Protein AF-W4SBC8-F1 (afdb_monomer_lite)

Structure (mmCIF, N/CA/C/O backbone):
data_AF-W4SBC8-F1
#
_entry.id   AF-W4SBC8-F1
#
loop_
_atom_site.group_PDB
_atom_site.id
_atom_site.type_symbol
_atom_site.label_atom_id
_atom_site.label_alt_id
_atom_site.label_comp_id
_atom_site.label_asym_id
_atom_site.label_entity_id
_atom_site.label_seq_id
_atom_site.pdbx_PDB_ins_code
_atom_site.Cartn_x
_atom_site.Cartn_y
_atom_site.Cartn_z
_atom_site.occupancy
_atom_site.B_iso_or_equiv
_atom_site.auth_seq_id
_atom_site.auth_comp_id
_atom_site.auth_asym_id
_atom_site.auth_atom_id
_atom_site.pdbx_PDB_model_num
ATOM 1 N N . MET A 1 1 ? 0.495 -24.676 -13.608 1.00 62.38 1 MET A N 1
ATOM 2 C CA . MET A 1 1 ? -0.179 -23.570 -12.905 1.00 62.38 1 MET A CA 1
ATOM 3 C C . MET A 1 1 ? -0.325 -22.446 -13.911 1.00 62.38 1 MET A C 1
ATOM 5 O O . MET A 1 1 ? 0.655 -22.143 -14.580 1.00 62.38 1 MET A O 1
ATOM 9 N N . ASP A 1 2 ? -1.536 -21.940 -14.101 1.00 86.88 2 ASP A N 1
ATOM 10 C CA . ASP A 1 2 ? -1.797 -20.782 -14.960 1.00 86.88 2 ASP A CA 1
ATOM 11 C C . ASP A 1 2 ? -1.252 -19.502 -14.285 1.00 86.88 2 ASP A C 1
ATOM 13 O O . ASP A 1 2 ? -1.217 -19.422 -13.056 1.00 86.88 2 ASP A O 1
ATOM 17 N N . GLN A 1 3 ? -0.784 -18.529 -15.074 1.00 91.06 3 GLN A N 1
ATOM 18 C CA . GLN A 1 3 ? -0.301 -17.230 -14.596 1.00 91.06 3 GLN A CA 1
ATOM 19 C C . GLN A 1 3 ? -1.373 -16.489 -13.789 1.00 91.06 3 GLN A C 1
ATOM 21 O O . GLN A 1 3 ? -1.036 -15.868 -12.781 1.00 91.06 3 GLN A O 1
ATOM 26 N N . GLU A 1 4 ? -2.652 -16.601 -14.169 1.00 92.94 4 GLU A N 1
ATOM 27 C CA . GLU A 1 4 ? -3.748 -16.045 -13.367 1.00 92.94 4 GLU A CA 1
ATOM 28 C C . GLU A 1 4 ? -3.747 -16.658 -11.961 1.00 92.94 4 GLU A C 1
ATOM 30 O O . GLU A 1 4 ? -3.797 -15.936 -10.967 1.00 92.94 4 GLU A O 1
ATOM 35 N N . SER A 1 5 ? -3.618 -17.985 -11.858 1.00 92.12 5 SER A N 1
ATOM 36 C CA . SER A 1 5 ? -3.602 -18.680 -10.567 1.00 92.12 5 SER A CA 1
ATOM 37 C C . SER A 1 5 ? -2.443 -18.231 -9.672 1.00 92.12 5 SER A C 1
ATOM 39 O O . SER A 1 5 ? -2.612 -18.168 -8.458 1.00 92.12 5 SER A O 1
ATOM 41 N N . ILE A 1 6 ? -1.286 -17.883 -10.251 1.00 93.06 6 ILE A N 1
ATOM 42 C CA . ILE A 1 6 ? -0.146 -17.333 -9.497 1.00 93.06 6 ILE A CA 1
ATOM 43 C C . ILE A 1 6 ? -0.526 -15.986 -8.871 1.00 93.06 6 ILE A C 1
ATOM 45 O O . ILE A 1 6 ? -0.283 -15.770 -7.686 1.00 93.06 6 ILE A O 1
ATOM 49 N N . ILE A 1 7 ? -1.148 -15.087 -9.637 1.00 94.75 7 ILE A N 1
ATOM 50 C CA . ILE A 1 7 ? -1.575 -13.782 -9.113 1.00 94.75 7 ILE A CA 1
ATOM 51 C C . ILE A 1 7 ? -2.704 -13.942 -8.091 1.00 94.75 7 ILE A C 1
ATOM 53 O O . ILE A 1 7 ? -2.670 -13.305 -7.042 1.00 94.75 7 ILE A O 1
ATOM 57 N N . ARG A 1 8 ? -3.665 -14.843 -8.332 1.00 93.81 8 ARG A N 1
ATOM 58 C CA . ARG A 1 8 ? -4.748 -15.142 -7.380 1.00 93.81 8 ARG A CA 1
ATOM 59 C C . ARG A 1 8 ? -4.237 -15.716 -6.067 1.00 93.81 8 ARG A C 1
ATOM 61 O O . ARG A 1 8 ? -4.788 -15.390 -5.020 1.00 93.81 8 ARG A O 1
ATOM 68 N N . TYR A 1 9 ? -3.179 -16.522 -6.114 1.00 92.50 9 TYR A N 1
ATOM 69 C CA . TYR A 1 9 ? -2.494 -16.985 -4.914 1.00 92.50 9 TYR A CA 1
ATOM 70 C C . TYR A 1 9 ? -1.949 -15.800 -4.105 1.00 92.50 9 TYR A C 1
ATOM 72 O O . TYR A 1 9 ? -2.253 -15.690 -2.921 1.00 92.50 9 TYR A O 1
ATOM 80 N N . TRP A 1 10 ? -1.221 -14.873 -4.737 1.00 93.31 10 TRP A N 1
ATOM 81 C CA . TRP A 1 10 ? -0.708 -13.682 -4.048 1.00 93.31 10 TRP A CA 1
ATOM 82 C C . TRP A 1 10 ? -1.822 -12.767 -3.537 1.00 93.31 10 TRP A C 1
ATOM 84 O O . TRP A 1 10 ? -1.746 -12.303 -2.407 1.00 93.31 10 TRP A O 1
ATOM 94 N N . HIS A 1 11 ? -2.897 -12.581 -4.302 1.00 94.81 11 HIS A N 1
ATOM 95 C CA . HIS A 1 11 ? -4.075 -11.843 -3.846 1.00 94.81 11 HIS A CA 1
ATOM 96 C C . HIS A 1 11 ? -4.678 -12.462 -2.573 1.00 94.81 11 HIS A C 1
ATOM 98 O O . HIS A 1 11 ? -4.948 -11.752 -1.609 1.00 94.81 11 HIS A O 1
ATOM 104 N N . ALA A 1 12 ? -4.829 -13.790 -2.527 1.00 92.81 12 ALA A N 1
ATOM 105 C CA . ALA A 1 12 ? -5.304 -14.487 -1.332 1.00 92.81 12 ALA A CA 1
ATOM 106 C C . ALA A 1 12 ? -4.335 -14.346 -0.144 1.00 92.81 12 ALA A C 1
ATOM 108 O O . ALA A 1 12 ? -4.779 -14.183 0.991 1.00 92.81 12 ALA A O 1
ATOM 109 N N . VAL A 1 13 ? -3.021 -14.362 -0.393 1.00 91.56 13 VAL A N 1
ATOM 110 C CA . VAL A 1 13 ? -2.009 -14.097 0.642 1.00 91.56 13 VAL A CA 1
ATOM 111 C C . VAL A 1 13 ? -2.183 -12.693 1.224 1.00 91.56 13 VAL A C 1
ATOM 113 O O . VAL A 1 13 ? -2.221 -12.559 2.444 1.00 91.56 13 VAL A O 1
ATOM 116 N N . GLU A 1 14 ? -2.347 -11.668 0.388 1.00 92.38 14 GLU A N 1
ATOM 117 C CA . GLU A 1 14 ? -2.561 -10.288 0.844 1.00 92.38 14 GLU A CA 1
ATOM 118 C C . GLU A 1 14 ? -3.894 -10.128 1.604 1.00 92.38 14 GLU A C 1
ATOM 120 O O . GLU A 1 14 ? -3.957 -9.416 2.609 1.00 92.38 14 GLU A O 1
ATOM 125 N N . LEU A 1 15 ? -4.957 -10.838 1.197 1.00 93.38 15 LEU A N 1
ATOM 126 C CA . LEU A 1 15 ? -6.228 -10.867 1.937 1.00 93.38 15 LEU A CA 1
ATOM 127 C C . LEU A 1 15 ? -6.058 -11.457 3.350 1.00 93.38 15 LEU A C 1
ATOM 129 O O . LEU A 1 15 ? -6.743 -11.030 4.273 1.00 93.38 15 LEU A O 1
ATOM 133 N N . LEU A 1 16 ? -5.133 -12.402 3.540 1.00 91.19 16 LEU A N 1
ATOM 134 C CA . LEU A 1 16 ? -4.870 -13.104 4.808 1.00 91.19 16 LEU A CA 1
ATOM 135 C C . LEU A 1 16 ? -3.701 -12.516 5.619 1.00 91.19 16 LEU A C 1
ATOM 137 O O . LEU A 1 16 ? -3.238 -13.096 6.612 1.00 91.19 16 LEU A O 1
ATOM 141 N N . GLN A 1 17 ? -3.208 -11.342 5.226 1.00 85.69 17 GLN A N 1
ATOM 142 C CA . GLN A 1 17 ? -2.152 -10.626 5.938 1.00 85.69 17 GLN A CA 1
ATOM 143 C C . GLN A 1 17 ? -2.599 -9.255 6.461 1.00 85.69 17 GLN A C 1
ATOM 145 O O . GLN A 1 17 ? -1.897 -8.265 6.252 1.00 85.69 17 GLN A O 1
ATOM 150 N N . PRO A 1 18 ? -3.711 -9.164 7.216 1.00 82.75 18 PRO A N 1
ATOM 151 C CA . PRO A 1 18 ? -4.082 -7.913 7.833 1.00 82.75 18 PRO A CA 1
ATOM 152 C C . PRO A 1 18 ? -3.020 -7.486 8.845 1.00 82.75 18 PRO A C 1
ATOM 154 O O . PRO A 1 18 ? -2.343 -8.302 9.493 1.00 82.75 18 PRO A O 1
ATOM 157 N N . GLN A 1 19 ? -2.902 -6.177 9.019 1.00 88.31 19 GLN A N 1
ATOM 158 C CA . GLN A 1 19 ? -2.045 -5.589 10.028 1.00 88.31 19 GLN A CA 1
ATOM 159 C C . GLN A 1 19 ? -2.535 -5.957 11.437 1.00 88.31 19 GLN A C 1
ATOM 161 O O . GLN A 1 19 ? -3.716 -6.215 11.696 1.00 88.31 19 GLN A O 1
ATOM 166 N N . SER A 1 20 ? -1.590 -6.017 12.376 1.00 92.19 20 SER A N 1
ATOM 167 C CA . SER A 1 20 ? -1.907 -6.284 13.781 1.00 92.19 20 SER A CA 1
ATOM 168 C C . SER A 1 20 ? -2.477 -5.037 14.441 1.00 92.19 20 SER A C 1
ATOM 170 O O . SER A 1 20 ? -1.927 -3.945 14.278 1.00 92.19 20 SER A O 1
ATOM 172 N N . ALA A 1 21 ? -3.483 -5.211 15.296 1.00 94.75 21 ALA A N 1
ATOM 173 C CA . ALA A 1 21 ? -3.871 -4.160 16.221 1.00 94.75 21 ALA A CA 1
ATOM 174 C C . ALA A 1 21 ? -2.653 -3.762 17.086 1.00 94.75 21 ALA A C 1
ATOM 176 O O . ALA A 1 21 ? -1.837 -4.613 17.468 1.00 94.75 21 ALA A O 1
ATOM 177 N N . PRO A 1 22 ? -2.491 -2.471 17.420 1.00 94.94 22 PRO A N 1
ATOM 178 C CA . PRO A 1 22 ? -1.313 -1.996 18.126 1.00 94.94 22 PRO A CA 1
ATOM 179 C C . PRO A 1 22 ? -1.206 -2.674 19.494 1.00 94.94 22 PRO A C 1
ATOM 181 O O . PRO A 1 22 ? -2.191 -2.809 20.218 1.00 94.94 22 PRO A O 1
ATOM 184 N N . LYS A 1 23 ? 0.003 -3.101 19.868 1.00 94.69 23 LYS A N 1
ATOM 185 C CA . LYS A 1 23 ? 0.227 -3.789 21.146 1.00 94.69 23 LYS A CA 1
ATOM 186 C C . LYS A 1 23 ? -0.023 -2.849 22.323 1.00 94.69 23 LYS A C 1
ATOM 188 O O . LYS A 1 23 ? 0.453 -1.710 22.325 1.00 94.69 23 LYS A O 1
ATOM 193 N N . LEU A 1 24 ? -0.687 -3.359 23.360 1.00 94.50 24 LEU A N 1
ATOM 194 C CA . LEU A 1 24 ? -0.784 -2.673 24.644 1.00 94.50 24 LEU A CA 1
ATOM 195 C C . LEU A 1 24 ? 0.620 -2.434 25.203 1.00 94.50 24 LEU A C 1
ATOM 197 O O . LEU A 1 24 ? 1.406 -3.363 25.391 1.00 94.50 24 LEU A O 1
ATOM 201 N N . LYS A 1 25 ? 0.943 -1.170 25.466 1.00 91.31 25 LYS A N 1
ATOM 202 C CA . LYS A 1 25 ? 2.213 -0.777 26.073 1.00 91.31 25 LYS A CA 1
ATOM 203 C C . LYS A 1 25 ? 2.026 0.441 26.955 1.00 91.31 25 LYS A C 1
ATOM 205 O O . LYS A 1 25 ? 1.197 1.311 26.683 1.00 91.31 25 LYS A O 1
ATOM 210 N N . LYS A 1 26 ? 2.837 0.523 28.009 1.00 89.56 26 LYS A N 1
ATOM 211 C CA . LYS A 1 26 ? 2.894 1.725 28.833 1.00 89.56 26 LYS A CA 1
ATOM 212 C C . LYS A 1 26 ? 3.459 2.861 27.989 1.00 89.56 26 LYS A C 1
ATOM 214 O O . LYS A 1 26 ? 4.483 2.712 27.332 1.00 89.56 26 LYS A O 1
ATOM 219 N N . ARG A 1 27 ? 2.781 4.001 28.031 1.00 91.44 27 ARG A N 1
ATOM 220 C CA . ARG A 1 27 ? 3.202 5.210 27.334 1.00 91.44 27 ARG A CA 1
ATOM 221 C C . ARG A 1 27 ? 4.529 5.717 27.908 1.00 91.44 27 ARG A C 1
ATOM 223 O O . ARG A 1 27 ? 4.579 6.052 29.093 1.00 91.44 27 ARG A O 1
ATOM 230 N N . SER A 1 28 ? 5.579 5.790 27.088 1.00 88.38 28 SER A N 1
ATOM 231 C CA . SER A 1 28 ? 6.932 6.142 27.555 1.00 88.38 28 SER A CA 1
ATOM 232 C C . SER A 1 28 ? 7.098 7.649 27.737 1.00 88.38 28 SER A C 1
ATOM 234 O O . SER A 1 28 ? 7.782 8.107 28.649 1.00 88.38 28 SER A O 1
ATOM 236 N N . ASN A 1 29 ? 6.448 8.444 26.882 1.00 92.88 29 ASN A N 1
ATOM 237 C CA . ASN A 1 29 ? 6.464 9.901 26.960 1.00 92.88 29 ASN A CA 1
ATOM 238 C C . ASN A 1 29 ? 5.157 10.519 26.427 1.00 92.88 29 ASN A C 1
ATOM 240 O O . ASN A 1 29 ? 4.323 9.859 25.813 1.00 92.88 29 ASN A O 1
ATOM 244 N N . ARG A 1 30 ? 4.979 11.828 26.641 1.00 92.50 30 ARG A N 1
ATOM 245 C CA . ARG A 1 30 ? 3.757 12.557 26.254 1.00 92.50 30 ARG A CA 1
ATOM 246 C C . ARG A 1 30 ? 3.545 12.743 24.742 1.00 92.50 30 ARG A C 1
ATOM 248 O O . ARG A 1 30 ? 2.510 13.274 24.366 1.00 92.50 30 ARG A O 1
ATOM 255 N N . TYR A 1 31 ? 4.494 12.391 23.883 1.00 91.88 31 TYR A N 1
ATOM 256 C CA . TYR A 1 31 ? 4.331 12.450 22.424 1.00 91.88 31 TYR A CA 1
ATOM 257 C C . TYR A 1 31 ? 3.913 11.102 21.829 1.00 91.88 31 TYR A C 1
ATOM 259 O O . TYR A 1 31 ? 3.372 11.068 20.729 1.00 91.88 31 TYR A O 1
ATOM 267 N N . GLU A 1 32 ? 4.105 10.008 22.564 1.00 93.56 32 GLU A N 1
ATOM 268 C CA . GLU A 1 32 ? 3.659 8.682 22.144 1.00 93.56 32 GLU A CA 1
ATOM 269 C C . GLU A 1 32 ? 2.144 8.514 22.276 1.00 93.56 32 GLU A C 1
ATOM 271 O O . GLU A 1 32 ? 1.498 9.154 23.123 1.00 93.56 32 GLU A O 1
ATOM 276 N N . ALA A 1 33 ? 1.603 7.600 21.467 1.00 94.12 33 ALA A N 1
ATOM 277 C CA . ALA A 1 33 ? 0.231 7.142 21.584 1.00 94.12 33 ALA A CA 1
ATOM 278 C C . ALA A 1 33 ? -0.038 6.504 22.950 1.00 94.12 33 ALA A C 1
ATOM 280 O O . ALA A 1 33 ? 0.799 5.795 23.514 1.00 94.12 33 ALA A O 1
ATOM 281 N N . PHE A 1 34 ? -1.247 6.719 23.452 1.00 96.69 34 PHE A N 1
ATOM 282 C CA . PHE A 1 34 ? -1.808 5.951 24.550 1.00 96.69 34 PHE A CA 1
ATOM 283 C C . PHE A 1 34 ? -2.734 4.875 23.978 1.00 96.69 34 PHE A C 1
ATOM 285 O O . PHE A 1 34 ? -3.685 5.207 23.273 1.00 96.69 34 PHE A O 1
ATOM 292 N N . ILE A 1 35 ? -2.443 3.603 24.254 1.00 97.38 35 ILE A N 1
ATOM 293 C CA . ILE A 1 35 ? -3.185 2.459 23.710 1.00 97.38 35 ILE A CA 1
ATOM 294 C C . ILE A 1 35 ? -3.889 1.748 24.862 1.00 97.38 35 ILE A C 1
ATOM 296 O O . ILE A 1 35 ? -3.250 1.455 25.874 1.00 97.38 35 ILE A O 1
ATOM 300 N N . HIS A 1 36 ? -5.187 1.497 24.721 1.00 97.38 36 HIS A N 1
ATOM 301 C CA . HIS A 1 36 ? -5.978 0.809 25.738 1.00 97.38 36 HIS A CA 1
ATOM 302 C C . HIS A 1 36 ? -7.183 0.088 25.145 1.00 97.38 36 HIS A C 1
ATOM 304 O O . HIS A 1 36 ? -7.647 0.447 24.061 1.00 97.38 36 HIS A O 1
ATOM 310 N N . ASP A 1 37 ? -7.704 -0.860 25.921 1.00 97.88 37 ASP A N 1
ATOM 311 C CA . ASP A 1 37 ? -8.874 -1.653 25.563 1.00 97.88 37 ASP A CA 1
ATOM 312 C C . ASP A 1 37 ? -10.091 -1.243 26.391 1.00 97.88 37 ASP A C 1
ATOM 314 O O . ASP A 1 37 ? -9.972 -0.792 27.535 1.00 97.88 37 ASP A O 1
ATOM 318 N N . THR A 1 38 ? -11.274 -1.433 25.815 1.00 97.19 38 THR A N 1
ATOM 319 C CA . THR A 1 38 ? -12.555 -1.340 26.512 1.00 97.19 38 THR A CA 1
ATOM 320 C C . THR A 1 38 ? -13.487 -2.472 26.051 1.00 97.19 38 THR A C 1
ATOM 322 O O . THR A 1 38 ? -13.525 -2.765 24.853 1.00 97.19 38 THR A O 1
ATOM 325 N N . PRO A 1 39 ? -14.220 -3.145 26.961 1.00 97.44 39 PRO A N 1
ATOM 326 C CA . PRO A 1 39 ? -15.166 -4.193 26.580 1.00 97.44 39 PRO A CA 1
ATOM 327 C C . PRO A 1 39 ? -16.293 -3.660 25.698 1.00 97.44 39 PRO A C 1
ATOM 329 O O . PRO A 1 39 ? -16.857 -2.601 25.988 1.00 97.44 39 PRO A O 1
ATOM 332 N N . ILE A 1 40 ? -16.686 -4.425 24.677 1.00 97.50 40 ILE A N 1
ATOM 333 C CA . ILE A 1 40 ? -17.791 -4.038 23.789 1.00 97.50 40 ILE A CA 1
ATOM 334 C C . ILE A 1 40 ? -19.127 -4.015 24.534 1.00 97.50 40 ILE A C 1
ATOM 336 O O . ILE A 1 40 ? -19.971 -3.181 24.221 1.00 97.50 40 ILE A O 1
ATOM 340 N N . GLN A 1 41 ? -19.316 -4.848 25.564 1.00 96.44 41 GLN A N 1
ATOM 341 C CA . GLN A 1 41 ? -20.549 -4.867 26.360 1.00 96.44 41 GLN A CA 1
ATOM 342 C C . GLN A 1 41 ? -20.906 -3.489 26.951 1.00 96.44 41 GLN A C 1
ATOM 344 O O . GLN A 1 41 ? -22.078 -3.109 27.005 1.00 96.44 41 GLN A O 1
ATOM 349 N N . ARG A 1 42 ? -19.901 -2.736 27.420 1.00 94.81 42 ARG A N 1
ATOM 350 C CA . ARG A 1 42 ? -20.054 -1.406 28.037 1.00 94.81 42 ARG A CA 1
ATOM 351 C C . ARG A 1 42 ? -18.836 -0.533 27.709 1.00 94.81 42 ARG A C 1
ATOM 353 O O . ARG A 1 42 ? -17.989 -0.327 28.581 1.00 94.81 42 ARG A O 1
ATOM 360 N N . PRO A 1 43 ? -18.732 -0.025 26.470 1.00 95.00 43 PRO A N 1
ATOM 361 C CA . PRO A 1 43 ? -17.523 0.638 26.026 1.00 95.00 43 PRO A CA 1
ATOM 362 C C . PRO A 1 43 ? -17.453 2.048 26.615 1.00 95.00 43 PRO A C 1
ATOM 364 O O . PRO A 1 43 ? -18.406 2.826 26.515 1.00 95.00 43 PRO A O 1
ATOM 367 N N . LEU A 1 44 ? -16.308 2.375 27.212 1.00 95.94 44 LEU A N 1
ATOM 368 C CA . LEU A 1 44 ? -15.958 3.723 27.660 1.00 95.94 44 LEU A CA 1
ATOM 369 C C . LEU A 1 44 ? -15.099 4.382 26.582 1.00 95.94 44 LEU A C 1
ATOM 371 O O . LEU A 1 44 ? -13.941 4.009 26.386 1.00 95.94 44 LEU A O 1
ATOM 375 N N . LEU A 1 45 ? -15.679 5.339 25.861 1.00 97.50 45 LEU A N 1
ATOM 376 C CA . LEU A 1 45 ? -15.041 5.928 24.687 1.00 97.50 45 LEU A CA 1
ATOM 377 C C . LEU A 1 45 ? -13.941 6.931 25.079 1.00 97.50 45 LEU A C 1
ATOM 379 O O . LEU A 1 45 ? -14.059 7.604 26.100 1.00 97.50 45 LEU A O 1
ATOM 383 N N . PRO A 1 46 ? -12.865 7.080 24.284 1.00 97.25 46 PRO A N 1
ATOM 384 C CA . PRO A 1 46 ? -11.728 7.948 24.614 1.00 97.25 46 PRO A CA 1
ATOM 385 C C . PRO A 1 46 ? -12.060 9.422 24.865 1.00 97.25 46 PRO A C 1
ATOM 387 O O . PRO A 1 46 ? -11.323 10.099 25.582 1.00 97.25 46 PRO A O 1
ATOM 390 N N . TRP A 1 47 ? -13.129 9.913 24.241 1.00 96.12 47 TRP A N 1
ATOM 391 C CA . TRP A 1 47 ? -13.568 11.306 24.298 1.00 96.12 47 TRP A CA 1
ATOM 392 C C . TRP A 1 47 ? -14.549 11.592 25.441 1.00 96.12 47 TRP A C 1
ATOM 394 O O . TRP A 1 47 ? -14.918 12.748 25.631 1.00 96.12 47 TRP A O 1
ATOM 404 N N . THR A 1 48 ? -14.934 10.592 26.246 1.00 95.38 48 THR A N 1
ATOM 405 C CA . THR A 1 48 ? -15.791 10.831 27.417 1.00 95.38 48 THR A CA 1
ATOM 406 C C . THR A 1 48 ? -14.972 11.237 28.651 1.00 95.38 48 THR A C 1
ATOM 408 O O . THR A 1 48 ? -13.824 10.801 28.815 1.00 95.38 48 THR A O 1
ATOM 411 N N . PRO A 1 49 ? -15.535 12.049 29.568 1.00 92.31 49 PRO A N 1
ATOM 412 C CA . PRO A 1 49 ? -14.837 12.485 30.782 1.00 92.31 49 PRO A CA 1
ATOM 413 C C . PRO A 1 49 ? -14.346 11.332 31.670 1.00 92.31 49 PRO A C 1
ATOM 415 O O . PRO A 1 49 ? -13.273 11.420 32.275 1.00 92.31 49 PRO A O 1
ATOM 418 N N . GLU A 1 50 ? -15.100 10.234 31.724 1.00 93.56 50 GLU A N 1
ATOM 419 C CA . GLU A 1 50 ? -14.827 9.054 32.552 1.00 93.56 50 GLU A CA 1
ATOM 420 C C . GLU A 1 50 ? -13.678 8.197 32.003 1.00 93.56 50 GLU A C 1
ATOM 422 O O . GLU A 1 50 ? -13.138 7.344 32.717 1.00 93.56 50 GLU A O 1
ATOM 427 N N . SER A 1 51 ? -13.284 8.424 30.747 1.00 95.19 51 SER A N 1
ATOM 428 C CA . SER A 1 51 ? -12.237 7.663 30.081 1.00 95.19 51 SER A CA 1
ATOM 429 C C . SER A 1 51 ? -10.890 7.787 30.787 1.00 95.19 51 SER A C 1
ATOM 431 O O . SER A 1 51 ? -10.474 8.849 31.244 1.00 95.19 51 SER A O 1
ATOM 433 N N . ILE A 1 52 ? -10.110 6.708 30.792 1.00 94.31 52 ILE A N 1
ATOM 434 C CA . ILE A 1 52 ? -8.718 6.753 31.261 1.00 94.31 52 ILE A CA 1
ATOM 435 C C . ILE A 1 52 ? -7.823 7.637 30.378 1.00 94.31 52 ILE A C 1
ATOM 437 O O . ILE A 1 52 ? -6.743 8.042 30.820 1.00 94.31 52 ILE A O 1
ATOM 441 N N . VAL A 1 53 ? -8.273 7.959 29.159 1.00 95.12 53 VAL A N 1
ATOM 442 C CA . VAL A 1 53 ? -7.596 8.877 28.236 1.00 95.12 53 VAL A CA 1
ATOM 443 C C . VAL A 1 53 ? -7.665 10.321 28.737 1.00 95.12 53 VAL A C 1
ATOM 445 O O . VAL A 1 53 ? -6.670 11.037 28.621 1.00 95.12 53 VAL A O 1
ATOM 448 N N . SER A 1 54 ? -8.765 10.733 29.383 1.00 92.81 54 SER A N 1
ATOM 449 C CA . SER A 1 54 ? -8.922 12.090 29.939 1.00 92.81 54 SER A CA 1
ATOM 450 C C . SER A 1 54 ? -7.888 12.396 31.035 1.00 92.81 54 SER A C 1
ATOM 452 O O . SER A 1 54 ? -7.481 13.541 31.230 1.00 92.81 54 SER A O 1
ATOM 454 N N . LYS A 1 55 ? -7.380 11.348 31.699 1.00 92.94 55 LYS A N 1
ATOM 455 C CA . LYS A 1 55 ? -6.338 11.418 32.738 1.00 92.94 55 LYS A CA 1
ATOM 456 C C . LYS A 1 55 ? -4.918 11.542 32.167 1.00 92.94 55 LYS A C 1
ATOM 458 O O . LYS A 1 55 ? -3.970 11.783 32.918 1.00 92.94 55 LYS A O 1
ATOM 463 N N . GLN A 1 56 ? -4.735 11.359 30.858 1.00 94.88 56 GLN A N 1
ATOM 464 C CA . GLN A 1 56 ? -3.423 11.387 30.214 1.00 94.88 56 GLN A CA 1
ATOM 465 C C . GLN A 1 56 ? -2.994 12.820 29.880 1.00 94.88 56 GLN A C 1
ATOM 467 O O . GLN A 1 56 ? -3.718 13.584 29.249 1.00 94.88 56 GLN A O 1
ATOM 472 N N . LYS A 1 57 ? -1.756 13.186 30.235 1.00 93.50 57 LYS A N 1
ATOM 473 C CA . LYS A 1 57 ? -1.205 14.511 29.905 1.00 93.50 57 LYS A CA 1
ATOM 474 C C . LYS A 1 57 ? -0.821 14.604 28.426 1.00 93.50 57 LYS A C 1
ATOM 476 O O . LYS A 1 57 ? -0.161 13.707 27.894 1.00 93.50 57 LYS A O 1
ATOM 481 N N . LEU A 1 58 ? -1.156 15.724 27.790 1.00 94.88 58 LEU A N 1
ATOM 482 C CA . LEU A 1 58 ? -0.746 16.056 26.424 1.00 94.88 58 LEU A CA 1
ATOM 483 C C . LEU A 1 58 ? 0.435 17.046 26.399 1.00 94.88 58 LEU A C 1
ATOM 485 O O . LEU A 1 58 ? 0.640 17.808 27.350 1.00 94.88 58 LEU A O 1
ATOM 489 N N . PRO A 1 59 ? 1.240 17.068 25.321 1.00 93.88 59 PRO A N 1
ATOM 490 C CA . PRO A 1 59 ? 2.160 18.165 25.052 1.00 93.88 59 PRO A CA 1
ATOM 491 C C . PRO A 1 59 ? 1.398 19.473 24.815 1.00 93.88 59 PRO A C 1
ATOM 493 O O . PRO A 1 59 ? 0.229 19.472 24.434 1.00 93.88 59 PRO A O 1
ATOM 496 N N . LYS A 1 60 ? 2.080 20.612 24.985 1.00 92.25 60 LYS A N 1
ATOM 497 C CA . LYS A 1 60 ? 1.504 21.920 24.635 1.00 92.25 60 LYS A CA 1
ATOM 498 C C . LYS A 1 60 ? 1.124 21.944 23.145 1.00 92.25 60 LYS A C 1
ATOM 500 O O . LYS A 1 60 ? 1.898 21.466 22.316 1.00 92.25 60 LYS A O 1
ATOM 505 N N . LYS A 1 61 ? -0.016 22.564 22.812 1.00 92.19 61 LYS A N 1
ATOM 506 C CA . LYS A 1 61 ? -0.522 22.715 21.429 1.00 92.19 61 LYS A CA 1
ATOM 507 C C . LYS A 1 61 ? -0.703 21.371 20.697 1.00 92.19 61 LYS A C 1
ATOM 509 O O . LYS A 1 61 ? -0.277 21.217 19.550 1.00 92.19 61 LYS A O 1
ATOM 514 N N . ARG A 1 62 ? -1.250 20.370 21.383 1.00 93.94 62 ARG A N 1
ATOM 515 C CA . ARG A 1 62 ? -1.617 19.072 20.806 1.00 93.94 62 ARG A CA 1
ATOM 516 C C . ARG A 1 62 ? -3.019 18.696 21.255 1.00 93.94 62 ARG A C 1
ATOM 518 O O . ARG A 1 62 ? -3.410 19.048 22.366 1.00 93.94 62 ARG A O 1
ATOM 525 N N . ILE A 1 63 ? -3.720 17.969 20.399 1.00 95.25 63 ILE A N 1
ATOM 526 C CA . ILE A 1 63 ? -5.015 17.348 20.687 1.00 95.25 63 ILE A CA 1
ATOM 527 C C . ILE A 1 63 ? -4.917 15.844 20.441 1.00 95.25 63 ILE A C 1
ATOM 529 O O . ILE A 1 63 ? -3.945 15.377 19.841 1.00 95.25 63 ILE A O 1
ATOM 533 N N . TRP A 1 64 ? -5.901 15.089 20.917 1.00 95.81 64 TRP A N 1
ATOM 534 C CA . TRP A 1 64 ? -5.996 13.670 20.604 1.00 95.81 64 TRP A CA 1
ATOM 535 C C . TRP A 1 64 ? -6.548 13.438 19.193 1.00 95.81 64 TRP A C 1
ATOM 537 O O . TRP A 1 64 ? -7.448 14.139 18.742 1.00 95.81 64 TRP A O 1
ATOM 547 N N . SER A 1 65 ? -6.014 12.423 18.525 1.00 95.12 65 SER A N 1
ATOM 548 C CA . SER A 1 65 ? -6.653 11.703 17.426 1.00 95.12 65 SER A CA 1
ATOM 549 C C . SER A 1 65 ? -6.786 10.249 17.860 1.00 95.12 65 SER A C 1
ATOM 551 O O . SER A 1 65 ? -5.829 9.691 18.404 1.00 95.12 65 SER A O 1
ATOM 553 N N . HIS A 1 66 ? -7.963 9.656 17.699 1.00 96.56 66 HIS A N 1
ATOM 554 C CA . HIS A 1 66 ? -8.256 8.316 18.193 1.00 96.56 66 HIS A CA 1
ATOM 555 C C . HIS A 1 66 ? -8.450 7.359 17.023 1.00 96.56 66 HIS A C 1
ATOM 557 O O . HIS A 1 66 ? -9.371 7.539 16.240 1.00 96.56 66 HIS A O 1
ATOM 563 N N . THR A 1 67 ? -7.638 6.313 16.929 1.00 97.25 67 THR A N 1
ATOM 564 C CA . THR A 1 67 ? -7.881 5.192 16.011 1.00 97.25 67 THR A CA 1
ATOM 565 C C . THR A 1 67 ? -8.491 4.044 16.796 1.00 97.25 67 THR A C 1
ATOM 567 O O . THR A 1 67 ? -7.875 3.543 17.739 1.00 97.25 67 THR A O 1
ATOM 570 N N . LEU A 1 68 ? -9.696 3.639 16.419 1.00 98.25 68 LEU A N 1
ATOM 571 C CA . LEU A 1 68 ? -10.355 2.436 16.903 1.00 98.25 68 LEU A CA 1
ATOM 572 C C . LEU A 1 68 ? -9.922 1.232 16.071 1.00 98.25 68 LEU A C 1
ATOM 574 O O . LEU A 1 68 ? -9.888 1.318 14.851 1.00 98.25 68 LEU A O 1
ATOM 578 N N . TYR A 1 69 ? -9.690 0.118 16.750 1.00 98.44 69 TYR A N 1
ATOM 579 C CA . TYR A 1 69 ? -9.609 -1.239 16.228 1.00 98.44 69 TYR A CA 1
ATOM 580 C C . TYR A 1 69 ? -10.771 -2.004 16.867 1.00 98.44 69 TYR A C 1
ATOM 582 O O . TYR A 1 69 ? -10.756 -2.286 18.072 1.00 98.44 69 TYR A O 1
ATOM 590 N N . ALA A 1 70 ? -11.831 -2.221 16.095 1.00 98.25 70 ALA A N 1
ATOM 591 C CA . ALA A 1 70 ? -13.105 -2.711 16.589 1.00 98.25 70 ALA A CA 1
ATOM 592 C C . ALA A 1 70 ? -13.218 -4.231 16.479 1.00 98.25 70 ALA A C 1
ATOM 594 O O . ALA A 1 70 ? -12.895 -4.809 15.442 1.00 98.25 70 ALA A O 1
ATOM 595 N N . HIS A 1 71 ? -13.746 -4.854 17.535 1.00 98.12 71 HIS A N 1
ATOM 596 C CA . HIS A 1 71 ? -13.956 -6.294 17.608 1.00 98.12 71 HIS A CA 1
ATOM 597 C C . HIS A 1 71 ? -12.659 -7.076 17.382 1.00 98.12 71 HIS A C 1
ATOM 599 O O . HIS A 1 71 ? -12.459 -7.708 16.343 1.00 98.12 71 HIS A O 1
ATOM 605 N N . LEU A 1 72 ? -11.760 -6.996 18.367 1.00 97.94 72 LEU A N 1
ATOM 606 C CA . LEU A 1 72 ? -10.498 -7.724 18.309 1.00 97.94 72 LEU A CA 1
ATOM 607 C C . LEU A 1 72 ? -10.726 -9.234 18.196 1.00 97.94 72 LEU A C 1
ATOM 609 O O . LEU A 1 72 ? -11.580 -9.790 18.894 1.00 97.94 72 LEU A O 1
ATOM 613 N N . TYR A 1 73 ? -9.942 -9.886 17.343 1.00 96.50 73 TYR A N 1
ATOM 614 C CA . TYR A 1 73 ? -9.971 -11.332 17.154 1.00 96.50 73 TYR A CA 1
ATOM 615 C C . TYR A 1 73 ? -8.565 -11.909 16.971 1.00 96.50 73 TYR A C 1
ATOM 617 O O . TYR A 1 73 ? -7.620 -11.214 16.591 1.00 96.50 73 TYR A O 1
ATOM 625 N N . ASP A 1 74 ? -8.448 -13.204 17.249 1.00 95.56 74 ASP A N 1
ATOM 626 C CA . ASP A 1 74 ? -7.245 -13.996 17.022 1.00 95.56 74 ASP A CA 1
ATOM 627 C C . ASP A 1 74 ? -7.261 -14.571 15.602 1.00 95.56 74 ASP A C 1
ATOM 629 O O . ASP A 1 74 ? -8.137 -15.369 15.261 1.00 95.56 74 ASP A O 1
ATOM 633 N N . SER A 1 75 ? -6.288 -14.189 14.773 1.00 93.56 75 SER A N 1
ATOM 634 C CA . SER A 1 75 ? -6.188 -14.654 13.384 1.00 93.56 75 SER A CA 1
ATOM 635 C C . SER A 1 75 ? -6.024 -16.173 13.259 1.00 93.56 75 SER A C 1
ATOM 637 O O . SER A 1 75 ? -6.290 -16.733 12.197 1.00 93.56 75 SER A O 1
ATOM 639 N N . ARG A 1 76 ? -5.615 -16.875 14.327 1.00 93.19 76 ARG A N 1
ATOM 640 C CA . ARG A 1 76 ? -5.544 -18.346 14.326 1.00 93.19 76 ARG A CA 1
ATOM 641 C C . ARG A 1 76 ? -6.913 -18.984 14.116 1.00 93.19 76 ARG A C 1
ATOM 643 O O . ARG A 1 76 ? -6.989 -19.969 13.397 1.00 93.19 76 ARG A O 1
ATOM 650 N N . LEU A 1 77 ? -7.985 -18.378 14.635 1.00 94.69 77 LEU A N 1
ATOM 651 C CA . LEU A 1 77 ? -9.355 -18.862 14.417 1.00 94.69 77 LEU A CA 1
ATOM 652 C C . LEU A 1 77 ? -9.719 -18.848 12.928 1.00 94.69 77 LEU A C 1
ATOM 654 O O . LEU A 1 77 ? -10.373 -19.762 12.429 1.00 94.69 77 LEU A O 1
ATOM 658 N N . VAL A 1 78 ? -9.270 -17.817 12.206 1.00 94.38 78 VAL A N 1
ATOM 659 C CA . VAL A 1 78 ? -9.468 -17.703 10.758 1.00 94.38 78 VAL A CA 1
ATOM 660 C C . VAL A 1 78 ? -8.685 -18.794 10.033 1.00 94.38 78 VAL A C 1
ATOM 662 O O . VAL A 1 78 ? -9.254 -19.512 9.214 1.00 94.38 78 VAL A O 1
ATOM 665 N N . ALA A 1 79 ? -7.405 -18.962 10.373 1.00 91.50 79 ALA A N 1
ATOM 666 C CA . ALA A 1 79 ? -6.549 -19.979 9.770 1.00 91.50 79 ALA A CA 1
ATOM 667 C C . ALA A 1 79 ? -7.079 -21.406 9.998 1.00 91.50 79 ALA A C 1
ATOM 669 O O . ALA A 1 79 ? -7.197 -22.163 9.041 1.00 91.50 79 ALA A O 1
ATOM 670 N N . GLU A 1 80 ? -7.474 -21.746 11.229 1.00 92.06 80 GLU A N 1
ATOM 671 C CA . GLU A 1 80 ? -8.085 -23.036 11.582 1.00 92.06 80 GLU A CA 1
ATOM 672 C C . GLU A 1 80 ? -9.375 -23.285 10.792 1.00 92.06 80 GLU A C 1
ATOM 674 O O . GLU A 1 80 ? -9.629 -24.392 10.314 1.00 92.06 80 GLU A O 1
ATOM 679 N N . LYS A 1 81 ? -10.200 -22.246 10.613 1.00 94.06 81 LYS A N 1
ATOM 680 C CA . LYS A 1 81 ? -11.438 -22.372 9.846 1.00 94.06 81 LYS A CA 1
ATOM 681 C C . LYS A 1 81 ? -11.179 -22.590 8.356 1.00 94.06 81 LYS A C 1
ATOM 683 O O . LYS A 1 81 ? -11.899 -23.373 7.736 1.00 94.06 81 LYS A O 1
ATOM 688 N N . LEU A 1 82 ? -10.192 -21.904 7.783 1.00 92.38 82 LEU A N 1
ATOM 689 C CA . LEU A 1 82 ? -9.803 -22.069 6.382 1.00 92.38 82 LEU A CA 1
ATOM 690 C C . LEU A 1 82 ? -9.157 -23.436 6.136 1.00 92.38 82 LEU A C 1
ATOM 692 O O . LEU A 1 82 ? -9.506 -24.082 5.151 1.00 92.38 82 LEU A O 1
ATOM 696 N N . ASP A 1 83 ? -8.310 -23.910 7.053 1.00 90.56 83 ASP A N 1
ATOM 697 C CA . ASP A 1 83 ? -7.738 -25.263 7.022 1.00 90.56 83 ASP A CA 1
ATOM 698 C C . ASP A 1 83 ? -8.840 -26.332 7.022 1.00 90.56 83 ASP A C 1
ATOM 700 O O . ASP A 1 83 ? -8.870 -27.206 6.161 1.00 90.56 83 ASP A O 1
ATOM 704 N N . ALA A 1 84 ? -9.847 -26.194 7.887 1.00 91.69 84 ALA A N 1
ATOM 705 C CA . ALA A 1 84 ? -10.984 -27.112 7.907 1.00 91.69 84 ALA A CA 1
ATOM 706 C C . ALA A 1 84 ? -11.815 -27.123 6.604 1.00 91.69 84 ALA A C 1
ATOM 708 O O . ALA A 1 84 ? -12.544 -28.085 6.361 1.00 91.69 84 ALA A O 1
ATOM 709 N N . MET A 1 85 ? -11.761 -26.063 5.788 1.00 90.69 85 MET A N 1
ATOM 710 C CA . MET A 1 85 ? -12.523 -25.961 4.534 1.00 90.69 85 MET A CA 1
ATOM 711 C C . MET A 1 85 ? -11.728 -26.378 3.298 1.00 90.69 85 MET A C 1
ATOM 713 O O . MET A 1 85 ? -12.311 -26.963 2.387 1.00 90.69 85 MET A O 1
ATOM 717 N N . TYR A 1 86 ? -10.432 -26.073 3.255 1.00 89.31 86 TYR A N 1
ATOM 718 C CA . TYR A 1 86 ? -9.593 -26.289 2.074 1.00 89.31 86 TYR A CA 1
ATOM 719 C C . TYR A 1 86 ? -8.539 -27.386 2.254 1.00 89.31 86 TYR A C 1
ATOM 721 O O . TYR A 1 86 ? -8.080 -27.928 1.253 1.00 89.31 86 TYR A O 1
ATOM 729 N N . GLY A 1 87 ? -8.204 -27.747 3.494 1.00 85.25 87 GLY A N 1
ATOM 730 C CA . GLY A 1 87 ? -7.098 -28.640 3.831 1.00 85.25 87 GLY A CA 1
ATOM 731 C C . GLY A 1 87 ? -5.730 -27.948 3.826 1.00 85.25 87 GLY A C 1
ATOM 732 O O . GLY A 1 87 ? -5.555 -26.857 3.275 1.00 85.25 87 GLY A O 1
ATOM 733 N N . ALA A 1 88 ? -4.748 -28.609 4.442 1.00 72.62 88 ALA A N 1
ATOM 734 C CA . ALA A 1 88 ? -3.340 -28.231 4.419 1.00 72.62 88 ALA A CA 1
ATOM 735 C C . ALA A 1 88 ? -2.506 -29.350 3.783 1.00 72.62 88 ALA A C 1
ATOM 737 O O . ALA A 1 88 ? -2.113 -30.321 4.431 1.00 72.62 88 ALA A O 1
ATOM 738 N N . ASP A 1 89 ? -2.230 -29.206 2.490 1.00 62.22 89 ASP A N 1
ATOM 739 C CA . ASP A 1 89 ? -1.683 -30.307 1.696 1.00 62.22 89 ASP A CA 1
ATOM 740 C C . ASP A 1 89 ? -0.147 -30.330 1.738 1.00 62.22 89 ASP A C 1
ATOM 742 O O . ASP A 1 89 ? 0.460 -31.403 1.715 1.00 62.22 89 ASP A O 1
ATOM 746 N N . GLN A 1 90 ? 0.501 -29.151 1.784 1.00 58.47 90 GLN A N 1
ATOM 747 C CA . GLN A 1 90 ? 1.963 -28.981 1.766 1.00 58.47 90 GLN A CA 1
ATOM 748 C C . GLN A 1 90 ? 2.418 -27.649 2.391 1.00 58.47 90 GLN A C 1
ATOM 750 O O . GLN A 1 90 ? 1.768 -26.621 2.233 1.00 58.47 90 GLN A O 1
ATOM 755 N N . GLY A 1 91 ? 3.588 -27.643 3.046 1.00 59.53 91 GLY A N 1
ATOM 756 C CA . GLY A 1 91 ? 4.266 -26.405 3.471 1.00 59.53 91 GLY A CA 1
ATOM 757 C C . GLY A 1 91 ? 3.651 -25.680 4.676 1.00 59.53 91 GLY A C 1
ATOM 758 O O . GLY A 1 91 ? 4.003 -24.529 4.928 1.00 59.53 91 GLY A O 1
ATOM 759 N N . TYR A 1 92 ? 2.765 -26.345 5.422 1.00 55.25 92 TYR A N 1
ATOM 760 C CA . TYR A 1 92 ? 2.080 -25.781 6.584 1.00 55.25 92 TYR A CA 1
ATOM 761 C C . TYR A 1 92 ? 3.074 -25.318 7.661 1.00 55.25 92 TYR A C 1
ATOM 763 O O . TYR A 1 92 ? 3.809 -26.119 8.243 1.00 55.25 92 TYR A O 1
ATOM 771 N N . GLN A 1 93 ? 3.088 -24.013 7.931 1.00 65.81 93 GLN A N 1
ATOM 772 C CA . GLN A 1 93 ? 3.605 -23.471 9.184 1.00 65.81 93 GLN A CA 1
ATOM 773 C C . GLN A 1 93 ? 2.430 -23.270 10.132 1.00 65.81 93 GLN A C 1
ATOM 775 O O . GLN A 1 93 ? 1.382 -22.785 9.710 1.00 65.81 93 GLN A O 1
ATOM 780 N N . GLU A 1 94 ? 2.622 -23.593 11.413 1.00 69.25 94 GLU A N 1
ATOM 781 C CA . GLU A 1 94 ? 1.607 -23.318 12.428 1.00 69.25 94 GLU A CA 1
ATOM 782 C C . GLU A 1 94 ? 1.201 -21.832 12.398 1.00 69.25 94 GLU A C 1
ATOM 784 O O . GLU A 1 94 ? 2.081 -20.955 12.441 1.00 69.25 94 GLU A O 1
ATOM 789 N N . PRO A 1 95 ? -0.111 -21.532 12.342 1.00 75.19 95 PRO A N 1
ATOM 790 C CA . PRO A 1 95 ? -0.617 -20.174 12.366 1.00 75.19 95 PRO A CA 1
ATOM 791 C C . PRO A 1 95 ? -0.093 -19.437 13.595 1.00 75.19 95 PRO A C 1
ATOM 793 O O . PRO A 1 95 ? -0.314 -19.832 14.743 1.00 75.19 95 PRO A O 1
ATOM 796 N N . LYS A 1 96 ? 0.620 -18.335 13.364 1.00 83.75 96 LYS A N 1
ATOM 797 C CA . LYS A 1 96 ? 1.107 -17.496 14.458 1.00 83.75 96 LYS A CA 1
ATOM 798 C C . LYS A 1 96 ? -0.032 -16.637 14.983 1.00 83.75 96 LYS A C 1
ATOM 800 O O . LYS A 1 96 ? -0.801 -16.074 14.209 1.00 83.75 96 LYS A O 1
ATOM 805 N N . PHE A 1 97 ? -0.088 -16.499 16.305 1.00 90.12 97 PHE A N 1
ATOM 806 C CA . PHE A 1 97 ? -1.002 -15.568 16.952 1.00 90.12 97 PHE A CA 1
ATOM 807 C C . PHE A 1 97 ? -0.762 -14.145 16.441 1.00 90.12 97 PHE A C 1
ATOM 809 O O . PHE A 1 97 ? 0.340 -13.599 16.575 1.00 90.12 97 PHE A O 1
ATOM 816 N N . ARG A 1 98 ? -1.821 -13.539 15.915 1.00 92.19 98 ARG A N 1
ATOM 817 C CA . ARG A 1 98 ? -1.909 -12.118 15.609 1.00 92.19 98 ARG A CA 1
ATOM 818 C C . ARG A 1 98 ? -3.289 -11.647 16.037 1.00 92.19 98 ARG A C 1
ATOM 820 O O . ARG A 1 98 ? -4.304 -12.203 15.635 1.00 92.19 98 ARG A O 1
ATOM 827 N N . GLU A 1 99 ? -3.306 -10.602 16.851 1.00 95.06 99 GLU A N 1
ATOM 828 C CA . GLU A 1 99 ? -4.540 -9.926 17.223 1.00 95.06 99 GLU A CA 1
ATOM 829 C C . GLU A 1 99 ? -4.834 -8.854 16.173 1.00 95.06 99 GLU A C 1
ATOM 831 O O . GLU A 1 99 ? -4.058 -7.906 16.015 1.00 95.06 99 GLU A O 1
ATOM 836 N N . SER A 1 100 ? -5.920 -9.029 15.426 1.00 95.81 100 SER A N 1
ATOM 837 C CA . SER A 1 100 ? -6.413 -8.055 14.448 1.00 95.81 100 SER A CA 1
ATOM 838 C C . SER A 1 100 ? -7.818 -7.592 14.841 1.00 95.81 100 SER A C 1
ATOM 840 O O . SER A 1 100 ? -8.285 -7.885 15.941 1.00 95.81 100 SER A O 1
ATOM 842 N N . ALA A 1 101 ? -8.467 -6.808 13.988 1.00 97.81 101 ALA A N 1
ATOM 843 C CA . ALA A 1 101 ? -9.773 -6.211 14.237 1.00 97.81 101 ALA A CA 1
ATOM 844 C C . ALA A 1 101 ? -10.664 -6.352 13.007 1.00 97.81 101 ALA A C 1
ATOM 846 O O . ALA A 1 101 ? -10.167 -6.354 11.887 1.00 97.81 101 ALA A O 1
ATOM 847 N N . VAL A 1 102 ? -11.980 -6.462 13.199 1.00 98.19 102 VAL A N 1
ATOM 848 C CA . VAL A 1 102 ? -12.932 -6.598 12.080 1.00 98.19 102 VAL A CA 1
ATOM 849 C C . VAL A 1 102 ? -12.955 -5.331 11.226 1.00 98.19 102 VAL A C 1
ATOM 851 O O . VAL A 1 102 ? -13.039 -5.406 10.003 1.00 98.19 102 VAL A O 1
ATOM 854 N N . PHE A 1 103 ? -12.850 -4.166 11.861 1.00 98.19 103 PHE A N 1
ATOM 855 C CA . PHE A 1 103 ? -12.685 -2.885 11.183 1.00 98.19 103 PHE A CA 1
ATOM 856 C C . PHE A 1 103 ? -11.914 -1.900 12.066 1.00 98.19 103 PHE A C 1
ATOM 858 O O . PHE A 1 103 ? -11.752 -2.100 13.274 1.00 98.19 103 PHE A O 1
ATOM 865 N N . ALA A 1 104 ? -11.457 -0.814 11.461 1.00 98.06 104 ALA A N 1
ATOM 866 C CA . ALA A 1 104 ? -10.828 0.314 12.111 1.00 98.06 104 ALA A CA 1
ATOM 867 C C . ALA A 1 104 ? -11.449 1.624 11.618 1.00 98.06 104 ALA A C 1
ATOM 869 O O . ALA A 1 104 ? -11.964 1.713 10.507 1.00 98.06 104 ALA A O 1
ATOM 870 N N . ALA A 1 105 ? -11.431 2.644 12.469 1.00 97.00 105 ALA A N 1
ATOM 871 C CA . ALA A 1 105 ? -11.950 3.969 12.139 1.00 97.00 105 ALA A CA 1
ATOM 872 C C . ALA A 1 105 ? -11.237 5.041 12.961 1.00 97.00 105 ALA A C 1
ATOM 874 O O . ALA A 1 105 ? -10.826 4.783 14.099 1.00 97.00 105 ALA A O 1
ATOM 875 N N . LYS A 1 106 ? -11.094 6.251 12.412 1.00 95.81 106 LYS A N 1
ATOM 876 C CA . LYS A 1 106 ? -10.491 7.378 13.133 1.00 95.81 106 LYS A CA 1
ATOM 877 C C . LYS A 1 106 ? -11.555 8.336 13.633 1.00 95.81 106 LYS A C 1
ATOM 879 O O . LYS A 1 106 ? -12.529 8.632 12.953 1.00 95.81 106 LYS A O 1
ATOM 884 N N . PHE A 1 107 ? -11.313 8.874 14.817 1.00 96.00 107 PHE A N 1
ATOM 885 C CA . PHE A 1 107 ? -12.164 9.849 15.465 1.00 96.00 107 PHE A CA 1
ATOM 886 C C . PHE A 1 107 ? -11.336 11.050 15.912 1.00 96.00 107 PHE A C 1
ATOM 888 O O . PHE A 1 107 ? -10.206 10.927 16.395 1.00 96.00 107 PHE A O 1
ATOM 895 N N . THR A 1 108 ? -11.924 12.230 15.766 1.00 95.00 108 THR A N 1
ATOM 896 C CA . THR A 1 108 ? -11.381 13.486 16.291 1.00 95.00 108 THR A CA 1
ATOM 897 C C . THR A 1 108 ? -11.324 13.468 17.823 1.00 95.00 108 THR A C 1
ATOM 899 O O . THR A 1 108 ? -11.964 12.638 18.467 1.00 95.00 108 THR A O 1
ATOM 902 N N . ALA A 1 109 ? -10.628 14.435 18.432 1.00 95.06 109 ALA A N 1
ATOM 903 C CA . ALA A 1 109 ? -10.582 14.597 19.892 1.00 95.06 109 ALA A CA 1
ATOM 904 C C . ALA A 1 109 ? -11.970 14.664 20.563 1.00 95.06 109 ALA A C 1
ATOM 906 O O . ALA A 1 109 ? -12.093 14.330 21.736 1.00 95.06 109 ALA A O 1
ATOM 907 N N . GLY A 1 110 ? -12.989 15.130 19.832 1.00 95.31 110 GLY A N 1
ATOM 908 C CA . GLY A 1 110 ? -14.376 15.226 20.293 1.00 95.31 110 GLY A CA 1
ATOM 909 C C . GLY A 1 110 ? -15.264 14.071 19.831 1.00 95.31 110 GLY A C 1
ATOM 910 O O . GLY A 1 110 ? -16.473 14.239 19.777 1.00 95.31 110 GLY A O 1
ATOM 911 N N . GLY A 1 111 ? -14.688 12.945 19.401 1.00 96.31 111 GLY A N 1
ATOM 912 C CA . GLY A 1 111 ? -15.452 11.736 19.094 1.00 96.31 111 GLY A CA 1
ATOM 913 C C . GLY A 1 111 ? -16.234 11.741 17.787 1.00 96.31 111 GLY A C 1
ATOM 914 O O . GLY A 1 111 ? -17.070 10.868 17.587 1.00 96.31 111 GLY A O 1
ATOM 915 N N . ARG A 1 112 ? -15.983 12.695 16.887 1.00 96.31 112 ARG A N 1
ATOM 916 C CA . ARG A 1 112 ? -16.554 12.671 15.528 1.00 96.31 112 ARG A CA 1
ATOM 917 C C . ARG A 1 112 ? -15.743 11.760 14.621 1.00 96.31 112 ARG A C 1
ATOM 919 O O . ARG A 1 112 ? -14.514 11.859 14.665 1.00 96.31 112 ARG A O 1
ATOM 926 N N . LEU A 1 113 ? -16.410 10.934 13.814 1.00 95.62 113 LEU A N 1
ATOM 927 C CA . LEU A 1 113 ? -15.767 10.134 12.768 1.00 95.62 113 LEU A CA 1
ATOM 928 C C . LEU A 1 113 ? -15.010 11.064 11.807 1.00 95.62 113 LEU A C 1
ATOM 930 O O . LEU A 1 113 ? -15.499 12.138 11.463 1.00 95.62 113 LEU A O 1
ATOM 934 N N . VAL A 1 114 ? -13.790 10.682 11.438 1.00 93.12 114 VAL A N 1
ATOM 935 C CA . VAL A 1 114 ? -13.010 11.372 10.407 1.00 93.12 114 VAL A CA 1
ATOM 936 C C . VAL A 1 114 ? -13.415 10.811 9.049 1.00 93.12 114 VAL A C 1
ATOM 938 O O . VAL A 1 114 ? -13.434 9.587 8.881 1.00 93.12 114 VAL A O 1
ATOM 941 N N . ASP A 1 115 ? -13.702 11.696 8.099 1.00 88.38 115 ASP A N 1
ATOM 942 C CA . ASP A 1 115 ? -14.080 11.321 6.735 1.00 88.38 115 ASP A CA 1
ATOM 943 C C . ASP A 1 115 ? -13.048 10.370 6.112 1.00 88.38 115 ASP A C 1
ATOM 945 O O . ASP A 1 115 ? -11.846 10.466 6.370 1.00 88.38 115 ASP A O 1
ATOM 949 N N . ASP A 1 116 ? -13.547 9.402 5.344 1.00 87.38 116 ASP A N 1
ATOM 950 C CA . ASP A 1 116 ? -12.774 8.362 4.651 1.00 87.38 116 ASP A CA 1
ATOM 951 C C . ASP A 1 116 ? -11.874 7.472 5.530 1.00 87.38 116 ASP A C 1
ATOM 953 O O . ASP A 1 116 ? -11.140 6.629 5.020 1.00 87.38 116 ASP A O 1
ATOM 957 N N . SER A 1 117 ? -11.965 7.576 6.860 1.00 92.81 117 SER A N 1
ATOM 958 C CA . SER A 1 117 ? -11.084 6.835 7.773 1.00 92.81 117 SER A CA 1
ATOM 959 C C . SER A 1 117 ? -11.547 5.424 8.138 1.00 92.81 117 SER A C 1
ATOM 961 O O . SER A 1 117 ? -10.801 4.689 8.787 1.00 92.81 117 SER A O 1
ATOM 963 N N . PHE A 1 118 ? -12.784 5.061 7.795 1.00 95.75 118 PHE A N 1
ATOM 964 C CA . PHE A 1 118 ? -13.339 3.745 8.095 1.00 95.75 118 PHE A CA 1
ATOM 965 C C . PHE A 1 118 ? -12.784 2.703 7.120 1.00 95.75 118 PHE A C 1
ATOM 967 O O . PHE A 1 118 ? -12.886 2.883 5.903 1.00 95.75 118 PHE A O 1
ATOM 974 N N . VAL A 1 119 ? -12.249 1.607 7.659 1.00 96.06 119 VAL A N 1
ATOM 975 C CA . VAL A 1 119 ? -11.598 0.513 6.928 1.00 96.06 119 VAL A CA 1
ATOM 976 C C . VAL A 1 119 ? -11.965 -0.835 7.545 1.00 96.06 119 VAL A C 1
ATOM 978 O O . VAL A 1 119 ? -11.887 -0.998 8.757 1.00 96.06 119 VAL A O 1
ATOM 981 N N . VAL A 1 120 ? -12.329 -1.818 6.731 1.00 97.19 120 VAL A N 1
ATOM 982 C CA . VAL A 1 120 ? -12.656 -3.198 7.125 1.00 97.19 120 VAL A CA 1
ATOM 983 C C . VAL A 1 120 ? -11.456 -4.098 6.893 1.00 97.19 120 VAL A C 1
ATOM 985 O O . VAL A 1 120 ? -10.716 -3.903 5.939 1.00 97.19 120 VAL A O 1
ATOM 988 N N . SER A 1 121 ? -11.262 -5.096 7.751 1.00 97.38 121 SER A N 1
ATOM 989 C CA . SER A 1 121 ? -10.210 -6.094 7.571 1.00 97.38 121 SER A CA 1
ATOM 990 C C . SER A 1 121 ? -10.492 -6.983 6.360 1.00 97.38 121 SER A C 1
ATOM 992 O O . SER A 1 121 ? -11.538 -7.631 6.284 1.00 97.38 121 SER A O 1
ATOM 994 N N . SER A 1 122 ? -9.524 -7.057 5.448 1.00 96.50 122 SER A N 1
ATOM 995 C CA . SER A 1 122 ? -9.529 -7.955 4.295 1.00 96.50 122 SER A CA 1
ATOM 996 C C . SER A 1 122 ? -9.655 -9.425 4.697 1.00 96.50 122 SER A C 1
ATOM 998 O O . SER A 1 122 ? -10.405 -10.157 4.059 1.00 96.50 122 SER A O 1
ATOM 1000 N N . GLU A 1 123 ? -9.016 -9.843 5.795 1.00 96.50 123 GLU A N 1
ATOM 1001 C CA . GLU A 1 123 ? -9.097 -11.210 6.337 1.00 96.50 123 GLU A CA 1
ATOM 1002 C C . GLU A 1 123 ? -10.497 -11.524 6.859 1.00 96.50 123 GLU A C 1
ATOM 1004 O O . GLU A 1 123 ? -11.058 -12.571 6.532 1.00 96.50 123 GLU A O 1
ATOM 1009 N N . ALA A 1 124 ? -11.093 -10.600 7.622 1.00 97.38 124 ALA A N 1
ATOM 1010 C CA . ALA A 1 124 ? -12.461 -10.753 8.107 1.00 97.38 124 ALA A CA 1
ATOM 1011 C C . ALA A 1 124 ? -13.454 -10.800 6.933 1.00 97.38 124 ALA A C 1
ATOM 1013 O O . ALA A 1 124 ? -14.313 -11.681 6.881 1.00 97.38 124 ALA A O 1
ATOM 1014 N N . TRP A 1 125 ? -13.309 -9.896 5.959 1.00 97.88 125 TRP A N 1
ATOM 1015 C CA . TRP A 1 125 ? -14.127 -9.894 4.749 1.00 97.88 125 TRP A CA 1
ATOM 1016 C C . TRP A 1 125 ? -13.987 -11.200 3.964 1.00 97.88 125 TRP A C 1
ATOM 1018 O O . TRP A 1 125 ? -14.994 -11.843 3.670 1.00 97.88 125 TRP A O 1
ATOM 1028 N N . PHE A 1 126 ? -12.755 -11.629 3.688 1.00 97.19 126 PHE A N 1
ATOM 1029 C CA . PHE A 1 126 ? -12.458 -12.858 2.959 1.00 97.19 126 PHE A CA 1
ATOM 1030 C C . PHE A 1 126 ? -13.080 -14.070 3.648 1.00 97.19 126 PHE A C 1
ATOM 1032 O O . PHE A 1 126 ? -13.806 -14.832 3.010 1.00 97.19 126 PHE A O 1
ATOM 1039 N N . LEU A 1 127 ? -12.881 -14.213 4.961 1.00 97.31 127 LEU A N 1
ATOM 1040 C CA . LEU A 1 127 ? -13.505 -15.277 5.740 1.00 97.31 127 LEU A CA 1
ATOM 1041 C C . LEU A 1 127 ? -15.030 -15.251 5.608 1.00 97.31 127 LEU A C 1
ATOM 1043 O O . LEU A 1 127 ? -15.643 -16.287 5.368 1.00 97.31 127 LEU A O 1
ATOM 1047 N N . GLY A 1 128 ? -15.634 -14.070 5.718 1.00 97.69 128 GLY A N 1
ATOM 1048 C CA . GLY A 1 128 ? -17.067 -13.871 5.543 1.00 97.69 128 GLY A CA 1
ATOM 1049 C C . GLY A 1 128 ? -17.582 -14.345 4.181 1.00 97.69 128 GLY A C 1
ATOM 1050 O O . GLY A 1 128 ? -18.584 -15.065 4.096 1.00 97.69 128 GLY A O 1
ATOM 1051 N N . ARG A 1 129 ? -16.861 -14.022 3.099 1.00 97.31 129 ARG A N 1
ATOM 1052 C CA . ARG A 1 129 ? -17.167 -14.520 1.746 1.00 97.31 129 ARG A CA 1
ATOM 1053 C C . ARG A 1 129 ? -17.085 -16.041 1.686 1.00 97.31 129 ARG A C 1
ATOM 1055 O O . ARG A 1 129 ? -18.024 -16.667 1.199 1.00 97.31 129 ARG A O 1
ATOM 1062 N N . VAL A 1 130 ? -16.033 -16.638 2.245 1.00 96.06 130 VAL A N 1
ATOM 1063 C CA . VAL A 1 130 ? -15.867 -18.097 2.250 1.00 96.06 130 VAL A CA 1
ATOM 1064 C C . VAL A 1 130 ? -16.984 -18.790 3.042 1.00 96.06 130 VAL A C 1
ATOM 1066 O O . VAL A 1 130 ? -17.605 -19.717 2.527 1.00 96.06 130 VAL A O 1
ATOM 1069 N N . LEU A 1 131 ? -17.306 -18.320 4.252 1.00 96.56 131 LEU A N 1
ATOM 1070 C CA . LEU A 1 131 ? -18.371 -18.898 5.086 1.00 96.56 131 LEU A CA 1
ATOM 1071 C C . LEU A 1 131 ? -19.755 -18.806 4.435 1.00 96.56 131 LEU A C 1
ATOM 1073 O O . LEU A 1 131 ? -20.596 -19.678 4.642 1.00 96.56 131 LEU A O 1
ATOM 1077 N N . THR A 1 132 ? -19.988 -17.759 3.645 1.00 96.00 132 THR A N 1
ATOM 1078 C CA . THR A 1 132 ? -21.257 -17.541 2.940 1.00 96.00 132 THR A CA 1
ATOM 1079 C C . THR A 1 132 ? -21.274 -18.115 1.521 1.00 96.00 132 THR A C 1
ATOM 1081 O O . THR A 1 132 ? -22.273 -17.957 0.819 1.00 96.00 132 THR A O 1
ATOM 1084 N N . GLY A 1 133 ? -20.198 -18.783 1.084 1.00 95.25 133 GLY A N 1
ATOM 1085 C CA . GLY A 1 133 ? -20.078 -19.353 -0.261 1.00 95.25 133 GLY A CA 1
ATOM 1086 C C . GLY A 1 133 ? -20.077 -18.309 -1.383 1.00 95.25 133 GLY A C 1
ATOM 1087 O O . GLY A 1 133 ? -20.442 -18.624 -2.515 1.00 95.25 133 GLY A O 1
ATOM 1088 N N . LYS A 1 134 ? -19.717 -17.058 -1.079 1.00 95.88 134 LYS A N 1
ATOM 1089 C CA . LYS A 1 134 ? -19.632 -15.968 -2.055 1.00 95.88 134 LYS A CA 1
ATOM 1090 C C . LYS A 1 134 ? -18.230 -15.895 -2.655 1.00 95.88 134 LYS A C 1
ATOM 1092 O O . LYS A 1 134 ? -17.240 -16.181 -1.986 1.00 95.88 134 LYS A O 1
ATOM 1097 N N . ASP A 1 135 ? -18.149 -15.436 -3.902 1.00 94.19 135 ASP A N 1
ATOM 1098 C CA . ASP A 1 135 ? -16.868 -15.187 -4.566 1.00 94.19 135 ASP A CA 1
ATOM 1099 C C . ASP A 1 135 ? -16.048 -14.132 -3.812 1.00 94.19 135 ASP A C 1
ATOM 1101 O O . ASP A 1 135 ? -16.585 -13.108 -3.405 1.00 94.19 135 ASP A O 1
ATOM 1105 N N . TRP A 1 136 ? -14.759 -14.367 -3.627 1.00 94.06 136 TRP A N 1
ATOM 1106 C CA . TRP A 1 136 ? -13.844 -13.451 -2.941 1.00 94.06 136 TRP A CA 1
ATOM 1107 C C . TRP A 1 136 ? -12.785 -12.875 -3.882 1.00 94.06 136 TRP A C 1
ATOM 1109 O O . TRP A 1 136 ? -11.950 -12.078 -3.459 1.00 94.06 136 TRP A O 1
ATOM 1119 N N . THR A 1 137 ? -12.801 -13.263 -5.161 1.00 93.06 137 THR A N 1
ATOM 1120 C CA . THR A 1 137 ? -11.827 -12.773 -6.142 1.00 93.06 137 THR A CA 1
ATOM 1121 C C . THR A 1 137 ? -11.996 -11.284 -6.438 1.00 93.06 137 THR A C 1
ATOM 1123 O O . THR A 1 137 ? -11.037 -10.634 -6.857 1.00 93.06 137 THR A O 1
ATOM 1126 N N . ARG A 1 138 ? -13.197 -10.743 -6.182 1.00 91.50 138 ARG A N 1
ATOM 1127 C CA . ARG A 1 138 ? -13.557 -9.326 -6.281 1.00 91.50 138 ARG A CA 1
ATOM 1128 C C . ARG A 1 138 ? -14.559 -8.912 -5.207 1.00 91.50 138 ARG A C 1
ATOM 1130 O O . ARG A 1 138 ? -15.196 -9.737 -4.554 1.00 91.50 138 ARG A O 1
ATOM 1137 N N . GLY A 1 139 ? -14.743 -7.598 -5.089 1.00 92.19 139 GLY A N 1
ATOM 1138 C CA . GLY A 1 139 ? -15.823 -6.992 -4.311 1.00 92.19 139 GLY A CA 1
ATOM 1139 C C . GLY A 1 139 ? -15.397 -6.398 -2.974 1.00 92.19 139 GLY A C 1
ATOM 1140 O O . GLY A 1 139 ? -16.224 -5.731 -2.360 1.00 92.19 139 GLY A O 1
ATOM 1141 N N . PHE A 1 140 ? -14.134 -6.564 -2.560 1.00 94.50 140 PHE A N 1
ATOM 1142 C CA . PHE A 1 140 ? -13.623 -5.978 -1.319 1.00 94.50 140 PHE A CA 1
ATOM 1143 C C . PHE A 1 140 ? -13.846 -4.462 -1.281 1.00 94.50 140 PHE A C 1
ATOM 1145 O O . PHE A 1 140 ? -14.562 -3.999 -0.402 1.00 94.50 140 PHE A O 1
ATOM 1152 N N . GLU A 1 141 ? -13.368 -3.704 -2.276 1.00 92.44 141 GLU A N 1
ATOM 1153 C CA . GLU A 1 141 ? -13.534 -2.240 -2.290 1.00 92.44 141 GLU A CA 1
ATOM 1154 C C . GLU A 1 141 ? -15.007 -1.799 -2.374 1.00 92.44 141 GLU A C 1
ATOM 1156 O O . GLU A 1 141 ? -15.410 -0.781 -1.813 1.00 92.44 141 GLU A O 1
ATOM 1161 N N . THR A 1 142 ? -15.864 -2.596 -3.022 1.00 95.25 142 THR A N 1
ATOM 1162 C CA . THR A 1 142 ? -17.310 -2.314 -3.082 1.00 95.25 142 THR A CA 1
ATOM 1163 C C . THR A 1 142 ? -17.975 -2.485 -1.715 1.00 95.25 142 THR A C 1
ATOM 1165 O O . THR A 1 142 ? -18.750 -1.625 -1.282 1.00 95.25 142 THR A O 1
ATOM 1168 N N . ASP A 1 143 ? -17.659 -3.572 -1.014 1.00 97.00 143 ASP A N 1
ATOM 1169 C CA . ASP A 1 143 ? -18.169 -3.854 0.327 1.00 97.00 143 ASP A CA 1
ATOM 1170 C C . ASP A 1 143 ? -17.578 -2.862 1.350 1.00 97.00 143 ASP A C 1
ATOM 1172 O O . ASP A 1 143 ? -18.311 -2.305 2.168 1.00 97.00 143 ASP A O 1
ATOM 1176 N N . GLN A 1 144 ? -16.285 -2.548 1.237 1.00 96.12 144 GLN A N 1
ATOM 1177 C CA . GLN A 1 144 ? -15.572 -1.516 1.993 1.00 96.12 144 GLN A CA 1
ATOM 1178 C C . GLN A 1 144 ? -16.234 -0.140 1.833 1.00 96.12 144 GLN A C 1
ATOM 1180 O O . GLN A 1 144 ? -16.520 0.528 2.830 1.00 96.12 144 GLN A O 1
ATOM 1185 N N . LYS A 1 145 ? -16.545 0.271 0.599 1.00 95.81 145 LYS A N 1
ATOM 1186 C CA . LYS A 1 145 ? -17.277 1.512 0.320 1.00 95.81 145 LYS A CA 1
ATOM 1187 C C . LYS A 1 145 ? -18.672 1.501 0.944 1.00 95.81 145 LYS A C 1
ATOM 1189 O O . LYS A 1 145 ? -19.051 2.476 1.586 1.00 95.81 145 LYS A O 1
ATOM 1194 N N . THR A 1 146 ? -19.404 0.395 0.823 1.00 97.62 146 THR A N 1
ATOM 1195 C CA . THR A 1 146 ? -20.747 0.247 1.410 1.00 97.62 146 THR A CA 1
ATOM 1196 C C . THR A 1 146 ? -20.714 0.392 2.936 1.00 97.62 146 THR A C 1
ATOM 1198 O O . THR A 1 146 ? -21.516 1.122 3.522 1.00 97.62 146 THR A O 1
ATOM 1201 N N . LEU A 1 147 ? -19.756 -0.265 3.597 1.00 97.50 147 LEU A N 1
ATOM 1202 C CA . LEU A 1 147 ? -19.557 -0.179 5.045 1.00 97.50 147 LEU A CA 1
ATOM 1203 C C . LEU A 1 147 ? -19.128 1.233 5.482 1.00 97.50 147 LEU A C 1
ATOM 1205 O O . LEU A 1 147 ? -19.625 1.742 6.488 1.00 97.50 147 LEU A O 1
ATOM 1209 N N . ARG A 1 148 ? -18.265 1.897 4.703 1.00 96.06 148 ARG A N 1
ATOM 1210 C CA . ARG A 1 148 ? -17.841 3.287 4.934 1.00 96.06 148 ARG A CA 1
ATOM 1211 C C . ARG A 1 148 ? -19.010 4.267 4.814 1.00 96.06 148 ARG A C 1
ATOM 1213 O O . ARG A 1 148 ? -19.209 5.086 5.707 1.00 96.06 148 ARG A O 1
ATOM 1220 N N . GLU A 1 149 ? -19.814 4.164 3.757 1.00 95.50 149 GLU A N 1
ATOM 1221 C CA . GLU A 1 149 ? -21.017 4.985 3.567 1.00 95.50 149 GLU A CA 1
ATOM 1222 C C . GLU A 1 149 ? -22.017 4.778 4.710 1.00 95.50 149 GLU A C 1
ATOM 1224 O O . GLU A 1 149 ? -22.558 5.748 5.247 1.00 95.50 149 GLU A O 1
ATOM 1229 N N . ARG A 1 150 ? -22.199 3.527 5.157 1.00 95.94 150 ARG A N 1
ATOM 1230 C CA . ARG A 1 150 ? -23.015 3.221 6.334 1.00 95.94 150 ARG A CA 1
ATOM 1231 C C . ARG A 1 150 ? -22.481 3.918 7.586 1.00 95.94 150 ARG A C 1
ATOM 1233 O O . ARG A 1 150 ? -23.268 4.574 8.267 1.00 95.94 150 ARG A O 1
ATOM 1240 N N . ALA A 1 151 ? -21.184 3.813 7.873 1.00 95.31 151 ALA A N 1
ATOM 1241 C CA . ALA A 1 151 ? -20.565 4.457 9.031 1.00 95.31 151 ALA A CA 1
ATOM 1242 C C . ALA A 1 151 ? -20.733 5.987 9.001 1.00 95.31 151 ALA A C 1
ATOM 1244 O O . ALA A 1 151 ? -21.151 6.574 9.998 1.00 95.31 151 ALA A O 1
ATOM 1245 N N . ASN A 1 152 ? -20.499 6.616 7.844 1.00 92.81 152 ASN A N 1
ATOM 1246 C CA . ASN A 1 152 ? -20.675 8.059 7.656 1.00 92.81 152 ASN A CA 1
ATOM 1247 C C . ASN A 1 152 ? -22.139 8.485 7.851 1.00 92.81 152 ASN A C 1
ATOM 1249 O O . ASN A 1 152 ? -22.408 9.459 8.545 1.00 92.81 152 ASN A O 1
ATOM 1253 N N . SER A 1 153 ? -23.094 7.727 7.298 1.00 91.81 153 SER A N 1
ATOM 1254 C CA . SER A 1 153 ? -24.529 8.019 7.449 1.00 91.81 153 SER A CA 1
ATOM 1255 C C . SER A 1 153 ? -25.034 7.865 8.887 1.00 91.81 153 SER A C 1
ATOM 1257 O O . SER A 1 153 ? -25.988 8.524 9.287 1.00 91.81 153 SER A O 1
ATOM 1259 N N . GLN A 1 154 ? -24.411 6.983 9.672 1.00 93.75 154 GLN A N 1
ATOM 1260 C CA . GLN A 1 154 ? -24.811 6.724 11.052 1.00 93.75 154 GLN A CA 1
ATOM 1261 C C . GLN A 1 154 ? -24.258 7.778 12.022 1.00 93.75 154 GLN A C 1
ATOM 1263 O O . GLN A 1 154 ? -24.843 8.003 13.083 1.00 93.75 154 GLN A O 1
ATOM 1268 N N . PHE A 1 155 ? -23.135 8.419 11.685 1.00 93.56 155 PHE A N 1
ATOM 1269 C CA . PHE A 1 155 ? -22.403 9.313 12.578 1.00 93.56 155 PHE A CA 1
ATOM 1270 C C . PHE A 1 155 ? -22.335 10.750 12.038 1.00 93.56 155 PHE A C 1
ATOM 1272 O O . PHE A 1 155 ? -21.307 11.192 11.539 1.00 93.56 155 PHE A O 1
ATOM 1279 N N . GLU A 1 156 ? -23.401 11.531 12.234 1.00 83.31 156 GLU A N 1
ATOM 1280 C CA . GLU A 1 156 ? -23.433 12.970 11.892 1.00 83.31 156 GLU A CA 1
ATOM 1281 C C . GLU A 1 156 ? -22.795 13.883 12.970 1.00 83.31 156 GLU A C 1
ATOM 1283 O O . GLU A 1 156 ? -22.747 15.110 12.841 1.00 83.31 156 GLU A O 1
ATOM 1288 N N . GLY A 1 157 ? -22.294 13.306 14.067 1.00 89.62 157 GLY A N 1
ATOM 1289 C CA . GLY A 1 157 ? -21.814 14.049 15.231 1.00 89.62 157 GLY A CA 1
ATOM 1290 C C . GLY A 1 157 ? -20.868 13.251 16.125 1.00 89.62 157 GLY A C 1
ATOM 1291 O O . GLY A 1 157 ? -20.100 12.414 15.656 1.00 89.62 157 GLY A O 1
ATOM 1292 N N . GLU A 1 158 ? -20.880 13.562 17.422 1.00 94.44 158 GLU A N 1
ATOM 129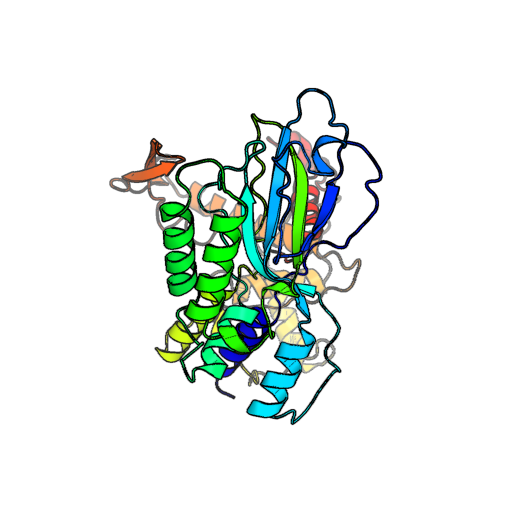3 C CA . GLU A 1 158 ? -20.122 12.791 18.411 1.00 94.44 158 GLU A CA 1
ATOM 1294 C C . GLU A 1 158 ? -20.683 11.368 18.505 1.00 94.44 158 GLU A C 1
ATOM 1296 O O . GLU A 1 158 ? -21.882 11.164 18.700 1.00 94.44 158 GLU A O 1
ATOM 1301 N N . VAL A 1 159 ? -19.807 10.379 18.355 1.00 96.81 159 VAL A N 1
ATOM 1302 C CA . VAL A 1 159 ? -20.190 8.970 18.344 1.00 96.81 159 VAL A CA 1
ATOM 1303 C C . VAL A 1 159 ? -20.410 8.465 19.766 1.00 96.81 159 VAL A C 1
ATOM 1305 O O . VAL A 1 159 ? -19.562 8.630 20.644 1.00 96.81 159 VAL A O 1
ATOM 1308 N N . SER A 1 160 ? -21.559 7.822 19.983 1.00 96.75 160 SER A N 1
ATOM 1309 C CA . SER A 1 160 ? -21.946 7.238 21.267 1.00 96.75 160 SER A CA 1
ATOM 1310 C C . SER A 1 160 ? -21.514 5.774 21.392 1.00 96.75 160 SER A C 1
ATOM 1312 O O . SER A 1 160 ? -21.334 5.064 20.399 1.00 96.75 160 SER A O 1
ATOM 1314 N N . SER A 1 161 ? -21.405 5.288 22.634 1.00 96.62 161 SER A N 1
ATOM 1315 C CA . SER A 1 161 ? -21.090 3.883 22.928 1.00 96.62 161 SER A CA 1
ATOM 1316 C C . SER A 1 161 ? -22.091 2.925 22.279 1.00 96.62 161 SER A C 1
ATOM 1318 O O . SER A 1 161 ? -21.704 1.877 21.768 1.00 96.62 161 SER A O 1
ATOM 1320 N N . GLN A 1 162 ? -23.374 3.295 22.278 1.00 96.69 162 GLN A N 1
ATOM 1321 C CA . GLN A 1 162 ? -24.433 2.511 21.651 1.00 96.69 162 GLN A CA 1
ATOM 1322 C C . GLN A 1 162 ? -24.294 2.502 20.126 1.00 96.69 162 GLN A C 1
ATOM 1324 O O . GLN A 1 162 ? -24.289 1.425 19.537 1.00 96.69 162 GLN A O 1
ATOM 1329 N N . GLY A 1 163 ? -24.095 3.667 19.500 1.00 97.25 163 GLY A N 1
ATOM 1330 C CA . GLY A 1 163 ? -23.933 3.752 18.048 1.00 97.25 163 GLY A CA 1
ATOM 1331 C C . GLY A 1 163 ? -22.738 2.933 17.552 1.00 97.25 163 GLY A C 1
ATOM 1332 O O . GLY A 1 163 ? -22.833 2.240 16.542 1.00 97.25 163 GLY A O 1
ATOM 1333 N N . LEU A 1 164 ? -21.633 2.925 18.303 1.00 97.62 164 LEU A N 1
ATOM 1334 C CA . LEU A 1 164 ? -20.465 2.126 17.939 1.00 97.62 164 LEU A CA 1
ATOM 1335 C C . LEU A 1 164 ? -20.710 0.610 18.055 1.00 97.62 164 LEU A C 1
ATOM 1337 O O . LEU A 1 164 ? -20.256 -0.155 17.200 1.00 97.62 164 LEU A O 1
ATOM 1341 N N . ARG A 1 165 ? -21.451 0.166 19.080 1.00 97.94 165 ARG A N 1
ATOM 1342 C CA . ARG A 1 165 ? -21.882 -1.238 19.208 1.00 97.94 165 ARG A CA 1
ATOM 1343 C C . ARG A 1 165 ? -22.819 -1.644 18.074 1.00 97.94 165 ARG A C 1
ATOM 1345 O O . ARG A 1 165 ? -22.633 -2.711 17.503 1.00 97.94 165 ARG A O 1
ATOM 1352 N N . GLU A 1 166 ? -23.784 -0.795 17.729 1.00 97.94 166 GLU A N 1
ATOM 1353 C CA . GLU A 1 166 ? -24.735 -1.037 16.636 1.00 97.94 166 GLU A CA 1
ATOM 1354 C C . GLU A 1 166 ? -24.024 -1.166 15.287 1.00 97.94 166 GLU A C 1
ATOM 1356 O O . GLU A 1 166 ? -24.293 -2.111 14.546 1.00 97.94 166 GLU A O 1
ATOM 1361 N N . LEU A 1 167 ? -23.069 -0.275 14.994 1.00 98.06 167 LEU A N 1
ATOM 1362 C CA . LEU A 1 167 ? -22.253 -0.375 13.783 1.00 98.06 167 LEU A CA 1
ATOM 1363 C C . LEU A 1 167 ? -21.416 -1.661 13.780 1.00 98.06 167 LEU A C 1
ATOM 1365 O O . LEU A 1 167 ? -21.328 -2.330 12.757 1.00 98.06 167 LEU A O 1
ATOM 1369 N N . THR A 1 168 ? -20.834 -2.035 14.923 1.00 98.31 168 THR A N 1
ATOM 1370 C CA . THR A 1 168 ? -20.036 -3.267 15.039 1.00 98.31 168 THR A CA 1
ATOM 1371 C C . THR A 1 168 ? -20.877 -4.509 14.776 1.00 98.31 168 THR A C 1
ATOM 1373 O O . THR A 1 168 ? -20.488 -5.355 13.972 1.00 98.31 168 THR A O 1
ATOM 1376 N N . HIS A 1 169 ? -22.051 -4.592 15.400 1.00 98.19 169 HIS A N 1
ATOM 1377 C CA . HIS A 1 169 ? -22.985 -5.687 15.182 1.00 98.19 169 HIS A CA 1
ATOM 1378 C C . HIS A 1 169 ? -23.422 -5.759 13.715 1.00 98.19 169 HIS A C 1
ATOM 1380 O O . HIS A 1 169 ? -23.379 -6.827 13.109 1.00 98.19 169 HIS A O 1
ATOM 1386 N N . TRP A 1 170 ? -23.784 -4.619 13.121 1.00 98.38 170 TRP A N 1
ATOM 1387 C CA . TRP A 1 170 ? -24.190 -4.561 11.720 1.00 98.38 170 TRP A CA 1
ATOM 1388 C C . TRP A 1 170 ? -23.068 -4.995 10.770 1.00 98.38 170 TRP A C 1
ATOM 1390 O O . TRP A 1 170 ? -23.321 -5.794 9.874 1.00 98.38 170 TRP A O 1
ATOM 1400 N N . THR A 1 171 ? -21.832 -4.540 10.992 1.00 98.50 171 THR A N 1
ATOM 1401 C CA . THR A 1 171 ? -20.660 -4.939 10.197 1.00 98.50 171 THR A CA 1
ATOM 1402 C C . THR A 1 171 ? -20.430 -6.449 10.252 1.00 98.50 171 THR A C 1
ATOM 1404 O O . THR A 1 171 ? -20.247 -7.073 9.210 1.00 98.50 171 THR A O 1
ATOM 1407 N N . LEU A 1 172 ? -20.506 -7.069 11.436 1.00 98.50 172 LEU A N 1
ATOM 1408 C CA . LEU A 1 172 ? -20.394 -8.527 11.570 1.00 98.50 172 LEU A CA 1
ATOM 1409 C C . LEU A 1 172 ? -21.475 -9.261 10.765 1.00 98.50 172 LEU A C 1
ATOM 1411 O O . LEU A 1 172 ? -21.172 -10.234 10.077 1.00 98.50 172 LEU A O 1
ATOM 1415 N N . GLN A 1 173 ? -22.723 -8.788 10.816 1.00 98.12 173 GLN A N 1
ATOM 1416 C CA . GLN A 1 173 ? -23.830 -9.379 10.058 1.00 98.12 173 GLN A CA 1
ATOM 1417 C C . GLN A 1 173 ? -23.655 -9.193 8.548 1.00 98.12 173 GLN A C 1
ATOM 1419 O O . GLN A 1 173 ? -23.828 -10.141 7.785 1.00 98.12 173 GLN A O 1
ATOM 1424 N N . PHE A 1 174 ? -23.257 -7.996 8.114 1.00 98.31 174 PHE A N 1
ATOM 1425 C CA . PHE A 1 174 ? -23.005 -7.683 6.709 1.00 98.31 174 PHE A CA 1
ATOM 1426 C C . PHE A 1 174 ? -21.919 -8.588 6.111 1.00 98.31 174 PHE A C 1
ATOM 1428 O O . PHE A 1 174 ? -22.091 -9.121 5.014 1.00 98.31 174 PHE A O 1
ATOM 1435 N N . LEU A 1 175 ? -20.835 -8.818 6.859 1.00 98.12 175 LEU A N 1
ATOM 1436 C CA . LEU A 1 175 ? -19.746 -9.705 6.449 1.00 98.12 175 LEU A CA 1
ATOM 1437 C C . LEU A 1 175 ? -20.108 -11.197 6.546 1.00 98.12 175 LEU A C 1
ATOM 1439 O O . LEU A 1 175 ? -19.381 -12.023 6.011 1.00 98.12 175 LEU A O 1
ATOM 1443 N N . GLY A 1 176 ? -21.213 -11.574 7.198 1.00 97.75 176 GLY A N 1
ATOM 1444 C CA . GLY A 1 176 ? -21.556 -12.982 7.435 1.00 97.75 176 GLY A CA 1
ATOM 1445 C C . GLY A 1 176 ? -20.733 -13.638 8.551 1.00 97.75 176 GLY A C 1
ATOM 1446 O O . GLY A 1 176 ? -20.520 -14.846 8.534 1.00 97.75 176 GLY A O 1
ATOM 1447 N N . LEU A 1 177 ? -20.262 -12.843 9.518 1.00 97.56 177 LEU A N 1
ATOM 1448 C CA . LEU A 1 177 ? -19.418 -13.259 10.647 1.00 97.56 177 LEU A CA 1
ATOM 1449 C C . LEU A 1 177 ? -20.151 -13.249 11.997 1.00 97.56 177 LEU A C 1
ATOM 1451 O O . LEU A 1 177 ? -19.514 -13.451 13.028 1.00 97.56 177 LEU A O 1
ATOM 1455 N N . GLY A 1 178 ? -21.465 -12.997 12.003 1.00 92.25 178 GLY A N 1
ATOM 1456 C CA . GLY A 1 178 ? -22.263 -12.754 13.212 1.00 92.25 178 GLY A CA 1
ATOM 1457 C C . GLY A 1 178 ? -22.087 -13.785 14.329 1.00 92.25 178 GLY A C 1
ATOM 1458 O O . GLY A 1 178 ? -21.993 -13.397 15.488 1.00 92.25 178 GLY A O 1
ATOM 1459 N N . ASP A 1 179 ? -21.973 -15.065 13.969 1.00 91.25 179 ASP A N 1
ATOM 1460 C CA . ASP A 1 179 ? -21.841 -16.172 14.924 1.00 91.25 179 ASP A CA 1
ATOM 1461 C C . ASP A 1 179 ? -20.417 -16.748 14.989 1.00 91.25 179 ASP A C 1
ATOM 1463 O O . ASP A 1 179 ? -20.131 -17.611 15.817 1.00 91.25 179 ASP A O 1
ATOM 1467 N N . PHE A 1 180 ? -19.509 -16.306 14.110 1.00 96.62 180 PHE A N 1
ATOM 1468 C CA . PHE A 1 180 ? -18.213 -16.965 13.927 1.00 96.62 180 PHE A CA 1
ATOM 1469 C C . PHE A 1 180 ? -17.270 -16.749 15.114 1.00 96.62 180 PHE A C 1
ATOM 1471 O O . PHE A 1 180 ? -16.663 -17.697 15.607 1.00 96.62 180 PHE A O 1
ATOM 1478 N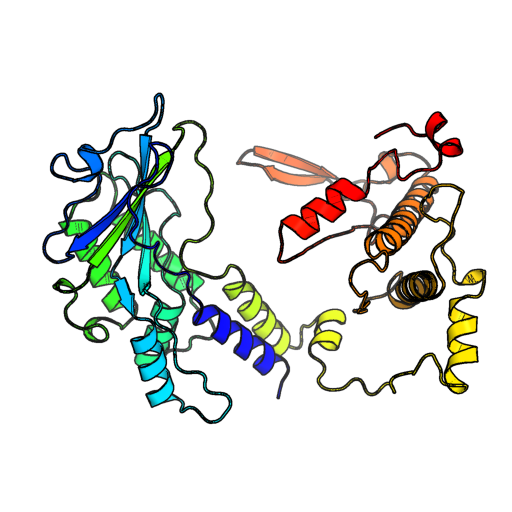 N . PHE A 1 181 ? -17.152 -15.505 15.580 1.00 95.44 181 PHE A N 1
ATOM 1479 C CA . PHE A 1 181 ? -16.259 -15.161 16.688 1.00 95.44 181 PHE A CA 1
ATOM 1480 C C . PHE A 1 181 ? -16.893 -15.377 18.073 1.00 95.44 181 PHE A C 1
ATOM 1482 O O . PHE A 1 181 ? -16.210 -15.235 19.082 1.00 95.44 181 PHE A O 1
ATOM 1489 N N . GLY A 1 182 ? -18.169 -15.771 18.132 1.00 93.81 182 GLY A N 1
ATOM 1490 C CA . GLY A 1 182 ? -18.939 -15.892 19.369 1.00 93.81 182 GLY A CA 1
ATOM 1491 C C . GLY A 1 182 ? -19.678 -14.604 19.745 1.00 93.81 182 GLY A C 1
ATOM 1492 O O . GLY A 1 182 ? -19.926 -13.735 18.911 1.00 93.81 182 GLY A O 1
ATOM 1493 N N . GLU A 1 183 ? -20.080 -14.490 21.014 1.00 95.06 183 GLU A N 1
ATOM 1494 C CA . GLU A 1 183 ? -20.853 -13.338 21.489 1.00 95.06 183 GLU A CA 1
ATOM 1495 C C . GLU A 1 183 ? -20.029 -12.042 21.454 1.00 95.06 183 GLU A C 1
ATOM 1497 O O . GLU A 1 183 ? -19.066 -11.880 22.204 1.00 95.06 183 GLU A O 1
ATOM 1502 N N . MET A 1 184 ? -20.480 -11.077 20.645 1.00 95.25 184 MET A N 1
ATOM 1503 C CA . MET A 1 184 ? -19.844 -9.764 20.450 1.00 95.25 184 MET A CA 1
ATOM 1504 C C . MET A 1 184 ? -19.481 -9.051 21.767 1.00 95.25 184 MET A C 1
ATOM 1506 O O . MET A 1 184 ? -18.462 -8.368 21.853 1.00 95.25 184 MET A O 1
ATOM 1510 N N . ASP A 1 185 ? -20.300 -9.210 22.809 1.00 95.25 185 ASP A N 1
ATOM 1511 C CA . ASP A 1 185 ? -20.120 -8.541 24.101 1.00 95.25 185 ASP A CA 1
ATOM 1512 C C . ASP A 1 185 ? -18.883 -9.021 24.879 1.00 95.25 185 ASP A C 1
ATOM 1514 O O . ASP A 1 185 ? -18.395 -8.294 25.748 1.00 95.25 185 ASP A O 1
ATOM 1518 N N . HIS A 1 186 ? -18.337 -10.193 24.539 1.00 95.25 186 HIS A N 1
ATOM 1519 C CA . HIS A 1 186 ? -17.092 -10.717 25.107 1.00 95.25 186 HIS A CA 1
ATOM 1520 C C . HIS A 1 186 ? -15.831 -10.191 24.409 1.00 95.25 186 HIS A C 1
ATOM 1522 O O . HIS A 1 186 ? -14.725 -10.393 24.913 1.00 95.25 186 HIS A O 1
ATOM 1528 N N . HIS A 1 187 ? -15.979 -9.493 23.283 1.00 97.50 187 HIS A N 1
ATOM 1529 C CA . HIS A 1 187 ? -14.859 -8.914 22.551 1.00 97.50 187 HIS A CA 1
ATOM 1530 C C . HIS A 1 187 ? -14.504 -7.510 23.049 1.00 97.50 187 HIS A C 1
ATOM 1532 O O . HIS A 1 187 ? -15.200 -6.877 23.853 1.00 97.50 187 HIS A O 1
ATOM 1538 N N . LEU A 1 188 ? -13.366 -7.021 22.560 1.00 98.38 188 LEU A N 1
ATOM 1539 C CA . LEU A 1 188 ? -12.780 -5.748 22.952 1.00 98.38 188 LEU A CA 1
ATOM 1540 C C . LEU A 1 188 ? -12.776 -4.761 21.784 1.00 98.38 188 LEU A C 1
ATOM 1542 O O . LEU A 1 188 ? -12.587 -5.126 20.621 1.00 98.38 188 LEU A O 1
ATOM 1546 N N . PHE A 1 189 ? -12.919 -3.487 22.127 1.00 98.56 189 PHE A N 1
ATOM 1547 C CA . PHE A 1 189 ? -12.432 -2.377 21.323 1.00 98.56 189 PHE A CA 1
ATOM 1548 C C . PHE A 1 189 ? -11.050 -1.980 21.815 1.00 98.56 189 PHE A C 1
ATOM 1550 O O . PHE A 1 189 ? -10.855 -1.831 23.021 1.00 98.56 189 PHE A O 1
ATOM 1557 N N . ARG A 1 190 ? -10.120 -1.731 20.890 1.00 98.44 190 ARG A N 1
ATOM 1558 C CA . ARG A 1 190 ? -8.825 -1.121 21.202 1.00 98.44 190 ARG A CA 1
ATOM 1559 C C . ARG A 1 190 ? -8.716 0.255 20.587 1.00 98.44 190 ARG A C 1
ATOM 1561 O O . ARG A 1 190 ? -8.913 0.431 19.391 1.00 98.44 190 ARG A O 1
ATOM 1568 N N . PHE A 1 191 ? -8.331 1.228 21.399 1.00 98.06 191 PHE A N 1
ATOM 1569 C CA . PHE A 1 191 ? -8.114 2.596 20.957 1.00 98.06 191 PHE A CA 1
ATOM 1570 C C . PHE A 1 191 ? -6.642 2.970 21.051 1.00 98.06 191 PHE A C 1
ATOM 1572 O O . PHE A 1 191 ? -6.032 2.875 22.118 1.00 98.06 191 PHE A O 1
ATOM 1579 N N . ARG A 1 192 ? -6.096 3.483 19.948 1.00 97.06 192 ARG A N 1
ATOM 1580 C CA . ARG A 1 192 ? -4.821 4.202 19.885 1.00 97.06 192 ARG A CA 1
ATOM 1581 C C . ARG A 1 192 ? -5.110 5.703 19.869 1.00 97.06 192 ARG A C 1
ATOM 1583 O O . ARG A 1 192 ? -5.533 6.242 18.855 1.00 97.06 192 ARG A O 1
ATOM 1590 N N . SER A 1 193 ? -4.855 6.383 20.981 1.00 96.75 193 SER A N 1
ATOM 1591 C CA . SER A 1 193 ? -4.981 7.839 21.102 1.00 96.75 193 SER A CA 1
ATOM 1592 C C . SER A 1 193 ? -3.622 8.496 20.857 1.00 96.75 193 SER A C 1
ATOM 1594 O O . SER A 1 193 ? -2.745 8.428 21.719 1.00 96.75 193 SER A O 1
ATOM 1596 N N . GLN A 1 194 ? -3.425 9.119 19.697 1.00 94.94 194 GLN A N 1
ATOM 1597 C CA . GLN A 1 194 ? -2.177 9.770 19.282 1.00 94.94 194 GLN A CA 1
ATOM 1598 C C . GLN A 1 194 ? -2.251 11.296 19.498 1.00 94.94 194 GLN A C 1
ATOM 1600 O O . GLN A 1 194 ? -3.219 11.927 19.073 1.00 94.94 194 GLN A O 1
ATOM 1605 N N . PRO A 1 195 ? -1.245 11.930 20.133 1.00 94.81 195 PRO A N 1
ATOM 1606 C CA . PRO A 1 195 ? -1.133 13.387 20.163 1.00 94.81 195 PRO A CA 1
ATOM 1607 C C . PRO A 1 195 ? -0.777 13.941 18.778 1.00 94.81 195 PRO A C 1
ATOM 1609 O O . PRO A 1 195 ? 0.310 13.659 18.270 1.00 94.81 195 PRO A O 1
ATOM 1612 N N . ILE A 1 196 ? -1.634 14.787 18.208 1.00 92.88 196 ILE A N 1
ATOM 1613 C CA . ILE A 1 196 ? -1.422 15.406 16.889 1.00 92.88 196 ILE A CA 1
ATOM 1614 C C . ILE A 1 196 ? -1.462 16.935 16.946 1.00 92.88 196 ILE A C 1
ATOM 1616 O O . ILE A 1 196 ? -1.975 17.539 17.897 1.00 92.88 196 ILE A O 1
ATOM 1620 N N . LYS A 1 197 ? -0.871 17.572 15.931 1.00 91.12 197 LYS A N 1
ATOM 1621 C CA . LYS A 1 197 ? -1.025 19.007 15.668 1.00 91.12 197 LYS A CA 1
ATOM 1622 C C . LYS A 1 197 ? -2.373 19.240 14.966 1.00 91.12 197 LYS A C 1
ATOM 1624 O O . LYS A 1 197 ? -2.594 18.599 13.945 1.00 91.12 197 LYS A O 1
ATOM 1629 N N . PRO A 1 198 ? -3.248 20.135 15.458 1.00 84.31 198 PRO A N 1
ATOM 1630 C CA . PRO A 1 198 ? -4.555 20.374 14.833 1.00 84.31 198 PRO A CA 1
ATOM 1631 C C . PRO A 1 198 ? -4.470 20.859 13.376 1.00 84.31 198 PRO A C 1
ATOM 1633 O O . PRO A 1 198 ? -5.350 20.575 12.578 1.00 84.31 198 PRO A O 1
ATOM 1636 N N . ASP A 1 199 ? -3.407 21.592 13.047 1.00 79.81 199 ASP A N 1
ATOM 1637 C CA . ASP A 1 199 ? -3.144 22.263 11.769 1.00 79.81 199 ASP A CA 1
ATOM 1638 C C . ASP A 1 199 ? -2.349 21.412 10.768 1.00 79.81 199 ASP A C 1
ATOM 1640 O O . ASP A 1 199 ? -2.132 21.829 9.633 1.00 79.81 199 ASP A O 1
ATOM 1644 N N . LYS A 1 200 ? -1.898 20.223 11.179 1.00 71.00 200 LYS A N 1
ATOM 1645 C CA . LYS A 1 200 ? -1.161 19.296 10.319 1.00 71.00 200 LYS A CA 1
ATOM 1646 C C . LYS A 1 200 ? -1.627 17.862 10.587 1.00 71.00 200 LYS A C 1
ATOM 1648 O O . LYS A 1 200 ? -0.902 17.118 11.253 1.00 71.00 200 LYS A O 1
ATOM 1653 N N . PRO A 1 201 ? -2.843 17.492 10.146 1.00 60.62 201 PRO A N 1
ATOM 1654 C CA . PRO A 1 201 ? -3.267 16.102 10.175 1.00 60.62 201 PRO A CA 1
ATOM 1655 C C . PRO A 1 201 ? -2.325 15.305 9.267 1.00 60.62 201 PRO A C 1
ATOM 1657 O O . PRO A 1 201 ? -2.208 15.585 8.077 1.00 60.62 201 PRO A O 1
ATOM 1660 N N . GLU A 1 202 ? -1.582 14.367 9.845 1.00 58.69 202 GLU A N 1
ATOM 1661 C CA . GLU A 1 202 ? -0.800 13.416 9.060 1.00 58.69 202 GLU A CA 1
ATOM 1662 C C . GLU A 1 202 ? -1.777 12.403 8.457 1.00 58.69 202 GLU A C 1
ATOM 1664 O O . GLU A 1 202 ? -2.597 11.825 9.177 1.00 58.69 202 GLU A O 1
ATOM 1669 N N . SER A 1 203 ? -1.713 12.218 7.136 1.00 57.19 203 SER A N 1
ATOM 1670 C CA . SER A 1 203 ? -2.283 11.023 6.519 1.00 57.19 203 SER A CA 1
ATOM 1671 C C . SER A 1 203 ? -1.531 9.835 7.111 1.00 57.19 203 SER A C 1
ATOM 1673 O O . SER A 1 203 ? -0.301 9.826 7.074 1.00 57.19 203 SER A O 1
ATOM 1675 N N . GLU A 1 204 ? -2.241 8.890 7.722 1.00 60.81 204 GLU A N 1
ATOM 1676 C CA . GLU A 1 204 ? -1.619 7.611 8.074 1.00 60.81 204 GLU A CA 1
ATOM 1677 C C . GLU A 1 204 ? -2.115 6.563 7.093 1.00 60.81 204 GLU A C 1
ATOM 1679 O O . GLU A 1 204 ? -3.264 6.639 6.650 1.00 60.81 204 GLU A O 1
ATOM 1684 N N . ASP A 1 205 ? -1.245 5.595 6.838 1.00 69.69 205 ASP A N 1
ATOM 1685 C CA . ASP A 1 205 ? -1.514 4.413 6.033 1.00 69.69 205 ASP A CA 1
ATOM 1686 C C . ASP A 1 205 ? -2.758 3.656 6.524 1.00 69.69 205 ASP A C 1
ATOM 1688 O O . ASP A 1 205 ? -3.198 3.804 7.675 1.00 69.69 205 ASP A O 1
ATOM 1692 N N . ASP A 1 206 ? -3.319 2.833 5.636 1.00 82.06 206 ASP A N 1
ATOM 1693 C CA . ASP A 1 206 ? -4.402 1.912 5.973 1.00 82.06 206 ASP A CA 1
ATOM 1694 C C . ASP A 1 206 ? -4.008 1.090 7.224 1.00 82.06 206 ASP A C 1
ATOM 1696 O O . ASP A 1 206 ? -2.941 0.469 7.240 1.00 82.06 206 ASP A O 1
ATOM 1700 N N . PRO A 1 207 ? -4.820 1.106 8.300 1.00 86.81 207 PRO A N 1
ATOM 1701 C CA . PRO A 1 207 ? -4.463 0.482 9.572 1.00 86.81 207 PRO A CA 1
ATOM 1702 C C . PRO A 1 207 ? -4.641 -1.042 9.593 1.00 86.81 207 PRO A C 1
ATOM 1704 O O . PRO A 1 207 ? -4.310 -1.658 10.608 1.00 86.81 207 PRO A O 1
ATOM 1707 N N . LEU A 1 208 ? -5.227 -1.644 8.553 1.00 91.31 208 LEU A N 1
ATOM 1708 C CA . LEU A 1 208 ? -5.605 -3.056 8.539 1.00 91.31 208 LEU A CA 1
ATOM 1709 C C . LEU A 1 208 ? -5.157 -3.805 7.292 1.00 91.31 208 LEU A C 1
ATOM 1711 O O . LEU A 1 208 ? -4.867 -4.987 7.423 1.00 91.31 208 LEU A O 1
ATOM 1715 N N . ASN A 1 209 ? -5.077 -3.177 6.125 1.00 92.00 209 ASN A N 1
ATOM 1716 C CA . ASN A 1 209 ? -4.967 -3.900 4.861 1.00 92.00 209 ASN A CA 1
ATOM 1717 C C . ASN A 1 209 ? -3.689 -3.586 4.089 1.00 92.00 209 ASN A C 1
ATOM 1719 O O . ASN A 1 209 ? -2.986 -2.606 4.344 1.00 92.00 209 ASN A O 1
ATOM 1723 N N . SER A 1 210 ? -3.407 -4.459 3.126 1.00 86.44 210 SER A N 1
ATOM 1724 C CA . SER A 1 210 ? -2.384 -4.247 2.110 1.00 86.44 210 SER A CA 1
ATOM 1725 C C . SER A 1 210 ? -2.900 -3.314 1.020 1.00 86.44 210 SER A C 1
ATOM 1727 O O . SER A 1 210 ? -4.041 -3.434 0.577 1.00 86.44 210 SER A O 1
ATOM 1729 N N . PHE A 1 211 ? -2.036 -2.421 0.543 1.00 85.38 211 PHE A N 1
ATOM 1730 C CA . PHE A 1 211 ? -2.348 -1.517 -0.566 1.00 85.38 211 PHE A CA 1
ATOM 1731 C C . PHE A 1 211 ? -2.372 -2.230 -1.931 1.00 85.38 211 PHE A C 1
ATOM 1733 O O . PHE A 1 211 ? -2.797 -1.633 -2.911 1.00 85.38 211 PHE A O 1
ATOM 1740 N N . LEU A 1 212 ? -1.920 -3.490 -2.002 1.00 88.88 212 LEU A N 1
ATOM 1741 C CA . LEU A 1 212 ? -1.793 -4.266 -3.244 1.00 88.88 212 LEU A CA 1
ATOM 1742 C C . LEU A 1 212 ? -3.056 -5.056 -3.621 1.00 88.88 212 LEU A C 1
ATOM 1744 O O . LEU A 1 212 ? -3.075 -5.700 -4.668 1.00 88.88 212 LEU A O 1
ATOM 1748 N N . LEU A 1 213 ? -4.081 -5.080 -2.764 1.00 89.88 213 LEU A N 1
ATOM 1749 C CA . LEU A 1 213 ? -5.233 -5.976 -2.918 1.00 89.88 213 LEU A CA 1
ATOM 1750 C C . LEU A 1 213 ? -5.953 -5.789 -4.257 1.00 89.88 213 LEU A C 1
ATOM 1752 O O . LEU A 1 213 ? -6.036 -6.727 -5.052 1.00 89.88 213 LEU A O 1
ATOM 1756 N N . ASP A 1 214 ? -6.430 -4.577 -4.523 1.00 88.62 214 ASP A N 1
ATOM 1757 C CA . ASP A 1 214 ? -7.187 -4.298 -5.743 1.00 88.62 214 ASP A CA 1
ATOM 1758 C C . ASP A 1 214 ? -6.309 -4.405 -6.993 1.00 88.62 214 ASP A C 1
ATOM 1760 O O . ASP A 1 214 ? -6.746 -4.978 -7.992 1.00 88.62 214 ASP A O 1
ATOM 1764 N N . ASP A 1 215 ? -5.049 -3.965 -6.906 1.00 92.25 215 ASP A N 1
ATOM 1765 C CA . ASP A 1 215 ? -4.077 -4.065 -7.997 1.00 92.25 215 ASP A CA 1
ATOM 1766 C C . ASP A 1 215 ? -3.856 -5.526 -8.416 1.00 92.25 215 ASP A C 1
ATOM 1768 O O . ASP A 1 215 ? -3.859 -5.854 -9.604 1.00 92.25 215 ASP A O 1
ATOM 1772 N N . LEU A 1 216 ? -3.703 -6.445 -7.456 1.00 94.56 216 LEU A N 1
ATOM 1773 C CA . LEU A 1 216 ? -3.539 -7.870 -7.755 1.00 94.56 216 LEU A CA 1
ATOM 1774 C C . LEU A 1 216 ? -4.804 -8.469 -8.375 1.00 94.56 216 LEU A C 1
ATOM 1776 O O . LEU A 1 216 ? -4.711 -9.294 -9.289 1.00 94.56 216 LEU A O 1
ATOM 1780 N N . ALA A 1 217 ? -5.984 -8.054 -7.919 1.00 93.62 217 ALA A N 1
ATOM 1781 C CA . ALA A 1 217 ? -7.237 -8.492 -8.515 1.00 93.62 217 ALA A CA 1
ATOM 1782 C C . ALA A 1 217 ? -7.411 -7.955 -9.953 1.00 93.62 217 ALA A C 1
ATOM 1784 O O . ALA A 1 217 ? -7.840 -8.704 -10.836 1.00 93.62 217 ALA A O 1
ATOM 1785 N N . ASP A 1 218 ? -7.017 -6.705 -10.212 1.00 94.38 218 ASP A N 1
ATOM 1786 C CA . ASP A 1 218 ? -6.994 -6.082 -11.542 1.00 94.38 218 ASP A CA 1
ATOM 1787 C C . ASP A 1 218 ? -6.039 -6.790 -12.495 1.00 94.38 218 ASP A C 1
ATOM 1789 O O . ASP A 1 218 ? -6.410 -7.100 -13.632 1.00 94.38 218 ASP A O 1
ATOM 1793 N N . VAL A 1 219 ? -4.835 -7.108 -12.022 1.00 94.81 219 VAL A N 1
ATOM 1794 C CA . VAL A 1 219 ? -3.841 -7.847 -12.800 1.00 94.81 219 VAL A CA 1
ATOM 1795 C C . VAL A 1 219 ? -4.335 -9.258 -13.121 1.00 94.81 219 VAL A C 1
ATOM 1797 O O . VAL A 1 219 ? -4.194 -9.699 -14.263 1.00 94.81 219 VAL A O 1
ATOM 1800 N N . ALA A 1 220 ? -4.954 -9.961 -12.168 1.00 94.38 220 ALA A N 1
ATOM 1801 C CA . ALA A 1 220 ? -5.512 -11.289 -12.418 1.00 94.38 220 ALA A CA 1
ATOM 1802 C C . ALA A 1 220 ? -6.614 -11.260 -13.495 1.00 94.38 220 ALA A C 1
ATOM 1804 O O . ALA A 1 220 ? -6.580 -12.058 -14.432 1.00 94.38 220 ALA A O 1
ATOM 1805 N N . ASP A 1 221 ? -7.543 -10.302 -13.419 1.00 93.19 221 ASP A N 1
ATOM 1806 C CA . ASP A 1 221 ? -8.605 -10.132 -14.421 1.00 93.19 221 ASP A CA 1
ATOM 1807 C C . ASP A 1 221 ? -8.066 -9.702 -15.792 1.00 93.19 221 ASP A C 1
ATOM 1809 O O . ASP A 1 221 ? -8.624 -10.044 -16.835 1.00 93.19 221 ASP A O 1
ATOM 1813 N N . ALA A 1 222 ? -7.000 -8.902 -15.823 1.00 94.75 222 ALA A N 1
ATOM 1814 C CA . ALA A 1 222 ? -6.343 -8.543 -17.071 1.00 94.75 222 ALA A CA 1
ATOM 1815 C C . ALA A 1 222 ? -5.743 -9.790 -17.737 1.00 94.75 222 ALA A C 1
ATOM 1817 O O . ALA A 1 222 ? -6.023 -10.042 -18.912 1.00 94.75 222 ALA A O 1
ATOM 1818 N N . ILE A 1 223 ? -5.016 -10.613 -16.972 1.00 94.19 223 ILE A N 1
ATOM 1819 C CA . ILE A 1 223 ? -4.419 -11.863 -17.459 1.00 94.19 223 ILE A CA 1
ATOM 1820 C C . ILE A 1 223 ? -5.495 -12.824 -17.976 1.00 94.19 223 ILE A C 1
ATOM 1822 O O . ILE A 1 223 ? -5.323 -13.370 -19.066 1.00 94.19 223 ILE A O 1
ATOM 1826 N N . SER A 1 224 ? -6.615 -12.984 -17.262 1.00 92.00 224 SER A N 1
ATOM 1827 C CA . SER A 1 224 ? -7.708 -13.880 -17.676 1.00 92.00 224 SER A CA 1
ATOM 1828 C C . SER A 1 224 ? -8.356 -13.457 -19.002 1.00 92.00 224 SER A C 1
ATOM 1830 O O . SER A 1 224 ? -8.786 -14.294 -19.797 1.00 92.00 224 SER A O 1
ATOM 1832 N N . ARG A 1 225 ? -8.348 -12.150 -19.304 1.00 94.38 225 ARG A N 1
ATOM 1833 C CA . ARG A 1 225 ? -8.773 -11.575 -20.595 1.00 94.38 225 ARG A CA 1
ATOM 1834 C C . ARG A 1 225 ? -7.685 -11.597 -21.676 1.00 94.38 225 ARG A C 1
ATOM 1836 O O . ARG A 1 225 ? -7.901 -11.066 -22.763 1.00 94.38 225 ARG A O 1
ATOM 1843 N N . GLY A 1 226 ? -6.515 -12.171 -21.396 1.00 92.25 226 GLY A N 1
ATOM 1844 C CA . GLY A 1 226 ? -5.368 -12.193 -22.306 1.00 92.25 226 GLY A CA 1
ATOM 1845 C C . GLY A 1 226 ? -4.606 -10.866 -22.392 1.00 92.25 226 GLY A C 1
ATOM 1846 O O . GLY A 1 226 ? -3.769 -10.700 -23.278 1.00 92.25 226 GLY A O 1
ATOM 1847 N N . VAL A 1 227 ? -4.872 -9.921 -21.487 1.00 93.50 227 VAL A N 1
ATOM 1848 C CA . VAL A 1 227 ? -4.206 -8.617 -21.419 1.00 93.50 227 VAL A CA 1
ATOM 1849 C C . VAL A 1 227 ? -3.083 -8.685 -20.389 1.00 93.50 227 VAL A C 1
ATOM 1851 O O . VAL A 1 227 ? -3.317 -8.666 -19.185 1.00 93.50 227 VAL A O 1
ATOM 1854 N N . LYS A 1 228 ? -1.839 -8.742 -20.860 1.00 90.19 228 LYS A N 1
ATOM 1855 C CA . LYS A 1 228 ? -0.644 -8.689 -20.010 1.00 90.19 228 LYS A CA 1
ATOM 1856 C C . LYS A 1 228 ? 0.485 -7.963 -20.722 1.00 90.19 228 LYS A C 1
ATOM 1858 O O . LYS A 1 228 ? 0.591 -8.020 -21.945 1.00 90.19 228 LYS A O 1
ATOM 1863 N N . SER A 1 229 ? 1.323 -7.281 -19.949 1.00 90.69 229 SER A N 1
ATOM 1864 C CA . SER A 1 229 ? 2.535 -6.657 -20.471 1.00 90.69 229 SER A CA 1
ATOM 1865 C C . SER A 1 229 ? 3.630 -7.707 -20.678 1.00 90.69 229 SER A C 1
ATOM 1867 O O . SER A 1 229 ? 3.666 -8.732 -19.993 1.00 90.69 229 SER A O 1
ATOM 1869 N N . GLU A 1 230 ? 4.546 -7.453 -21.610 1.00 90.56 230 GLU A N 1
ATOM 1870 C CA . GLU A 1 230 ? 5.695 -8.332 -21.844 1.00 90.56 230 GLU A CA 1
ATOM 1871 C C . GLU A 1 230 ? 6.576 -8.537 -20.589 1.00 90.56 230 GLU A C 1
ATOM 1873 O O . GLU A 1 230 ? 6.898 -9.690 -20.296 1.00 90.56 230 GLU A O 1
ATOM 1878 N N . PRO A 1 231 ? 6.904 -7.504 -19.780 1.00 91.94 231 PRO A N 1
ATOM 1879 C CA . PRO A 1 231 ? 7.624 -7.702 -18.520 1.00 91.94 231 PRO A CA 1
ATOM 1880 C C . PRO A 1 231 ? 6.898 -8.633 -17.542 1.00 91.94 231 PRO A C 1
ATOM 1882 O O . PRO A 1 231 ? 7.534 -9.473 -16.906 1.00 91.94 231 PRO A O 1
ATOM 1885 N N . LEU A 1 232 ? 5.570 -8.513 -17.429 1.00 92.12 232 LEU A N 1
ATOM 1886 C CA . LEU A 1 232 ? 4.777 -9.357 -16.535 1.00 92.12 232 LEU A CA 1
ATOM 1887 C C . LEU A 1 232 ? 4.725 -10.805 -17.032 1.00 92.12 232 LEU A C 1
ATOM 1889 O O . LEU A 1 232 ? 4.871 -11.728 -16.232 1.00 92.12 232 LEU A O 1
ATOM 1893 N N . ASP A 1 233 ? 4.573 -11.016 -18.344 1.00 90.94 233 ASP A N 1
ATOM 1894 C CA . ASP A 1 233 ? 4.646 -12.358 -18.930 1.00 90.94 233 ASP A CA 1
ATOM 1895 C C . ASP A 1 233 ? 6.007 -13.012 -18.676 1.00 90.94 233 ASP A C 1
ATOM 1897 O O . ASP A 1 233 ? 6.063 -14.181 -18.295 1.00 90.94 233 ASP A O 1
ATOM 1901 N N . GLN A 1 234 ? 7.096 -12.255 -18.855 1.00 90.38 234 GLN A N 1
ATOM 1902 C CA . GLN A 1 234 ? 8.453 -12.719 -18.571 1.00 90.38 234 GLN A CA 1
ATOM 1903 C C . GLN A 1 234 ? 8.622 -13.068 -17.085 1.00 90.38 234 GLN A C 1
ATOM 1905 O O . GLN A 1 234 ? 9.185 -14.116 -16.775 1.00 90.38 234 GLN A O 1
ATOM 1910 N N . TYR A 1 235 ? 8.100 -12.241 -16.174 1.00 91.50 235 TYR A N 1
ATOM 1911 C CA . TYR A 1 235 ? 8.193 -12.462 -14.728 1.00 91.50 235 TYR A CA 1
ATOM 1912 C C . TYR A 1 235 ? 7.413 -13.696 -14.251 1.00 91.50 235 TYR A C 1
ATOM 1914 O O . TYR A 1 235 ? 7.925 -14.485 -13.461 1.00 91.50 235 TYR A O 1
ATOM 1922 N N . LEU A 1 236 ? 6.184 -13.888 -14.743 1.00 91.31 236 LEU A N 1
ATOM 1923 C CA . LEU A 1 236 ? 5.318 -15.009 -14.352 1.00 91.31 236 LEU A CA 1
ATOM 1924 C C . LEU A 1 236 ? 5.627 -16.308 -15.110 1.00 91.31 236 LEU A C 1
ATOM 1926 O O . LEU A 1 236 ? 4.955 -17.325 -14.917 1.00 91.31 236 LEU A O 1
ATOM 1930 N N . ARG A 1 237 ? 6.609 -16.296 -16.015 1.00 87.00 237 ARG A N 1
ATOM 1931 C CA . ARG A 1 237 ? 6.985 -17.468 -16.801 1.00 87.00 237 ARG A CA 1
ATOM 1932 C C . ARG A 1 237 ? 7.631 -18.522 -15.904 1.00 87.00 237 ARG A C 1
ATOM 1934 O O . ARG A 1 237 ? 8.628 -18.268 -15.241 1.00 87.00 237 ARG A O 1
ATOM 1941 N N . HIS A 1 238 ? 7.104 -19.744 -15.946 1.00 82.38 238 HIS A N 1
ATOM 1942 C CA . HIS A 1 238 ? 7.626 -20.838 -15.124 1.00 82.38 238 HIS A CA 1
ATOM 1943 C C . HIS A 1 238 ? 9.046 -21.271 -15.530 1.00 82.38 238 HIS A C 1
ATOM 1945 O O . HIS A 1 238 ? 9.897 -21.521 -14.678 1.00 82.38 238 HIS A O 1
ATOM 1951 N N . HIS A 1 239 ? 9.311 -21.339 -16.837 1.00 80.69 239 HIS A N 1
ATOM 1952 C CA . HIS A 1 239 ? 10.614 -21.702 -17.387 1.00 80.69 239 HIS A CA 1
ATOM 1953 C C . HIS A 1 239 ? 10.972 -20.785 -18.550 1.00 80.69 239 HIS A C 1
ATOM 1955 O O . HIS A 1 239 ? 10.211 -20.674 -19.514 1.00 80.69 239 HIS A O 1
ATOM 1961 N N . ASP A 1 240 ? 12.146 -20.158 -18.481 1.00 78.38 240 ASP A N 1
ATOM 1962 C CA . ASP A 1 240 ? 12.742 -19.548 -19.662 1.00 78.38 240 ASP A CA 1
ATOM 1963 C C . ASP A 1 240 ? 13.329 -20.670 -20.537 1.00 78.38 240 ASP A C 1
ATOM 1965 O O . ASP A 1 240 ? 14.191 -21.417 -20.065 1.00 78.38 240 ASP A O 1
ATOM 1969 N N . PRO A 1 241 ? 12.869 -20.844 -21.791 1.00 77.50 241 PRO A N 1
ATOM 1970 C CA . PRO A 1 241 ? 13.449 -21.831 -22.695 1.00 77.50 241 PRO A CA 1
ATOM 1971 C C . PRO A 1 241 ? 14.899 -21.501 -23.077 1.00 77.50 241 PRO A C 1
ATOM 1973 O O . PRO A 1 241 ? 15.602 -22.368 -23.601 1.00 77.50 241 PRO A O 1
ATOM 1976 N N . LYS A 1 242 ? 15.364 -20.262 -22.855 1.00 80.56 242 LYS A N 1
ATOM 1977 C CA . LYS A 1 242 ? 16.745 -19.878 -23.146 1.00 80.56 242 LYS A CA 1
ATOM 1978 C C . LYS A 1 242 ? 17.701 -20.558 -22.158 1.00 80.56 242 LYS A C 1
ATOM 1980 O O . LYS A 1 242 ? 17.519 -20.450 -20.945 1.00 80.56 242 LYS A O 1
ATOM 1985 N N . PRO A 1 243 ? 18.759 -21.229 -22.648 1.00 77.62 243 PRO A N 1
ATOM 1986 C CA . PRO A 1 243 ? 19.737 -21.842 -21.768 1.00 77.62 243 PRO A CA 1
ATOM 1987 C C . PRO A 1 243 ? 20.472 -20.760 -20.975 1.00 77.62 243 PRO A C 1
ATOM 1989 O O . PRO A 1 243 ? 20.907 -19.746 -21.525 1.00 77.62 243 PRO A O 1
ATOM 1992 N N . ARG A 1 244 ? 20.658 -21.004 -19.676 1.00 85.62 244 ARG A N 1
ATOM 1993 C CA . ARG A 1 244 ? 21.503 -20.157 -18.835 1.00 85.62 244 ARG A CA 1
ATOM 1994 C C . ARG A 1 244 ? 22.928 -20.165 -19.384 1.00 85.62 244 ARG A C 1
ATOM 1996 O O . ARG A 1 244 ? 23.562 -21.217 -19.448 1.00 85.62 244 ARG A O 1
ATOM 2003 N N . LEU A 1 245 ? 23.444 -18.987 -19.720 1.00 85.12 245 LEU A N 1
ATOM 2004 C CA . LEU A 1 245 ? 24.842 -18.820 -20.093 1.00 85.12 245 LEU A CA 1
ATOM 2005 C C . LEU A 1 245 ? 25.692 -18.673 -18.827 1.00 85.12 245 LEU A C 1
ATOM 2007 O O . LEU A 1 245 ? 25.524 -17.722 -18.064 1.00 85.12 245 LEU A O 1
ATOM 2011 N N . HIS A 1 246 ? 26.592 -19.625 -18.587 1.00 88.25 246 HIS A N 1
ATOM 2012 C CA . HIS A 1 246 ? 27.584 -19.504 -17.524 1.00 88.25 246 HIS A CA 1
ATOM 2013 C C . HIS A 1 246 ? 28.746 -18.644 -18.029 1.00 88.25 246 HIS A C 1
ATOM 2015 O O . HIS A 1 246 ? 29.347 -18.984 -19.042 1.00 88.25 246 HIS A O 1
ATOM 2021 N N . VAL A 1 247 ? 29.056 -17.541 -17.342 1.00 85.81 247 VAL A N 1
ATOM 2022 C CA . VAL A 1 247 ? 30.048 -16.542 -17.796 1.00 85.81 247 VAL A CA 1
ATOM 2023 C C . VAL A 1 247 ? 31.440 -17.156 -17.998 1.00 85.81 247 VAL A C 1
ATOM 2025 O O . VAL A 1 247 ? 32.135 -16.775 -18.932 1.00 85.81 247 VAL A O 1
ATOM 2028 N N . ASP A 1 248 ? 31.803 -18.152 -17.185 1.00 85.88 248 ASP A N 1
ATOM 2029 C CA . ASP A 1 248 ? 33.102 -18.842 -17.277 1.00 85.88 248 ASP A CA 1
ATOM 2030 C C . ASP A 1 248 ? 33.172 -19.939 -18.360 1.00 85.88 248 ASP A C 1
ATOM 2032 O O . ASP A 1 248 ? 34.214 -20.565 -18.547 1.00 85.88 248 ASP A O 1
ATOM 2036 N N . ASP A 1 249 ? 32.073 -20.223 -19.065 1.00 89.75 249 ASP A N 1
ATOM 2037 C CA . ASP A 1 249 ? 32.069 -21.203 -20.154 1.00 89.75 249 ASP A CA 1
ATOM 2038 C C . ASP A 1 249 ? 32.729 -20.607 -21.410 1.00 89.75 249 ASP A C 1
ATOM 2040 O O . ASP A 1 249 ? 32.470 -19.460 -21.775 1.00 89.75 249 ASP A O 1
ATOM 2044 N N . GLN A 1 250 ? 33.521 -21.397 -22.142 1.00 87.38 250 GLN A N 1
ATOM 2045 C CA . GLN A 1 250 ? 34.112 -20.985 -23.425 1.00 87.38 250 GLN A CA 1
ATOM 2046 C C . GLN A 1 250 ? 33.052 -20.495 -24.421 1.00 87.38 250 GLN A C 1
ATOM 2048 O O . GLN A 1 250 ? 33.298 -19.594 -25.222 1.00 87.38 250 GLN A O 1
ATOM 2053 N N . ARG A 1 251 ? 31.838 -21.053 -24.350 1.00 87.75 251 ARG A N 1
ATOM 2054 C CA . ARG A 1 251 ? 30.706 -20.639 -25.193 1.00 87.75 251 ARG A CA 1
ATOM 2055 C C . ARG A 1 251 ? 30.212 -19.221 -24.886 1.00 87.75 251 ARG A C 1
ATOM 2057 O O . ARG A 1 251 ? 29.536 -18.631 -25.725 1.00 87.75 251 ARG A O 1
ATOM 2064 N N . ALA A 1 252 ? 30.543 -18.667 -23.719 1.00 88.94 252 ALA A N 1
ATOM 2065 C CA . ALA A 1 252 ? 30.174 -17.312 -23.330 1.00 88.94 252 ALA A CA 1
ATOM 2066 C C . ALA A 1 252 ? 31.124 -16.246 -23.883 1.00 88.94 252 ALA A C 1
ATOM 2068 O O . ALA A 1 252 ? 30.714 -15.096 -24.009 1.00 88.94 252 ALA A O 1
ATOM 2069 N N . SER A 1 253 ? 32.353 -16.602 -24.272 1.00 89.75 253 SER A N 1
ATOM 2070 C CA . SER A 1 253 ? 33.370 -15.618 -24.657 1.00 89.75 253 SER A CA 1
ATOM 2071 C C . SER A 1 253 ? 32.923 -14.704 -25.802 1.00 89.75 253 SER A C 1
ATOM 2073 O O . SER A 1 253 ? 33.057 -13.490 -25.690 1.00 89.75 253 SER A O 1
ATOM 2075 N N . LEU A 1 254 ? 32.348 -15.255 -26.878 1.00 89.88 254 LEU A N 1
ATOM 2076 C CA . LEU A 1 254 ? 31.885 -14.455 -28.021 1.00 89.88 254 LEU A CA 1
ATOM 2077 C C . LEU A 1 254 ? 30.681 -13.552 -27.673 1.00 89.88 254 LEU A C 1
ATOM 2079 O O . LEU A 1 254 ? 30.767 -12.353 -27.940 1.00 89.88 254 LEU A O 1
ATOM 2083 N N . PRO A 1 255 ? 29.591 -14.052 -27.046 1.00 89.38 255 PRO A N 1
ATOM 2084 C CA . PRO A 1 255 ? 28.503 -13.193 -26.574 1.00 89.38 255 PRO A CA 1
ATOM 2085 C C . PRO A 1 255 ? 28.961 -12.073 -25.634 1.00 89.38 255 PRO A C 1
ATOM 2087 O O . PRO A 1 255 ? 28.511 -10.939 -25.774 1.00 89.38 255 PRO A O 1
ATOM 2090 N N . LEU A 1 256 ? 29.861 -12.376 -24.693 1.00 91.31 256 LEU A N 1
ATOM 2091 C CA . LEU A 1 256 ? 30.378 -11.397 -23.735 1.00 91.31 256 LEU A CA 1
ATOM 2092 C C . LEU A 1 256 ? 31.223 -10.327 -24.423 1.00 91.31 256 LEU A C 1
ATOM 2094 O O . LEU A 1 256 ? 31.009 -9.145 -24.169 1.00 91.31 256 LEU A O 1
ATOM 2098 N N . MET A 1 257 ? 32.123 -10.727 -25.329 1.00 90.50 257 MET A N 1
ATOM 2099 C CA . MET A 1 257 ? 32.890 -9.781 -26.141 1.00 90.50 257 MET A CA 1
ATOM 2100 C C . MET A 1 257 ? 31.959 -8.865 -26.929 1.00 90.50 257 MET A C 1
ATOM 2102 O O . MET A 1 257 ? 32.129 -7.658 -26.863 1.00 90.50 257 MET A O 1
ATOM 2106 N N . GLY A 1 258 ? 30.928 -9.411 -27.584 1.00 92.19 258 GLY A N 1
ATOM 2107 C CA . GLY A 1 258 ? 29.940 -8.615 -28.317 1.00 92.19 258 GLY A CA 1
ATOM 2108 C C . GLY A 1 258 ? 29.237 -7.563 -27.452 1.00 92.19 258 GLY A C 1
ATOM 2109 O O . GLY A 1 258 ? 29.008 -6.450 -27.908 1.00 92.19 258 GLY A O 1
ATOM 2110 N N . ARG A 1 259 ? 28.942 -7.872 -26.182 1.00 92.31 259 ARG A N 1
ATOM 2111 C CA . ARG A 1 259 ? 28.353 -6.909 -25.233 1.00 92.31 259 ARG A CA 1
ATOM 2112 C C . ARG A 1 259 ? 29.339 -5.863 -24.713 1.00 92.31 259 ARG A C 1
ATOM 2114 O O . ARG A 1 259 ? 28.905 -4.894 -24.102 1.00 92.31 259 ARG A O 1
ATOM 2121 N N . LEU A 1 260 ? 30.635 -6.054 -24.925 1.00 93.00 260 LEU A N 1
ATOM 2122 C CA . LEU A 1 260 ? 31.710 -5.173 -24.466 1.00 93.00 260 LEU A CA 1
ATOM 2123 C C . LEU A 1 260 ? 32.495 -4.565 -25.636 1.00 93.00 260 LEU A C 1
ATOM 2125 O O . LEU A 1 260 ? 33.562 -3.990 -25.432 1.00 93.00 260 LEU A O 1
ATOM 2129 N N . MET A 1 261 ? 31.983 -4.682 -26.863 1.00 93.19 261 MET A N 1
ATOM 2130 C CA . MET A 1 261 ? 32.523 -3.952 -28.004 1.00 93.19 261 MET A CA 1
ATOM 2131 C C . MET A 1 261 ? 32.225 -2.452 -27.850 1.00 93.19 261 MET A C 1
ATOM 2133 O O . MET A 1 261 ? 31.197 -2.108 -27.267 1.00 93.19 261 MET A O 1
ATOM 2137 N N . PRO A 1 262 ? 33.082 -1.546 -28.361 1.00 91.19 262 PRO A N 1
ATOM 2138 C CA . PRO A 1 262 ? 32.909 -0.099 -28.185 1.00 91.19 262 PRO A CA 1
ATOM 2139 C C . PRO A 1 262 ? 31.555 0.463 -28.642 1.00 91.19 262 PRO A C 1
ATOM 2141 O O . PRO A 1 262 ? 31.081 1.439 -28.078 1.00 91.19 262 PRO A O 1
ATOM 2144 N N . ASP A 1 263 ? 30.922 -0.151 -29.639 1.00 91.38 263 ASP A N 1
ATOM 2145 C CA . ASP A 1 263 ? 29.602 0.219 -30.161 1.00 91.38 263 ASP A CA 1
ATOM 2146 C C . ASP A 1 263 ? 28.432 -0.217 -29.261 1.00 91.38 263 ASP A C 1
ATOM 2148 O O . ASP A 1 263 ? 27.315 0.262 -29.439 1.00 91.38 263 ASP A O 1
ATOM 2152 N N . ALA A 1 264 ? 28.676 -1.091 -28.280 1.00 90.50 264 ALA A N 1
ATOM 2153 C CA . ALA A 1 264 ? 27.687 -1.502 -27.285 1.00 90.50 264 ALA A CA 1
ATOM 2154 C C . ALA A 1 264 ? 27.616 -0.565 -26.064 1.00 90.50 264 ALA A C 1
ATOM 2156 O O . ALA A 1 264 ? 26.743 -0.752 -25.215 1.00 90.50 264 ALA A O 1
ATOM 2157 N N . TYR A 1 265 ? 28.539 0.394 -25.941 1.00 91.69 265 TYR A N 1
ATOM 2158 C CA . TYR A 1 265 ? 28.562 1.366 -24.847 1.00 91.69 265 TYR A CA 1
ATOM 2159 C C . TYR A 1 265 ? 27.637 2.543 -25.160 1.00 91.69 265 TYR A C 1
ATOM 2161 O O . TYR A 1 265 ? 27.559 2.999 -26.302 1.00 91.69 265 TYR A O 1
ATOM 2169 N N . ALA A 1 266 ? 26.991 3.093 -24.130 1.00 89.00 266 ALA A N 1
ATOM 2170 C CA . ALA A 1 266 ? 26.338 4.390 -24.258 1.00 89.00 266 ALA A CA 1
ATOM 2171 C C . ALA A 1 266 ? 27.345 5.485 -24.627 1.00 89.00 266 ALA A C 1
ATOM 2173 O O . ALA A 1 266 ? 28.506 5.460 -24.219 1.00 89.00 266 ALA A O 1
ATOM 2174 N N . SER A 1 267 ? 26.854 6.508 -25.326 1.00 89.06 267 SER A N 1
ATOM 2175 C CA . SER A 1 267 ? 27.607 7.726 -25.649 1.00 89.06 267 SER A CA 1
ATOM 2176 C C . SER A 1 267 ? 27.948 8.584 -24.423 1.00 89.06 267 SER A C 1
ATOM 2178 O O . SER A 1 267 ? 28.667 9.572 -24.551 1.00 89.06 267 SER A O 1
ATOM 2180 N N . SER A 1 268 ? 27.447 8.217 -23.242 1.00 90.19 268 SER A N 1
ATOM 2181 C CA . SER A 1 268 ? 27.674 8.919 -21.983 1.00 90.19 268 SER A CA 1
ATOM 2182 C C . SER A 1 268 ? 27.824 7.952 -20.815 1.00 90.19 268 SER A C 1
ATOM 2184 O O . SER A 1 268 ? 27.173 6.908 -20.782 1.00 90.19 268 SER A O 1
ATOM 2186 N N . CYS A 1 269 ? 28.595 8.367 -19.817 1.00 90.38 269 CYS A N 1
ATOM 2187 C CA . CYS A 1 269 ? 28.708 7.728 -18.511 1.00 90.38 269 CYS A CA 1
ATOM 2188 C C . CYS A 1 269 ? 28.604 8.785 -17.407 1.00 90.38 269 CYS A C 1
ATOM 2190 O O . CYS A 1 269 ? 28.645 9.990 -17.675 1.00 90.38 269 CYS A O 1
ATOM 2192 N N . TRP A 1 270 ? 28.459 8.345 -16.159 1.00 90.00 270 TRP A N 1
ATOM 2193 C CA . TRP A 1 270 ? 28.542 9.257 -15.029 1.00 90.00 270 TRP A CA 1
ATOM 2194 C C . TRP A 1 270 ? 29.968 9.824 -14.917 1.00 90.00 270 TRP A C 1
ATOM 2196 O O . TRP A 1 270 ? 30.927 9.054 -15.039 1.00 90.00 270 TRP A O 1
ATOM 2206 N N . PRO A 1 271 ? 30.151 11.132 -14.645 1.00 89.38 271 PRO A N 1
ATOM 2207 C CA . PRO A 1 271 ? 31.470 11.764 -14.538 1.00 89.38 271 PRO A CA 1
ATOM 2208 C C . PRO A 1 271 ? 32.174 11.408 -13.214 1.00 89.38 271 PRO A C 1
ATOM 2210 O O . PRO A 1 271 ? 32.490 12.276 -12.407 1.00 89.38 271 PRO A O 1
ATOM 2213 N N . THR A 1 272 ? 32.385 10.116 -12.966 1.00 88.81 272 THR A N 1
ATOM 2214 C CA . THR A 1 272 ? 32.961 9.556 -11.734 1.00 88.81 272 THR A CA 1
ATOM 2215 C C . THR A 1 272 ? 34.393 10.043 -11.507 1.00 88.81 272 THR A C 1
ATOM 2217 O O . THR A 1 272 ? 35.123 10.296 -12.466 1.00 88.81 272 THR A O 1
ATOM 2220 N N . GLU A 1 273 ? 34.800 10.122 -10.236 1.00 86.06 273 GLU A N 1
ATOM 2221 C CA . GLU A 1 273 ? 36.164 10.439 -9.796 1.00 86.06 273 GLU A CA 1
ATOM 2222 C C . GLU A 1 273 ? 37.233 9.676 -10.599 1.00 86.06 273 GLU A C 1
ATOM 2224 O O . GLU A 1 273 ? 37.115 8.475 -10.867 1.00 86.06 273 GLU A O 1
ATOM 2229 N N . HIS A 1 274 ? 38.270 10.404 -11.011 1.00 86.38 274 HIS A N 1
ATOM 2230 C CA . HIS A 1 274 ? 39.370 9.951 -11.861 1.00 86.38 274 HIS A CA 1
ATOM 2231 C C . HIS A 1 274 ? 38.937 9.364 -13.212 1.00 86.38 274 HIS A C 1
ATOM 2233 O O . HIS A 1 274 ? 39.696 8.617 -13.833 1.00 86.38 274 HIS A O 1
ATOM 2239 N N . HIS A 1 275 ? 37.723 9.685 -13.668 1.00 85.94 275 HIS A N 1
ATOM 2240 C CA . HIS A 1 275 ? 37.121 9.149 -14.891 1.00 85.94 275 HIS A CA 1
ATOM 2241 C C . HIS A 1 275 ? 37.084 7.614 -14.916 1.00 85.94 275 HIS A C 1
ATOM 2243 O O . HIS A 1 275 ? 37.184 6.989 -15.975 1.00 85.94 275 HIS A O 1
ATOM 2249 N N . LEU A 1 276 ? 36.973 6.992 -13.738 1.00 86.19 276 LEU A N 1
ATOM 2250 C CA . LEU A 1 276 ? 36.928 5.542 -13.625 1.00 86.19 276 LEU A CA 1
ATOM 2251 C C . LEU A 1 276 ? 35.607 5.016 -14.187 1.00 86.19 276 LEU A C 1
ATOM 2253 O O . LEU A 1 276 ? 34.526 5.358 -13.709 1.00 86.19 276 LEU A O 1
ATOM 2257 N N . GLY A 1 277 ? 35.715 4.155 -15.197 1.00 84.88 277 GLY A N 1
ATOM 2258 C CA . GLY A 1 277 ? 34.582 3.417 -15.738 1.00 84.88 277 GLY A CA 1
ATOM 2259 C C . GLY A 1 277 ? 34.122 2.284 -14.820 1.00 84.88 277 GLY A C 1
ATOM 2260 O O . GLY A 1 277 ? 34.773 1.925 -13.833 1.00 84.88 277 GLY A O 1
ATOM 2261 N N . LEU A 1 278 ? 32.994 1.681 -15.184 1.00 90.75 278 LEU A N 1
ATOM 2262 C CA . LEU A 1 278 ? 32.454 0.514 -14.497 1.00 90.75 278 LEU A CA 1
ATOM 2263 C C . LEU A 1 278 ? 33.411 -0.680 -14.561 1.00 90.75 278 LEU A C 1
ATOM 2265 O O . LEU A 1 278 ? 34.094 -0.917 -15.561 1.00 90.75 278 LEU A O 1
ATOM 2269 N N . VAL A 1 279 ? 33.402 -1.507 -13.512 1.00 90.69 279 VAL A N 1
ATOM 2270 C CA . VAL A 1 279 ? 34.100 -2.799 -13.576 1.00 90.69 279 VAL A CA 1
ATOM 2271 C C . VAL A 1 279 ? 33.407 -3.725 -14.579 1.00 90.69 279 VAL A C 1
ATOM 2273 O O . VAL A 1 279 ? 32.212 -3.592 -14.846 1.00 90.69 279 VAL A O 1
ATOM 2276 N N . HIS A 1 280 ? 34.135 -4.723 -15.081 1.00 89.12 280 HIS A N 1
ATOM 2277 C CA . HIS A 1 280 ? 33.691 -5.626 -16.150 1.00 89.12 280 HIS A CA 1
ATOM 2278 C C . HIS A 1 280 ? 32.246 -6.145 -16.001 1.00 89.12 280 HIS A C 1
ATOM 2280 O O . HIS A 1 280 ? 31.449 -6.047 -16.930 1.00 89.12 280 HIS A O 1
ATOM 2286 N N . SER A 1 281 ? 31.872 -6.660 -14.826 1.00 89.56 281 SER A N 1
ATOM 2287 C CA . SER A 1 281 ? 30.526 -7.202 -14.589 1.00 89.56 281 SER A CA 1
ATOM 2288 C C . SER A 1 281 ? 29.429 -6.134 -14.561 1.00 89.56 281 SER A C 1
ATOM 2290 O O . SER A 1 281 ? 28.303 -6.408 -14.965 1.00 89.56 281 SER A O 1
ATOM 2292 N N . GLN A 1 282 ? 29.743 -4.928 -14.080 1.00 91.88 282 GLN A N 1
ATOM 2293 C CA . GLN A 1 282 ? 28.808 -3.803 -14.073 1.00 91.88 282 GLN A CA 1
ATOM 2294 C C . GLN A 1 282 ? 28.606 -3.276 -15.494 1.00 91.88 282 GLN A C 1
ATOM 2296 O O . GLN A 1 282 ? 27.466 -3.102 -15.912 1.00 91.88 282 GLN A O 1
ATOM 2301 N N . GLN A 1 283 ? 29.691 -3.108 -16.257 1.00 92.75 283 GLN A N 1
ATOM 2302 C CA . GLN A 1 283 ? 29.617 -2.668 -17.649 1.00 92.75 283 GLN A CA 1
ATOM 2303 C C . GLN A 1 283 ? 28.830 -3.655 -18.509 1.00 92.75 283 GLN A C 1
ATOM 2305 O O . GLN A 1 283 ? 27.947 -3.259 -19.267 1.00 92.75 283 GLN A O 1
ATOM 2310 N N . LEU A 1 284 ? 29.099 -4.953 -18.343 1.00 92.31 284 LEU A N 1
ATOM 2311 C CA . LEU A 1 284 ? 28.349 -6.006 -19.015 1.00 92.31 284 LEU A CA 1
ATOM 2312 C C . LEU A 1 284 ? 26.849 -5.896 -18.716 1.00 92.31 284 LEU A C 1
ATOM 2314 O O . LEU A 1 284 ? 26.033 -6.037 -19.626 1.00 92.31 284 LEU A O 1
ATOM 2318 N N . ALA A 1 285 ? 26.478 -5.632 -17.460 1.00 92.38 285 ALA A N 1
ATOM 2319 C CA . ALA A 1 285 ? 25.085 -5.455 -17.072 1.00 92.38 285 ALA A CA 1
ATOM 2320 C C . ALA A 1 285 ? 24.459 -4.207 -17.721 1.00 92.38 285 ALA A C 1
ATOM 2322 O O . ALA A 1 285 ? 23.389 -4.335 -18.312 1.00 92.38 285 ALA A O 1
ATOM 2323 N N . VAL A 1 286 ? 25.124 -3.044 -17.688 1.00 93.31 286 VAL A N 1
ATOM 2324 C CA . VAL A 1 286 ? 24.628 -1.807 -18.329 1.00 93.31 286 VAL A CA 1
ATOM 2325 C C . VAL A 1 286 ? 24.434 -1.997 -19.831 1.00 93.31 286 VAL A C 1
ATOM 2327 O O . VAL A 1 286 ? 23.341 -1.747 -20.337 1.00 93.31 286 VAL A O 1
ATOM 2330 N N . ASN A 1 287 ? 25.437 -2.523 -20.536 1.00 94.31 287 ASN A N 1
ATOM 2331 C CA . ASN A 1 287 ? 25.352 -2.735 -21.984 1.00 94.31 287 ASN A CA 1
ATOM 2332 C C . ASN A 1 287 ? 24.274 -3.772 -22.335 1.00 94.31 287 ASN A C 1
ATOM 2334 O O . ASN A 1 287 ? 23.565 -3.641 -23.334 1.00 94.31 287 ASN A O 1
ATOM 2338 N N . THR A 1 288 ? 24.096 -4.803 -21.501 1.00 92.44 288 THR A N 1
ATOM 2339 C CA . THR A 1 288 ? 23.020 -5.786 -21.702 1.00 92.44 288 THR A CA 1
ATOM 2340 C C . THR A 1 288 ? 21.643 -5.158 -21.482 1.00 92.44 288 THR A C 1
ATOM 2342 O O . THR A 1 288 ? 20.745 -5.416 -22.281 1.00 92.44 288 THR A O 1
ATOM 2345 N N . ILE A 1 289 ? 21.474 -4.315 -20.457 1.00 93.00 289 ILE A N 1
ATOM 2346 C CA . ILE A 1 289 ? 20.229 -3.571 -20.212 1.00 93.00 289 ILE A CA 1
ATOM 2347 C C . ILE A 1 289 ? 19.906 -2.685 -21.411 1.00 93.00 289 ILE A C 1
ATOM 2349 O O . ILE A 1 289 ? 18.822 -2.812 -21.970 1.00 93.00 289 ILE A O 1
ATOM 2353 N N . GLN A 1 290 ? 20.848 -1.850 -21.852 1.00 90.75 290 GLN A N 1
ATOM 2354 C CA . GLN A 1 290 ? 20.627 -0.926 -22.967 1.00 90.75 290 GLN A CA 1
ATOM 2355 C C . GLN A 1 290 ? 20.264 -1.675 -24.250 1.00 90.75 290 GLN A C 1
ATOM 2357 O O . GLN A 1 290 ? 19.214 -1.442 -24.834 1.00 90.75 290 GLN A O 1
ATOM 2362 N N . SER A 1 291 ? 21.067 -2.665 -24.632 1.00 90.12 291 SER A N 1
ATOM 2363 C CA . SER A 1 291 ? 20.834 -3.432 -25.861 1.00 90.12 291 S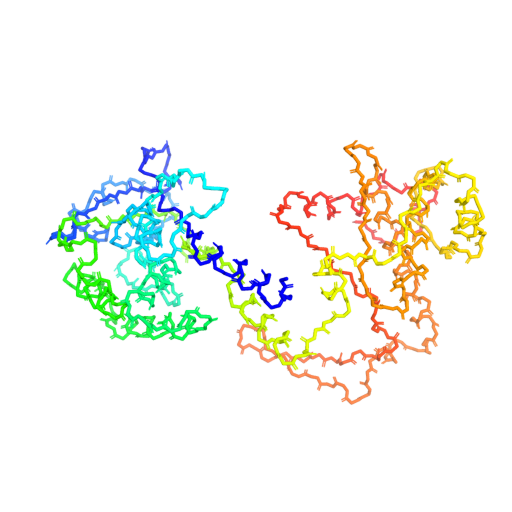ER A CA 1
ATOM 2364 C C . SER A 1 291 ? 19.577 -4.310 -25.856 1.00 90.12 291 SER A C 1
ATOM 2366 O O . SER A 1 291 ? 19.202 -4.821 -26.909 1.00 90.12 291 SER A O 1
ATOM 2368 N N . THR A 1 292 ? 18.957 -4.543 -24.695 1.00 88.75 292 THR A N 1
ATOM 2369 C CA . THR A 1 292 ? 17.755 -5.385 -24.578 1.00 88.75 292 THR A CA 1
ATOM 2370 C C . THR A 1 292 ? 16.496 -4.562 -24.319 1.00 88.75 292 THR A C 1
ATOM 2372 O O . THR A 1 292 ? 15.426 -4.952 -24.774 1.00 88.75 292 THR A O 1
ATOM 2375 N N . LEU A 1 293 ? 16.606 -3.450 -23.585 1.00 90.56 293 LEU A N 1
ATOM 2376 C CA . LEU A 1 293 ? 15.462 -2.705 -23.055 1.00 90.56 293 LEU A CA 1
ATOM 2377 C C . LEU A 1 293 ? 15.353 -1.262 -23.568 1.00 90.56 293 LEU A C 1
ATOM 2379 O O . LEU A 1 293 ? 14.288 -0.686 -23.394 1.00 90.56 293 LEU A O 1
ATOM 2383 N N . ALA A 1 294 ? 16.387 -0.669 -24.185 1.00 84.94 294 ALA A N 1
ATOM 2384 C CA . ALA A 1 294 ? 16.340 0.747 -24.586 1.00 84.94 294 ALA A CA 1
ATOM 2385 C C . ALA A 1 294 ? 15.211 1.053 -25.587 1.00 84.94 294 ALA A C 1
ATOM 2387 O O . ALA A 1 294 ? 14.496 2.033 -25.413 1.00 84.94 294 ALA A O 1
ATOM 2388 N N . ASP A 1 295 ? 15.016 0.178 -26.578 1.00 82.94 295 ASP A N 1
ATOM 2389 C CA . ASP A 1 295 ? 13.981 0.319 -27.616 1.00 82.94 295 ASP A CA 1
ATOM 2390 C C . ASP A 1 295 ? 12.847 -0.714 -27.468 1.00 82.94 295 ASP A C 1
ATOM 2392 O O . ASP A 1 295 ? 12.086 -0.962 -28.406 1.00 82.94 295 ASP A O 1
ATOM 2396 N N . GLY A 1 296 ? 12.766 -1.385 -26.317 1.00 84.75 296 GLY A N 1
ATOM 2397 C CA . GLY A 1 296 ? 11.916 -2.557 -26.128 1.00 84.75 296 GLY A CA 1
ATOM 2398 C C . GLY A 1 296 ? 11.152 -2.564 -24.812 1.00 84.75 296 GLY A C 1
ATOM 2399 O O . GLY A 1 296 ? 11.172 -1.623 -24.021 1.00 84.75 296 GLY A O 1
ATOM 2400 N N . HIS A 1 297 ? 10.473 -3.678 -24.568 1.00 86.25 297 HIS A N 1
ATOM 2401 C CA . HIS A 1 297 ? 9.802 -3.958 -23.308 1.00 86.25 297 HIS A CA 1
ATOM 2402 C C . HIS A 1 297 ? 10.359 -5.256 -22.734 1.00 86.25 297 HIS A C 1
ATOM 2404 O O . HIS A 1 297 ? 10.692 -6.191 -23.458 1.00 86.25 297 HIS A O 1
ATOM 2410 N N . GLY A 1 298 ? 10.469 -5.336 -21.416 1.00 89.88 298 GLY A N 1
ATOM 2411 C CA . GLY A 1 298 ? 10.902 -6.564 -20.770 1.00 89.88 298 GLY A CA 1
ATOM 2412 C C . GLY A 1 298 ? 11.394 -6.339 -19.358 1.00 89.88 298 GLY A C 1
ATOM 2413 O O . GLY A 1 298 ? 11.218 -5.272 -18.771 1.00 89.88 298 GLY A O 1
ATOM 2414 N N . LEU A 1 299 ? 12.014 -7.380 -18.824 1.00 91.00 299 LEU A N 1
ATOM 2415 C CA . LEU A 1 299 ? 12.573 -7.403 -17.489 1.00 91.00 299 LEU A CA 1
ATOM 2416 C C . LEU A 1 299 ? 13.990 -7.972 -17.535 1.00 91.00 299 LEU A C 1
ATOM 2418 O O . LEU A 1 299 ? 14.243 -9.000 -18.162 1.00 91.00 299 LEU A O 1
ATOM 2422 N N . LEU A 1 300 ? 14.911 -7.334 -16.814 1.00 90.62 300 LEU A N 1
ATOM 2423 C CA . LEU A 1 300 ? 16.260 -7.852 -16.617 1.00 90.62 300 LEU A CA 1
ATOM 2424 C C . LEU A 1 300 ? 16.631 -7.769 -15.137 1.00 90.62 300 LEU A C 1
ATOM 2426 O O . LEU A 1 300 ? 16.638 -6.696 -14.539 1.00 90.62 300 LEU A O 1
ATOM 2430 N N . GLY A 1 301 ? 16.940 -8.921 -14.543 1.00 90.12 301 GLY A N 1
ATOM 2431 C CA . GLY A 1 301 ? 17.420 -9.006 -13.167 1.00 90.12 301 GLY A CA 1
ATOM 2432 C C . GLY A 1 301 ? 18.939 -8.871 -13.094 1.00 90.12 301 GLY A C 1
ATOM 2433 O O . GLY A 1 301 ? 19.660 -9.657 -13.707 1.00 90.12 301 GLY A O 1
ATOM 2434 N N . VAL A 1 302 ? 19.432 -7.921 -12.298 1.00 89.94 302 VAL A N 1
ATOM 2435 C CA . VAL A 1 302 ? 20.861 -7.789 -11.979 1.00 89.94 302 VAL A CA 1
ATOM 2436 C C . VAL A 1 302 ? 21.076 -8.143 -10.515 1.00 89.94 302 VAL A C 1
ATOM 2438 O O . VAL A 1 302 ? 20.605 -7.448 -9.617 1.00 89.94 302 VAL A O 1
ATOM 2441 N N . ASN A 1 303 ? 21.805 -9.228 -10.262 1.00 86.94 303 ASN A N 1
ATOM 2442 C CA . ASN A 1 303 ? 22.176 -9.604 -8.905 1.00 86.94 303 ASN A CA 1
ATOM 2443 C C . ASN A 1 303 ? 23.517 -8.960 -8.534 1.00 86.94 303 ASN A C 1
ATOM 2445 O O . ASN A 1 303 ? 24.524 -9.183 -9.203 1.00 86.94 303 ASN A O 1
ATOM 2449 N N . GLY A 1 304 ? 23.528 -8.174 -7.460 1.00 82.94 304 GLY A N 1
ATOM 2450 C CA . GLY A 1 304 ? 24.738 -7.594 -6.892 1.00 82.94 304 GLY A CA 1
ATOM 2451 C C . GLY A 1 304 ? 24.825 -7.918 -5.403 1.00 82.94 304 GLY A C 1
ATOM 2452 O O . GLY A 1 304 ? 23.974 -7.432 -4.651 1.00 82.94 304 GLY A O 1
ATOM 2453 N N . PRO A 1 305 ? 25.826 -8.685 -4.940 1.00 82.19 305 PRO A N 1
ATOM 2454 C CA . PRO A 1 305 ? 26.114 -8.845 -3.515 1.00 82.19 305 PRO A CA 1
ATOM 2455 C C . PRO A 1 305 ? 26.320 -7.498 -2.776 1.00 82.19 305 PRO A C 1
ATOM 2457 O O . PRO A 1 305 ? 26.432 -6.431 -3.396 1.00 82.19 305 PRO A O 1
ATOM 2460 N N . PRO A 1 306 ? 26.326 -7.480 -1.431 1.00 78.25 306 PRO A N 1
ATOM 2461 C CA . PRO A 1 306 ? 26.663 -6.275 -0.672 1.00 78.25 306 PRO A CA 1
ATOM 2462 C C . PRO A 1 306 ? 28.038 -5.718 -1.077 1.00 78.25 306 PRO A C 1
ATOM 2464 O O . PRO A 1 306 ? 28.989 -6.475 -1.240 1.00 78.25 306 PRO A O 1
ATOM 2467 N N . GLY A 1 307 ? 28.134 -4.399 -1.267 1.00 77.00 307 GLY A N 1
ATOM 2468 C CA . GLY A 1 307 ? 29.389 -3.724 -1.628 1.00 77.00 307 GLY A CA 1
ATOM 2469 C C . GLY A 1 307 ? 29.797 -3.786 -3.107 1.00 77.00 307 GLY A C 1
ATOM 2470 O O . GLY A 1 307 ? 30.801 -3.187 -3.468 1.00 77.00 307 GLY A O 1
ATOM 2471 N N . THR A 1 308 ? 29.031 -4.426 -4.000 1.00 77.19 308 THR A N 1
ATOM 2472 C CA . THR A 1 308 ? 29.416 -4.569 -5.425 1.00 77.19 308 THR A CA 1
ATOM 2473 C C . THR A 1 308 ? 29.027 -3.382 -6.319 1.00 77.19 308 THR A C 1
ATOM 2475 O O . THR A 1 308 ? 28.808 -3.556 -7.518 1.00 77.19 308 THR A O 1
ATOM 2478 N N . GLY A 1 309 ? 28.883 -2.181 -5.749 1.00 78.00 309 GLY A N 1
ATOM 2479 C CA . GLY A 1 309 ? 28.654 -0.939 -6.504 1.00 78.00 309 GLY A CA 1
ATOM 2480 C C . GLY A 1 309 ? 27.350 -0.883 -7.311 1.00 78.00 309 GLY A C 1
ATOM 2481 O O . GLY A 1 309 ? 27.352 -0.420 -8.447 1.00 78.00 309 GLY A O 1
ATOM 2482 N N . LYS A 1 310 ? 26.224 -1.347 -6.744 1.00 83.62 310 LYS A N 1
ATOM 2483 C CA . LYS A 1 310 ? 24.900 -1.262 -7.398 1.00 83.62 310 LYS A CA 1
ATOM 2484 C C . LYS A 1 310 ? 24.516 0.182 -7.753 1.00 83.62 310 LYS A C 1
ATOM 2486 O O . LYS A 1 310 ? 24.030 0.417 -8.853 1.00 83.62 310 LYS A O 1
ATOM 2491 N N . THR A 1 311 ? 24.792 1.142 -6.868 1.00 82.25 311 THR A N 1
ATOM 2492 C CA . THR A 1 311 ? 24.554 2.567 -7.147 1.00 82.25 311 THR A CA 1
ATOM 2493 C C . THR A 1 311 ? 25.402 3.063 -8.318 1.00 82.25 311 THR A C 1
ATOM 2495 O O . THR A 1 311 ? 24.908 3.816 -9.148 1.00 82.25 311 THR A O 1
ATOM 2498 N N . THR A 1 312 ? 26.653 2.608 -8.440 1.00 85.81 312 THR A N 1
ATOM 2499 C CA . THR A 1 312 ? 27.535 2.987 -9.555 1.00 85.81 312 THR A CA 1
ATOM 2500 C C . THR A 1 312 ? 26.962 2.536 -10.898 1.00 85.81 312 THR A C 1
ATOM 2502 O O . THR A 1 312 ? 26.906 3.325 -11.831 1.00 85.81 312 THR A O 1
ATOM 2505 N N . LEU A 1 313 ? 26.444 1.304 -10.973 1.00 89.12 313 LEU A N 1
ATOM 2506 C CA . LEU A 1 313 ? 25.742 0.807 -12.162 1.00 89.12 313 LEU A CA 1
ATOM 2507 C C . LEU A 1 313 ? 24.519 1.674 -12.503 1.00 89.12 313 LEU A C 1
ATOM 2509 O O . LEU A 1 313 ? 24.312 2.020 -13.664 1.00 89.12 313 LEU A O 1
ATOM 2513 N N . LEU A 1 314 ? 23.715 2.036 -11.496 1.00 89.38 314 LEU A N 1
ATOM 2514 C CA . LEU A 1 314 ? 22.526 2.871 -11.694 1.00 89.38 314 LEU A CA 1
ATOM 2515 C C . LEU A 1 314 ? 22.875 4.278 -12.194 1.00 89.38 314 LEU A C 1
ATOM 2517 O O . LEU A 1 314 ? 22.158 4.795 -13.045 1.00 89.38 314 LEU A O 1
ATOM 2521 N N . ARG A 1 315 ? 23.968 4.883 -11.711 1.00 89.38 315 ARG A N 1
ATOM 2522 C CA . ARG A 1 315 ? 24.434 6.204 -12.166 1.00 89.38 315 ARG A CA 1
ATOM 2523 C C . ARG A 1 315 ? 24.693 6.232 -13.668 1.00 89.38 315 ARG A C 1
ATOM 2525 O O . ARG A 1 315 ? 24.186 7.121 -14.344 1.00 89.38 315 ARG A O 1
ATOM 2532 N N . ASP A 1 316 ? 25.411 5.243 -14.188 1.00 91.12 316 ASP A N 1
ATOM 2533 C CA . ASP A 1 316 ? 25.714 5.163 -15.621 1.00 91.12 316 ASP A CA 1
ATOM 2534 C C . ASP A 1 316 ? 24.463 4.912 -16.467 1.00 91.12 316 ASP A C 1
ATOM 2536 O O . ASP A 1 316 ? 24.304 5.509 -17.532 1.00 91.12 316 ASP A O 1
ATOM 2540 N N . LEU A 1 317 ? 23.529 4.088 -15.979 1.00 91.75 317 LEU A N 1
ATOM 2541 C CA . LEU A 1 317 ? 22.249 3.885 -16.657 1.00 91.75 317 LEU A CA 1
ATOM 2542 C C . LEU A 1 317 ? 21.419 5.180 -16.705 1.00 91.75 317 LEU A C 1
ATOM 2544 O O . LEU A 1 317 ? 20.871 5.521 -17.751 1.00 91.75 317 LEU A O 1
ATOM 2548 N N . ILE A 1 318 ? 21.353 5.916 -15.593 1.00 91.25 318 ILE A N 1
ATOM 2549 C CA . ILE A 1 318 ? 20.655 7.204 -15.510 1.00 91.25 318 ILE A CA 1
ATOM 2550 C C . ILE A 1 318 ? 21.315 8.232 -16.434 1.00 91.25 318 ILE A C 1
ATOM 2552 O O . ILE A 1 318 ? 20.607 8.906 -17.180 1.00 91.25 318 ILE A O 1
ATOM 2556 N N . ALA A 1 319 ? 22.649 8.322 -16.434 1.00 91.25 319 ALA A N 1
ATOM 2557 C CA . ALA A 1 319 ? 23.392 9.209 -17.326 1.00 91.25 319 ALA A CA 1
ATOM 2558 C C . ALA A 1 319 ? 23.064 8.916 -18.797 1.00 91.25 319 ALA A C 1
ATOM 2560 O O . ALA A 1 319 ? 22.746 9.837 -19.544 1.00 91.25 319 ALA A O 1
ATOM 2561 N N . ALA A 1 320 ? 23.040 7.639 -19.194 1.00 92.19 320 ALA A N 1
ATOM 2562 C CA . ALA A 1 320 ? 22.667 7.234 -20.548 1.00 92.19 320 ALA A CA 1
ATOM 2563 C C . ALA A 1 320 ? 21.239 7.660 -20.937 1.00 92.19 320 ALA A C 1
ATOM 2565 O O . ALA A 1 320 ? 21.034 8.188 -22.032 1.00 92.19 320 ALA A O 1
ATOM 2566 N N . ILE A 1 321 ? 20.255 7.482 -20.048 1.00 93.25 321 ILE A N 1
ATOM 2567 C CA . ILE A 1 321 ? 18.856 7.870 -20.306 1.00 93.25 321 ILE A CA 1
ATOM 2568 C C . ILE A 1 321 ? 18.719 9.397 -20.404 1.00 93.25 321 ILE A C 1
ATOM 2570 O O . ILE A 1 321 ? 18.087 9.906 -21.333 1.00 93.25 321 ILE A O 1
ATOM 2574 N N . ILE A 1 322 ? 19.335 10.140 -19.477 1.00 92.50 322 ILE A N 1
ATOM 2575 C CA . ILE A 1 322 ? 19.281 11.609 -19.453 1.00 92.50 322 ILE A CA 1
ATOM 2576 C C . ILE A 1 322 ? 19.951 12.197 -20.697 1.00 92.50 322 ILE A C 1
ATOM 2578 O O . ILE A 1 322 ? 19.361 13.067 -21.341 1.00 92.50 322 ILE A O 1
ATOM 2582 N N . THR A 1 323 ? 21.134 11.708 -21.076 1.00 93.31 323 THR A N 1
ATOM 2583 C CA . THR A 1 323 ? 21.831 12.172 -22.284 1.00 93.31 323 THR A CA 1
ATOM 2584 C C . THR A 1 323 ? 21.029 11.851 -23.543 1.00 93.31 323 THR A C 1
ATOM 2586 O O . THR A 1 323 ? 20.850 12.726 -24.383 1.00 93.31 323 THR A O 1
ATOM 2589 N N . SER A 1 324 ? 20.433 10.658 -23.643 1.00 93.00 324 SER A N 1
ATOM 2590 C CA . SER A 1 324 ? 19.582 10.296 -24.791 1.00 93.00 324 SER A CA 1
ATOM 2591 C C . SER A 1 324 ? 18.364 11.223 -24.930 1.00 93.00 324 SER A C 1
ATOM 2593 O O . SER A 1 324 ? 17.968 11.611 -26.038 1.00 93.00 324 SER A O 1
ATOM 2595 N N . ARG A 1 325 ? 17.784 11.647 -23.799 1.00 94.56 325 ARG A N 1
ATOM 2596 C CA . ARG A 1 325 ? 16.724 12.661 -23.779 1.00 94.56 325 ARG A CA 1
ATOM 2597 C C . ARG A 1 325 ? 17.247 14.027 -24.220 1.00 94.56 325 ARG A C 1
ATOM 2599 O O . ARG A 1 325 ? 16.583 14.705 -25.007 1.00 94.56 325 ARG A O 1
ATOM 2606 N N . ALA A 1 326 ? 18.416 14.433 -23.725 1.00 94.25 326 ALA A N 1
ATOM 2607 C CA . ALA A 1 326 ? 19.057 15.695 -24.082 1.00 94.25 326 ALA A CA 1
ATOM 2608 C C . ALA A 1 326 ? 19.374 15.764 -25.584 1.00 94.25 326 ALA A C 1
ATOM 2610 O O . ALA A 1 326 ? 19.043 16.761 -26.223 1.00 94.25 326 ALA A O 1
ATOM 2611 N N . ASP A 1 327 ? 19.882 14.682 -26.176 1.00 95.19 327 ASP A N 1
ATOM 2612 C CA . ASP A 1 327 ? 20.120 14.562 -27.619 1.00 95.19 327 ASP A CA 1
ATOM 2613 C C . ASP A 1 327 ? 18.831 14.722 -28.430 1.00 95.19 327 ASP A C 1
ATOM 2615 O O . ASP A 1 327 ? 18.829 15.276 -29.531 1.00 95.19 327 ASP A O 1
ATOM 2619 N N . THR A 1 328 ? 17.704 14.253 -27.894 1.00 95.31 328 THR A N 1
ATOM 2620 C CA . THR A 1 328 ? 16.399 14.427 -28.538 1.00 95.31 328 THR A CA 1
ATOM 2621 C C . THR A 1 328 ? 15.898 15.865 -28.425 1.00 95.31 328 THR A C 1
ATOM 2623 O O . THR A 1 328 ? 15.415 16.424 -29.411 1.00 95.31 328 THR A O 1
ATOM 2626 N N . LEU A 1 329 ? 16.074 16.503 -27.266 1.00 96.06 329 LEU A N 1
ATOM 2627 C CA . LEU A 1 329 ? 15.764 17.922 -27.069 1.00 96.06 329 LEU A CA 1
ATOM 2628 C C . LEU A 1 329 ? 16.631 18.828 -27.953 1.00 96.06 329 LEU A C 1
ATOM 2630 O O . LEU A 1 329 ? 16.117 19.784 -28.528 1.00 96.06 329 LEU A O 1
ATOM 2634 N N . ALA A 1 330 ? 17.914 18.506 -28.124 1.00 96.31 330 ALA A N 1
ATOM 2635 C CA . ALA A 1 330 ? 18.855 19.270 -28.942 1.00 96.31 330 ALA A CA 1
ATOM 2636 C C . ALA A 1 330 ? 18.497 19.275 -30.441 1.00 96.31 330 ALA A C 1
ATOM 2638 O O . ALA A 1 330 ? 18.909 20.173 -31.174 1.00 96.31 330 ALA A O 1
ATOM 2639 N N . LYS A 1 331 ? 17.697 18.304 -30.907 1.00 96.62 331 LYS A N 1
ATOM 2640 C CA . LYS A 1 331 ? 17.167 18.264 -32.283 1.00 96.62 331 LYS A CA 1
ATOM 2641 C C . LYS A 1 331 ? 16.006 19.241 -32.506 1.00 96.62 331 LYS A C 1
ATOM 2643 O O . LYS A 1 331 ? 15.623 19.476 -33.655 1.00 96.62 331 LYS A O 1
ATOM 2648 N N . LEU A 1 332 ? 15.417 19.795 -31.443 1.00 96.38 332 LEU A N 1
ATOM 2649 C CA . LEU A 1 332 ? 14.323 20.758 -31.542 1.00 96.38 332 LEU A CA 1
ATOM 2650 C C . LEU A 1 332 ? 14.855 22.135 -31.948 1.00 96.38 332 LEU A C 1
ATOM 2652 O O . LEU A 1 332 ? 15.899 22.583 -31.484 1.00 96.38 332 LEU A O 1
ATOM 2656 N N . ARG A 1 333 ? 14.104 22.857 -32.787 1.00 96.12 333 ARG A N 1
ATOM 2657 C CA . ARG A 1 333 ? 14.507 24.208 -33.222 1.00 96.12 333 ARG A CA 1
ATOM 2658 C C . ARG A 1 333 ? 14.358 25.246 -32.112 1.00 96.12 333 ARG A C 1
ATOM 2660 O O . ARG A 1 333 ? 15.050 26.259 -32.122 1.00 96.12 333 ARG A O 1
ATOM 2667 N N . ARG A 1 334 ? 13.413 25.025 -31.198 1.00 95.19 334 ARG A N 1
ATOM 2668 C CA . ARG A 1 334 ? 13.095 25.896 -30.060 1.00 95.19 334 ARG A CA 1
ATOM 2669 C C . ARG A 1 334 ? 12.400 25.097 -28.962 1.00 95.19 334 ARG A C 1
ATOM 2671 O O . ARG A 1 334 ? 11.709 24.123 -29.244 1.00 95.19 334 ARG A O 1
ATOM 2678 N N . ALA A 1 335 ? 12.503 25.574 -27.723 1.00 93.12 335 ALA A N 1
ATOM 2679 C CA . ALA A 1 335 ? 11.932 24.909 -26.548 1.00 93.12 335 ALA A CA 1
ATOM 2680 C C . ALA A 1 335 ? 10.417 24.631 -26.645 1.00 93.12 335 ALA A C 1
ATOM 2682 O O . ALA A 1 335 ? 9.955 23.606 -26.157 1.00 93.12 335 ALA A O 1
ATOM 2683 N N . SER A 1 336 ? 9.634 25.493 -27.306 1.00 93.38 336 SER A N 1
ATOM 2684 C CA . SER A 1 336 ? 8.187 25.275 -27.465 1.00 93.38 336 SER A CA 1
ATOM 2685 C C . SER A 1 336 ? 7.841 24.034 -28.292 1.00 93.38 336 SER A C 1
ATOM 2687 O O . SER A 1 336 ? 6.749 23.501 -28.139 1.00 93.38 336 SER A O 1
ATOM 2689 N N . ASP A 1 337 ? 8.755 23.555 -29.143 1.00 94.75 337 ASP A N 1
ATOM 2690 C CA . ASP A 1 337 ? 8.531 22.365 -29.975 1.00 94.75 337 ASP A CA 1
ATOM 2691 C C . ASP A 1 337 ? 8.589 21.057 -29.146 1.00 94.75 337 ASP A C 1
ATOM 2693 O O . ASP A 1 337 ? 8.282 19.974 -29.653 1.00 94.75 337 ASP A O 1
ATOM 2697 N N . ALA A 1 338 ? 8.951 21.151 -27.858 1.00 94.75 338 ALA A N 1
ATOM 2698 C CA . ALA A 1 338 ? 8.867 20.055 -26.894 1.00 94.75 338 ALA A CA 1
ATOM 2699 C C . ALA A 1 338 ? 7.421 19.722 -26.492 1.00 94.75 338 ALA A C 1
ATOM 2701 O O . ALA A 1 338 ? 7.184 18.686 -25.874 1.00 94.75 338 ALA A O 1
ATOM 2702 N N . PHE A 1 339 ? 6.453 20.572 -26.843 1.00 94.81 339 PHE A N 1
ATOM 2703 C CA . PHE A 1 339 ? 5.041 20.402 -26.517 1.00 94.81 339 PHE A CA 1
ATOM 2704 C C . PHE A 1 339 ? 4.204 20.265 -27.789 1.00 94.81 339 PHE A C 1
ATOM 2706 O O . PHE A 1 339 ? 4.503 20.864 -28.822 1.00 94.81 339 PHE A O 1
ATOM 2713 N N . ALA A 1 340 ? 3.128 19.484 -27.719 1.00 90.69 340 ALA A N 1
ATOM 2714 C CA . ALA A 1 340 ? 2.157 19.401 -28.801 1.00 90.69 340 ALA A CA 1
ATOM 2715 C C . ALA A 1 340 ? 1.387 20.731 -28.936 1.00 90.69 340 ALA A C 1
ATOM 2717 O O . ALA A 1 340 ? 0.911 21.276 -27.939 1.00 90.69 340 ALA A O 1
ATOM 2718 N N . SER A 1 341 ? 1.219 21.224 -30.170 1.00 83.31 341 SER A N 1
ATOM 2719 C CA . SER A 1 341 ? 0.572 22.515 -30.474 1.00 83.31 341 SER A CA 1
ATOM 2720 C C . SER A 1 341 ? -0.850 22.643 -29.918 1.00 83.31 341 SER A C 1
ATOM 2722 O O . SER A 1 341 ? -1.212 23.703 -29.420 1.00 83.31 341 SER A O 1
ATOM 2724 N N . ASP A 1 342 ? -1.612 21.546 -29.928 1.00 83.94 342 ASP A N 1
ATOM 2725 C CA . ASP A 1 342 ? -2.983 21.457 -29.403 1.00 83.94 342 ASP A CA 1
ATOM 2726 C C . ASP A 1 342 ? -3.059 20.512 -28.191 1.00 83.94 342 ASP A C 1
ATOM 2728 O O . ASP A 1 342 ? -4.015 19.764 -28.005 1.00 83.94 342 ASP A O 1
ATOM 2732 N N . GLY A 1 343 ? -1.997 20.487 -27.383 1.00 84.62 343 GLY A N 1
ATOM 2733 C CA . GLY A 1 343 ? -1.832 19.546 -26.275 1.00 84.62 343 GLY A CA 1
ATOM 2734 C C . GLY A 1 343 ? -2.333 20.034 -24.920 1.00 84.62 343 GLY A C 1
ATOM 2735 O O . GLY A 1 343 ? -1.889 19.491 -23.916 1.00 84.62 343 GLY A O 1
ATOM 2736 N N . ARG A 1 344 ? -3.156 21.085 -24.840 1.00 91.50 344 ARG A N 1
ATOM 2737 C CA . ARG A 1 344 ? -3.566 21.631 -23.537 1.00 91.50 344 ARG A CA 1
ATOM 2738 C C . ARG A 1 344 ? -4.488 20.651 -22.813 1.00 91.50 344 ARG A C 1
ATOM 2740 O O . ARG A 1 344 ? -5.581 20.357 -23.287 1.00 91.50 344 ARG A O 1
ATOM 2747 N N . GLU A 1 345 ? -4.071 20.224 -21.633 1.00 91.31 345 GLU A N 1
ATOM 2748 C CA . GLU A 1 345 ? -4.796 19.293 -20.776 1.00 91.31 345 GLU A CA 1
ATOM 2749 C C . GLU A 1 345 ? -5.183 19.991 -19.471 1.00 91.31 345 GLU A C 1
ATOM 2751 O O . GLU A 1 345 ? -4.441 20.824 -18.943 1.00 91.31 345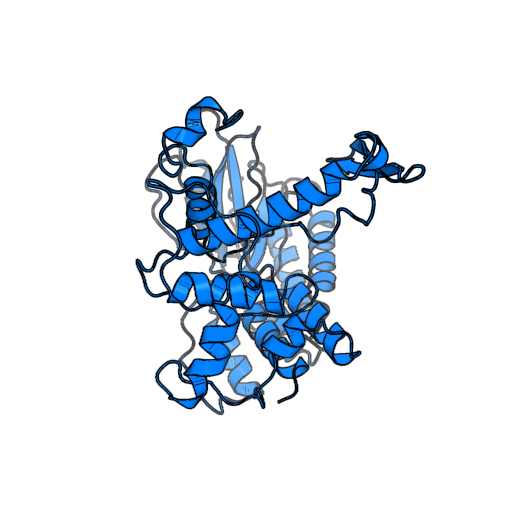 GLU A O 1
ATOM 2756 N N . ALA A 1 346 ? -6.385 19.698 -18.975 1.00 90.00 346 ALA A N 1
ATOM 2757 C CA . ALA A 1 346 ? -6.843 20.174 -17.678 1.00 90.00 346 ALA A CA 1
ATOM 2758 C C . ALA A 1 346 ? -6.538 19.111 -16.620 1.00 90.00 346 ALA A C 1
ATOM 2760 O O . ALA A 1 346 ? -6.917 17.952 -16.771 1.00 90.00 346 ALA A O 1
ATOM 2761 N N . ALA A 1 347 ? -5.888 19.527 -15.540 1.00 86.19 347 ALA A N 1
ATOM 2762 C CA . ALA A 1 347 ? -5.621 18.712 -14.365 1.00 86.19 347 ALA A CA 1
ATOM 2763 C C . ALA A 1 347 ? -6.326 19.312 -13.142 1.00 86.19 347 ALA A C 1
ATOM 2765 O O . ALA A 1 347 ? -6.754 20.469 -13.152 1.00 86.19 347 ALA A O 1
ATOM 2766 N N . ASN A 1 348 ? -6.456 18.527 -12.076 1.00 85.06 348 ASN A N 1
ATOM 2767 C CA . ASN A 1 348 ? -6.975 18.993 -10.798 1.00 85.06 348 ASN A CA 1
ATOM 2768 C C . ASN A 1 348 ? -5.923 18.744 -9.718 1.00 85.06 348 ASN A C 1
ATOM 2770 O O . ASN A 1 348 ? -5.472 17.615 -9.555 1.00 85.06 348 ASN A O 1
ATOM 2774 N N . ASP A 1 349 ? -5.549 19.798 -9.001 1.00 80.19 349 ASP A N 1
ATOM 2775 C CA . ASP A 1 349 ? -4.676 19.722 -7.833 1.00 80.19 349 ASP A CA 1
ATOM 2776 C C . ASP A 1 349 ? -5.425 20.289 -6.622 1.00 80.19 349 ASP A C 1
ATOM 2778 O O . ASP A 1 349 ? -5.679 21.495 -6.530 1.00 80.19 349 ASP A O 1
ATOM 2782 N N . GLY A 1 350 ? -5.869 19.404 -5.725 1.00 75.38 350 GLY A N 1
ATOM 2783 C CA . GLY A 1 350 ? -6.566 19.786 -4.493 1.00 75.38 350 GLY A CA 1
ATOM 2784 C C . GLY A 1 350 ? -7.847 20.604 -4.714 1.00 75.38 350 GLY A C 1
ATOM 2785 O O . GLY A 1 350 ? -8.111 21.552 -3.975 1.00 75.38 350 GLY A O 1
ATOM 2786 N N . GLY A 1 351 ? -8.621 20.294 -5.757 1.00 80.44 351 GLY A N 1
ATOM 2787 C CA . GLY A 1 351 ? -9.848 21.007 -6.128 1.00 80.44 351 GLY A CA 1
ATOM 2788 C C . GLY A 1 351 ? -9.625 22.227 -7.027 1.00 80.44 351 GLY A C 1
ATOM 2789 O O . GLY A 1 351 ? -10.596 22.848 -7.462 1.00 80.44 351 GLY A O 1
ATOM 2790 N N . LYS A 1 352 ? -8.372 22.578 -7.339 1.00 82.69 352 LYS A N 1
ATOM 2791 C CA . LYS A 1 352 ? -8.037 23.685 -8.241 1.00 82.69 352 LYS A CA 1
ATOM 2792 C C . LYS A 1 352 ? -7.751 23.154 -9.635 1.00 82.69 352 LYS A C 1
ATOM 2794 O O . LYS A 1 352 ? -6.910 22.275 -9.808 1.00 82.69 352 LYS A O 1
ATOM 2799 N N . GLN A 1 353 ? -8.419 23.721 -10.637 1.00 90.06 353 GLN A N 1
ATOM 2800 C CA . GLN A 1 353 ? -8.078 23.436 -12.026 1.00 90.06 353 GLN A CA 1
ATOM 2801 C C . GLN A 1 353 ? -6.691 23.990 -12.357 1.00 90.06 353 GLN A C 1
ATOM 2803 O O . GLN A 1 353 ? -6.419 25.174 -12.164 1.00 90.06 353 GLN A O 1
ATOM 2808 N N . GLN A 1 354 ? -5.849 23.116 -12.889 1.00 92.12 354 GLN A N 1
ATOM 2809 C CA . GLN A 1 354 ? -4.533 23.406 -13.436 1.00 92.12 354 GLN A CA 1
ATOM 2810 C C . GLN A 1 354 ? -4.532 23.083 -14.929 1.00 92.12 354 GLN A C 1
ATOM 2812 O O . GLN A 1 354 ? -5.362 22.309 -15.407 1.00 92.12 354 GLN A O 1
ATOM 2817 N N . TYR A 1 355 ? -3.596 23.670 -15.670 1.00 90.06 355 TYR A N 1
ATOM 2818 C CA . TYR A 1 355 ? -3.410 23.363 -17.085 1.00 90.06 355 TYR A CA 1
ATOM 2819 C C . TYR A 1 355 ? -1.971 22.939 -17.347 1.00 90.06 355 TYR A C 1
ATOM 2821 O O . TYR A 1 355 ? -1.038 23.627 -16.936 1.00 90.06 355 TYR A O 1
ATOM 2829 N N . SER A 1 356 ? -1.810 21.841 -18.071 1.00 90.12 356 SER A N 1
ATOM 2830 C CA . SER A 1 356 ? -0.534 21.349 -18.585 1.00 90.12 356 SER A CA 1
ATOM 2831 C C . SER A 1 356 ? -0.586 21.270 -20.111 1.00 90.12 356 SER A C 1
ATOM 2833 O O . SER A 1 356 ? -1.649 21.393 -20.722 1.00 90.12 356 SER A O 1
ATOM 2835 N N . TYR A 1 357 ? 0.575 21.104 -20.740 1.00 92.12 357 TYR A N 1
ATOM 2836 C CA . TYR A 1 357 ? 0.673 20.821 -22.168 1.00 92.12 357 TYR A CA 1
ATOM 2837 C C . TYR A 1 357 ? 1.294 19.447 -22.360 1.00 92.12 357 TYR A C 1
ATOM 2839 O O . TYR A 1 357 ? 2.357 19.159 -21.807 1.00 92.12 357 TYR A O 1
ATOM 2847 N N . ARG A 1 358 ? 0.647 18.618 -23.174 1.00 93.56 358 ARG A N 1
ATOM 2848 C CA . ARG A 1 358 ? 1.149 17.312 -23.576 1.00 93.56 358 ARG A CA 1
ATOM 2849 C C . ARG A 1 358 ? 2.505 17.465 -24.257 1.00 93.56 358 ARG A C 1
ATOM 2851 O O . ARG A 1 358 ? 2.657 18.265 -25.183 1.00 93.56 358 ARG A O 1
ATOM 2858 N N . LEU A 1 359 ? 3.477 16.673 -23.816 1.00 93.44 359 LEU A N 1
ATOM 2859 C CA . LEU A 1 359 ? 4.800 16.630 -24.431 1.00 93.44 359 LEU A CA 1
ATOM 2860 C C . LEU A 1 359 ? 4.726 16.059 -25.852 1.00 93.44 359 LEU A C 1
ATOM 2862 O O . LEU A 1 359 ? 3.855 15.249 -26.178 1.00 93.44 359 LEU A O 1
ATOM 2866 N N . ASN A 1 360 ? 5.662 16.483 -26.692 1.00 93.12 360 ASN A N 1
ATOM 2867 C CA . ASN A 1 360 ? 5.935 15.867 -27.980 1.00 93.12 360 ASN A CA 1
ATOM 2868 C C . ASN A 1 360 ? 6.270 14.375 -27.761 1.00 93.12 360 ASN A C 1
ATOM 2870 O O . ASN A 1 360 ? 7.169 14.099 -26.965 1.00 93.12 360 ASN A O 1
ATOM 2874 N N . PRO A 1 361 ? 5.610 13.423 -28.452 1.00 92.56 361 PRO A N 1
ATOM 2875 C CA . PRO A 1 361 ? 5.855 11.991 -28.263 1.00 92.56 361 PRO A CA 1
ATOM 2876 C C . PRO A 1 361 ? 7.303 11.541 -28.470 1.00 92.56 361 PRO A C 1
ATOM 2878 O O . PRO A 1 361 ? 7.699 10.519 -27.923 1.00 92.56 361 PRO A O 1
ATOM 2881 N N . ALA A 1 362 ? 8.111 12.311 -29.208 1.00 92.75 362 ALA A N 1
ATOM 2882 C CA . ALA A 1 362 ? 9.548 12.062 -29.319 1.00 92.75 362 ALA A CA 1
ATOM 2883 C C . ALA A 1 362 ? 10.284 12.138 -27.965 1.00 92.75 362 ALA A C 1
ATOM 2885 O O . ALA A 1 362 ? 11.407 11.668 -27.869 1.00 92.75 362 ALA A O 1
ATOM 2886 N N . LEU A 1 363 ? 9.679 12.737 -26.935 1.00 93.19 363 LEU A N 1
ATOM 2887 C CA . LEU A 1 363 ? 10.238 12.877 -25.588 1.00 93.19 363 LEU A CA 1
ATOM 2888 C C . LEU A 1 363 ? 9.715 11.830 -24.591 1.00 93.19 363 LEU A C 1
ATOM 2890 O O . LEU A 1 363 ? 10.007 11.962 -23.404 1.00 93.19 363 LEU A O 1
ATOM 2894 N N . TYR A 1 364 ? 8.946 10.834 -25.038 1.00 91.19 364 TYR A N 1
ATOM 2895 C CA . TYR A 1 364 ? 8.534 9.695 -24.208 1.00 91.19 364 TYR A CA 1
ATOM 2896 C C . TYR A 1 364 ? 9.624 8.619 -24.168 1.00 91.19 364 TYR A C 1
ATOM 2898 O O . TYR A 1 364 ? 10.444 8.533 -25.079 1.00 91.19 364 TYR A O 1
ATOM 2906 N N . GLY A 1 365 ? 9.606 7.768 -23.141 1.00 88.75 365 GLY A N 1
ATOM 2907 C CA . GLY A 1 365 ? 10.521 6.629 -23.000 1.00 88.75 365 GLY A CA 1
ATOM 2908 C C . GLY A 1 365 ? 11.807 6.948 -22.234 1.00 88.75 365 GLY A C 1
ATOM 2909 O O . GLY A 1 365 ? 12.656 6.077 -22.073 1.00 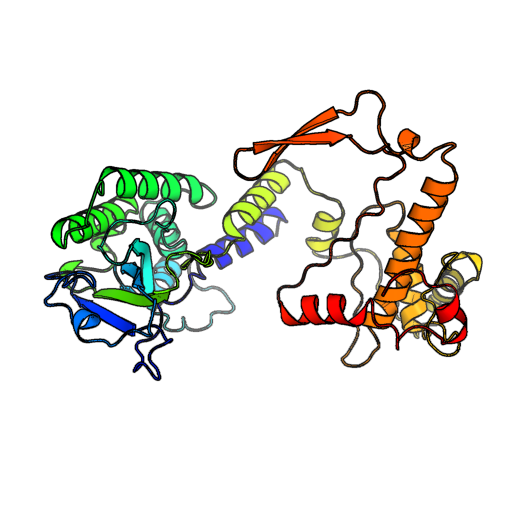88.75 365 GLY A O 1
ATOM 2910 N N . PHE A 1 366 ? 11.947 8.178 -21.733 1.00 91.94 366 PHE A N 1
ATOM 2911 C CA . PHE A 1 366 ? 13.084 8.610 -20.910 1.00 91.94 366 PHE A CA 1
ATOM 2912 C C . PHE A 1 366 ? 12.721 8.750 -19.426 1.00 91.94 366 PHE A C 1
ATOM 2914 O O . PHE A 1 366 ? 13.521 9.239 -18.626 1.00 91.94 366 PHE A O 1
ATOM 2921 N N . GLU A 1 367 ? 11.492 8.399 -19.055 1.00 92.50 367 GLU A N 1
ATOM 2922 C CA . GLU A 1 367 ? 11.021 8.423 -17.681 1.00 92.50 367 GLU A CA 1
ATOM 2923 C C . GLU A 1 367 ? 11.725 7.340 -16.857 1.00 92.50 367 GLU A C 1
ATOM 2925 O O . GLU A 1 367 ? 11.835 6.185 -17.265 1.00 92.50 367 GLU A O 1
ATOM 2930 N N . ILE A 1 368 ? 12.179 7.711 -15.661 1.00 91.19 368 ILE A N 1
ATOM 2931 C CA . ILE A 1 368 ? 12.827 6.791 -14.727 1.00 91.19 368 ILE A CA 1
ATOM 2932 C C . ILE A 1 368 ? 11.963 6.721 -13.478 1.00 91.19 368 ILE A C 1
ATOM 2934 O O . ILE A 1 368 ? 11.761 7.725 -12.795 1.00 91.19 368 ILE A O 1
ATOM 2938 N N . VAL A 1 369 ? 11.474 5.524 -13.167 1.00 90.81 369 VAL A N 1
ATOM 2939 C CA . VAL A 1 369 ? 10.743 5.245 -11.931 1.00 90.81 369 VAL A CA 1
ATOM 2940 C C . VAL A 1 369 ? 11.590 4.310 -11.081 1.00 90.81 369 VAL A C 1
ATOM 2942 O O . VAL A 1 369 ? 11.908 3.196 -11.492 1.00 90.81 369 VAL A O 1
ATOM 2945 N N . VAL A 1 370 ? 11.960 4.771 -9.887 1.00 86.94 370 VAL A N 1
ATOM 2946 C CA . VAL A 1 370 ? 12.668 3.963 -8.890 1.00 86.94 370 VAL A CA 1
ATOM 2947 C C . VAL A 1 370 ? 11.681 3.599 -7.789 1.00 86.94 370 VAL A C 1
ATOM 2949 O O . VAL A 1 370 ? 11.111 4.480 -7.151 1.00 86.94 370 VAL A O 1
ATOM 2952 N N . ALA A 1 371 ? 11.497 2.302 -7.558 1.00 86.38 371 ALA A N 1
ATOM 2953 C CA . ALA A 1 371 ? 10.618 1.775 -6.522 1.00 86.38 371 ALA A CA 1
ATOM 2954 C C . ALA A 1 371 ? 11.374 0.776 -5.637 1.00 86.38 371 ALA A C 1
ATOM 2956 O O . ALA A 1 371 ? 12.243 0.039 -6.104 1.00 86.38 371 ALA A O 1
ATOM 2957 N N . SER A 1 372 ? 11.043 0.745 -4.347 1.00 82.44 372 SER A N 1
ATOM 2958 C CA . SER A 1 372 ? 11.555 -0.247 -3.401 1.00 82.44 372 SER A CA 1
ATOM 2959 C C . SER A 1 372 ? 10.558 -0.435 -2.261 1.00 82.44 372 SER A C 1
ATOM 2961 O O . SER A 1 372 ? 9.919 0.516 -1.826 1.00 82.44 372 SER A O 1
ATOM 2963 N N . SER A 1 373 ? 10.465 -1.663 -1.750 1.00 71.25 373 SER A N 1
ATOM 2964 C CA . SER A 1 373 ? 9.673 -2.010 -0.561 1.00 71.25 373 SER A CA 1
ATOM 2965 C C . SER A 1 373 ? 10.314 -1.551 0.756 1.00 71.25 373 SER A C 1
ATOM 2967 O O . SER A 1 373 ? 9.739 -1.716 1.828 1.00 71.25 373 SER A O 1
ATOM 2969 N N . ASN A 1 374 ? 11.518 -0.977 0.690 1.00 75.12 374 ASN A N 1
ATOM 2970 C CA . ASN A 1 374 ? 12.222 -0.375 1.811 1.00 75.12 374 ASN A CA 1
ATOM 2971 C C . ASN A 1 374 ? 12.505 1.102 1.511 1.00 75.12 374 ASN A C 1
ATOM 2973 O O . ASN A 1 374 ? 13.326 1.411 0.639 1.00 75.12 374 ASN A O 1
ATOM 2977 N N . ASN A 1 375 ? 11.868 1.994 2.275 1.00 73.50 375 ASN A N 1
ATOM 2978 C CA . ASN A 1 375 ? 12.041 3.444 2.167 1.00 73.50 375 ASN A CA 1
ATOM 2979 C C . ASN A 1 375 ? 13.511 3.868 2.289 1.00 73.50 375 ASN A C 1
ATOM 2981 O O . ASN A 1 375 ? 13.951 4.730 1.538 1.00 73.50 375 ASN A O 1
ATOM 2985 N N . GLY A 1 376 ? 14.299 3.206 3.145 1.00 74.75 376 GLY A N 1
ATOM 2986 C CA . GLY A 1 376 ? 15.723 3.515 3.299 1.00 74.75 376 GLY A CA 1
ATOM 2987 C C . GLY A 1 376 ? 16.546 3.212 2.043 1.00 74.75 376 GLY A C 1
ATOM 2988 O O . GLY A 1 376 ? 17.526 3.891 1.767 1.00 74.75 376 GLY A O 1
ATOM 2989 N N . ALA A 1 377 ? 16.143 2.226 1.234 1.00 74.38 377 ALA A N 1
ATOM 2990 C CA . ALA A 1 377 ? 16.835 1.939 -0.021 1.00 74.38 377 ALA A CA 1
ATOM 2991 C C . ALA A 1 377 ? 16.530 2.990 -1.101 1.00 74.38 377 ALA A C 1
ATOM 2993 O O . ALA A 1 377 ? 17.437 3.364 -1.840 1.00 74.38 377 ALA A O 1
ATOM 2994 N N . VAL A 1 378 ? 15.289 3.494 -1.165 1.00 77.81 378 VAL A N 1
ATOM 2995 C CA . VAL A 1 378 ? 14.943 4.625 -2.047 1.00 77.81 378 VAL A CA 1
ATOM 2996 C C . VAL A 1 378 ? 15.700 5.869 -1.606 1.00 77.81 378 VAL A C 1
ATOM 2998 O O . VAL A 1 378 ? 16.346 6.508 -2.431 1.00 77.81 378 VAL A O 1
ATOM 3001 N N . GLU A 1 379 ? 15.673 6.166 -0.305 1.00 78.50 379 GLU A N 1
ATOM 3002 C CA . GLU A 1 379 ? 16.374 7.304 0.282 1.00 78.50 379 GLU A CA 1
ATOM 3003 C C . GLU A 1 379 ? 17.865 7.261 -0.067 1.00 78.50 379 GLU A C 1
ATOM 3005 O O . GLU A 1 379 ? 18.380 8.232 -0.615 1.00 78.50 379 GLU A O 1
ATOM 3010 N N . ASN A 1 380 ? 18.525 6.113 0.113 1.00 78.06 380 ASN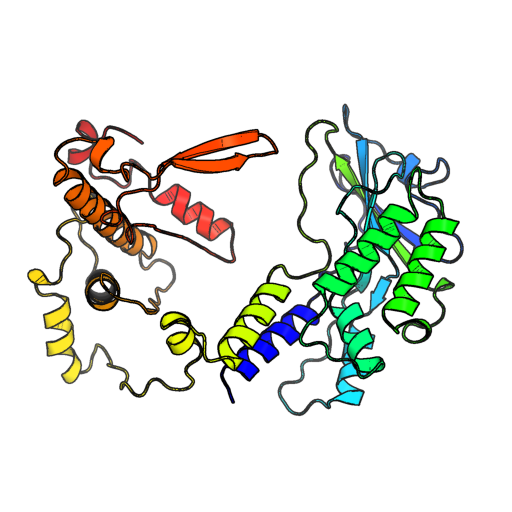 A N 1
ATOM 3011 C CA . ASN A 1 380 ? 19.927 5.935 -0.266 1.00 78.06 380 ASN A CA 1
ATOM 3012 C C . ASN A 1 380 ? 20.172 6.240 -1.747 1.00 78.06 380 ASN A C 1
ATOM 3014 O O . ASN A 1 380 ? 21.090 6.987 -2.059 1.00 78.06 380 ASN A O 1
ATOM 3018 N N . VAL A 1 381 ? 19.345 5.727 -2.666 1.00 78.88 381 VAL A N 1
ATOM 3019 C CA . VAL A 1 381 ? 19.492 6.041 -4.098 1.00 78.88 381 VAL A CA 1
ATOM 3020 C C . VAL A 1 381 ? 19.322 7.544 -4.338 1.00 78.88 381 VAL A C 1
ATOM 3022 O O . VAL A 1 381 ? 20.163 8.160 -4.985 1.00 78.88 381 VAL A O 1
ATOM 3025 N N . THR A 1 382 ? 18.285 8.167 -3.776 1.00 77.50 382 THR A N 1
ATOM 3026 C CA . THR A 1 382 ? 18.030 9.604 -3.973 1.00 77.50 382 THR A CA 1
ATOM 3027 C C . THR A 1 382 ? 19.095 10.506 -3.351 1.00 77.50 382 THR A C 1
ATOM 3029 O O . THR A 1 382 ? 19.403 11.547 -3.921 1.00 77.50 382 THR A O 1
ATOM 3032 N N . LEU A 1 383 ? 19.684 10.107 -2.220 1.00 79.81 383 LEU A N 1
ATOM 3033 C CA . LEU A 1 383 ? 20.741 10.853 -1.540 1.00 79.81 383 LEU A CA 1
ATOM 3034 C C . LEU A 1 383 ? 22.111 10.625 -2.169 1.00 79.81 383 LEU A C 1
ATOM 3036 O O . LEU A 1 383 ? 22.947 11.516 -2.081 1.00 79.81 383 LEU A O 1
ATOM 3040 N N . GLU A 1 384 ? 22.368 9.456 -2.761 1.00 76.19 384 GLU A N 1
ATOM 3041 C CA . GLU A 1 384 ? 23.660 9.115 -3.364 1.00 76.19 384 GLU A CA 1
ATOM 3042 C C . GLU A 1 384 ? 23.805 9.611 -4.805 1.00 76.19 384 GLU A C 1
ATOM 3044 O O . GLU A 1 384 ? 24.931 9.838 -5.253 1.00 76.19 384 GLU A O 1
ATOM 3049 N N . LEU A 1 385 ? 22.713 9.758 -5.559 1.00 76.06 385 LEU A N 1
ATOM 3050 C CA . LEU A 1 385 ? 22.781 10.160 -6.967 1.00 76.06 385 LEU A CA 1
ATOM 3051 C C . LEU A 1 385 ? 23.303 11.598 -7.190 1.00 76.06 385 LEU A C 1
ATOM 3053 O O . LEU A 1 385 ? 24.223 11.732 -7.989 1.00 76.06 385 LEU A O 1
ATOM 3057 N N . PRO A 1 386 ? 22.824 12.660 -6.508 1.00 70.75 386 PRO A N 1
ATOM 3058 C CA . PRO A 1 386 ? 23.239 14.045 -6.782 1.00 70.75 386 PRO A CA 1
ATOM 3059 C C . PRO A 1 386 ? 24.530 14.475 -6.055 1.00 70.75 386 PRO A C 1
ATOM 3061 O O . PRO A 1 386 ? 24.845 15.660 -5.986 1.00 70.75 386 PRO A O 1
ATOM 3064 N N . GLN A 1 387 ? 25.275 13.541 -5.456 1.00 80.06 387 GLN A N 1
ATOM 3065 C CA . GLN A 1 387 ? 26.409 13.879 -4.595 1.00 80.06 387 GLN A CA 1
ATOM 3066 C C . GLN A 1 387 ? 27.578 14.491 -5.371 1.00 80.06 387 GLN A C 1
ATOM 3068 O O . GLN A 1 387 ? 28.203 13.838 -6.206 1.00 80.06 387 GLN A O 1
ATOM 3073 N N . ARG A 1 388 ? 27.920 15.739 -5.031 1.00 82.81 388 ARG A N 1
ATOM 3074 C CA . ARG A 1 388 ? 29.041 16.481 -5.625 1.00 82.81 388 ARG A CA 1
ATOM 3075 C C . ARG A 1 388 ? 30.384 15.761 -5.466 1.00 82.81 388 ARG A C 1
ATOM 3077 O O . ARG A 1 388 ? 31.186 15.788 -6.387 1.00 82.81 388 ARG A O 1
ATOM 3084 N N . ASP A 1 389 ? 30.619 15.088 -4.338 1.00 83.00 389 ASP A N 1
ATOM 3085 C CA . ASP A 1 389 ? 31.836 14.299 -4.070 1.00 83.00 389 ASP A CA 1
ATOM 3086 C C . ASP A 1 389 ? 31.880 12.962 -4.835 1.00 83.00 389 ASP A C 1
ATOM 3088 O O . ASP A 1 389 ? 32.779 12.150 -4.631 1.00 83.00 389 ASP A O 1
ATOM 3092 N N . LYS A 1 390 ? 30.888 12.699 -5.693 1.00 84.75 390 LYS A N 1
ATOM 3093 C CA . LYS A 1 390 ? 30.843 11.557 -6.617 1.00 84.75 390 LYS A CA 1
ATOM 3094 C C . LYS A 1 390 ? 31.029 11.984 -8.072 1.00 84.75 390 LYS A C 1
ATOM 3096 O O . LYS A 1 390 ? 30.824 11.165 -8.969 1.00 84.75 390 LYS A O 1
ATOM 3101 N N . ILE A 1 391 ? 31.402 13.243 -8.292 1.00 86.62 391 ILE A N 1
ATOM 3102 C CA . ILE A 1 391 ? 31.800 13.796 -9.582 1.00 86.62 391 ILE A CA 1
ATOM 3103 C C . ILE A 1 391 ? 33.283 14.151 -9.513 1.00 86.62 391 ILE A C 1
ATOM 3105 O O . ILE A 1 391 ? 33.741 14.707 -8.516 1.00 86.62 391 ILE A O 1
ATOM 3109 N N . ASP A 1 392 ? 34.031 13.827 -10.564 1.00 90.44 392 ASP A N 1
ATOM 3110 C CA . ASP A 1 392 ? 35.427 14.237 -10.669 1.00 90.44 392 ASP A CA 1
ATOM 3111 C C . ASP A 1 392 ? 35.560 15.767 -10.663 1.00 90.44 392 ASP A C 1
ATOM 3113 O O . ASP A 1 392 ? 34.786 16.485 -11.303 1.00 90.44 392 ASP A O 1
ATOM 3117 N N . GLU A 1 393 ? 36.570 16.270 -9.952 1.00 89.75 393 GLU A N 1
ATOM 3118 C CA . GLU A 1 393 ? 36.777 17.705 -9.749 1.00 89.75 393 GLU A CA 1
ATOM 3119 C C . GLU A 1 393 ? 36.888 18.495 -11.058 1.00 89.75 393 GLU A C 1
ATOM 3121 O O . GLU A 1 393 ? 36.497 19.663 -11.094 1.00 89.75 393 GLU A O 1
ATOM 3126 N N . SER A 1 394 ? 37.364 17.865 -12.138 1.00 91.38 394 SER A N 1
ATOM 3127 C CA . SER A 1 394 ? 37.491 18.498 -13.454 1.00 91.38 394 SER A CA 1
ATOM 3128 C C . SER A 1 394 ? 36.156 18.943 -14.062 1.00 91.38 394 SER A C 1
ATOM 3130 O O . SER A 1 394 ? 36.142 19.923 -14.803 1.00 91.38 394 SER A O 1
ATOM 3132 N N . TRP A 1 395 ? 35.039 18.293 -13.715 1.00 87.69 395 TRP A N 1
ATOM 3133 C CA . TRP A 1 395 ? 33.702 18.635 -14.222 1.00 87.69 395 TRP A CA 1
ATOM 3134 C C . TRP A 1 395 ? 32.952 19.634 -13.332 1.00 87.69 395 TRP A C 1
ATOM 3136 O O . TRP A 1 395 ? 31.965 20.234 -13.759 1.00 87.69 395 TRP A O 1
ATOM 3146 N N . LEU A 1 396 ? 33.409 19.852 -12.094 1.00 86.75 396 LEU A N 1
ATOM 3147 C CA . LEU A 1 396 ? 32.737 20.739 -11.138 1.00 86.75 396 LEU A CA 1
ATOM 3148 C C . LEU A 1 396 ? 32.635 22.214 -11.575 1.00 86.75 396 LEU A C 1
ATOM 3150 O O . LEU A 1 396 ? 31.638 22.837 -11.206 1.00 86.75 396 LEU A O 1
ATOM 3154 N N . PRO A 1 397 ? 33.602 22.810 -12.306 1.00 88.50 397 PRO A N 1
ATOM 3155 C CA . PRO A 1 397 ? 33.485 24.188 -12.784 1.00 88.50 397 PRO A CA 1
ATOM 3156 C C . PRO A 1 397 ? 32.351 24.408 -13.794 1.00 88.50 397 PRO A C 1
ATOM 3158 O O . PRO A 1 397 ? 31.856 25.527 -13.897 1.00 88.50 397 PRO A O 1
ATOM 3161 N N . GLU A 1 398 ? 31.950 23.368 -14.528 1.00 82.12 398 GLU A N 1
ATOM 3162 C CA . GLU A 1 398 ? 30.919 23.431 -15.578 1.00 82.12 398 GLU A CA 1
ATOM 3163 C C . GLU A 1 398 ? 29.530 23.003 -15.080 1.00 82.12 398 GLU A C 1
ATOM 3165 O O . GLU A 1 398 ? 28.533 23.155 -15.784 1.00 82.12 398 GLU A O 1
ATOM 3170 N N . ALA A 1 399 ? 29.439 22.473 -13.862 1.00 79.00 399 ALA A N 1
ATOM 3171 C CA . ALA A 1 399 ? 28.189 21.977 -13.311 1.00 79.00 399 ALA A CA 1
ATOM 3172 C C . ALA A 1 399 ? 27.317 23.116 -12.748 1.00 79.00 399 ALA A C 1
ATOM 3174 O O . ALA A 1 399 ? 27.690 23.807 -11.799 1.00 79.00 399 ALA A O 1
ATOM 3175 N N . GLU A 1 400 ? 26.122 23.285 -13.323 1.00 71.88 400 GLU A N 1
ATOM 3176 C CA . GLU A 1 400 ? 25.199 24.381 -12.990 1.00 71.88 400 GLU A CA 1
ATOM 3177 C C . GLU A 1 400 ? 24.360 24.141 -11.718 1.00 71.88 400 GLU A C 1
ATOM 3179 O O . GLU A 1 400 ? 23.841 25.099 -11.141 1.00 71.88 400 GLU A O 1
ATOM 3184 N N . TYR A 1 401 ? 24.208 22.890 -11.262 1.00 62.50 401 TYR A N 1
ATOM 3185 C CA . TYR A 1 401 ? 23.326 22.536 -10.141 1.00 62.50 401 TYR A CA 1
ATOM 3186 C C . TYR A 1 401 ? 23.861 21.356 -9.312 1.00 62.50 401 TYR A C 1
ATOM 3188 O O . TYR A 1 401 ? 24.341 20.379 -9.886 1.00 62.50 401 TYR A O 1
ATOM 3196 N N . PHE A 1 402 ? 23.727 21.442 -7.979 1.00 59.34 402 PHE A N 1
ATOM 3197 C CA . PHE A 1 402 ? 23.958 20.371 -6.996 1.00 59.34 402 PHE A CA 1
ATOM 3198 C C . PHE A 1 402 ? 22.987 20.482 -5.823 1.00 59.34 402 PHE A C 1
ATOM 3200 O O . PHE A 1 402 ? 22.836 21.616 -5.306 1.00 59.34 402 PHE A O 1
#

Sequence (402 aa):
MDQESIIRYWHAVELLQPQSAPKLKKRSNRYEAFIHDTPIQRPLLPWTPESIVSKQKLPKKRIWSHTLYAHLYDSRLVAEKLDAMYGADQGYQEPKFRESAVFAAKFTAGGRLVDDSFVVSSEAWFLGRVLTGKDWTRGFETDQKTLRERANSQFEGEVSSQGLRELTHWTLQFLGLGDFFGEMDHHLFRFRSQPIKPDKPESEDDPLNSFLLDDLADVADAISRGVKSEPLDQYLRHHDPKPRLHVDDQRASLPLMGRLMPDAYASSCWPTEHHLGLVHSQQLAVNTIQSTLADGHGLLGVNGPPGTGKTTLLRDLIAAIITSRADTLAKLRRASDAFASDGREAANDGGKQQYSYRLNPALYGFEIVVASSNNGAVENVTLELPQRDKIDESWLPEAEYF

Foldseek 3Di:
DALLVVLLVVLVVQLLDWFFDDDQDDDPDQQFWHKDKAFLLFGDDLLDCPDPVVVRDHDPQWAKKKKKQAFKDWSLLLVVVVCVVPNDDDDDDRDDTGIGGQWMFMAGSQQATDQPRIFGRSSLLQSLCVVVVHDSLDCRVVLRVVLRVVLCVLGPDHDDSVSSSVSSCVSCVSSNNNPSRHDSRRTMMMMTIGIDRPVDDDDDPNNIGDPCNVVSSVQSVCVVVVHDFAASCQVSDPDDPDDDDDCPDPVNPVVLVVLVPPVLAFPDFAQFAPSDDADSLLSSQLSCCCVPPQPDDHDDDDDDDPPNPPLRSVRGNLGRLVVVLVVLCVPDPDPVLQFDPPQWDWDDDPNDIDIDTHGDPSNPSSDDDDDDPDPVVVVCSVVVNVDPNRHYPVCVVVDPHD

Radius of gyration: 27.75 Å; chains: 1; bounding box: 64×56×66 Å

InterPro domains:
  IPR027417 P-loop containing nucleoside triphosphate hydrolase [G3DSA:3.40.50.300] (222-396)
  IPR027417 P-loop containing nucleoside triphosphate hydrolase [SSF52540] (207-384)

Organism: NCBI:txid1414836

pLDDT: mean 90.1, std 7.98, range [55.25, 98.56]

Secondary structure (DSSP, 8-state):
--HHHHHHHHHHHHHT-PPPPPPP----STTSPEEEEEETTS---TTSTTSTTTTSPPPTT-EEEEEEEEEEEEHHHHHHHHHHHH---S-PPPPPP-EEEEEEEEEETTSBBPTT--EE-HHHHHHHHHHTT---SS-HHHHHHHHHHHHHHH-SSBPPHHHHHHHHHHHHHHHT-TTTS--GGGSEEEEEEEEE-TT-PPP---SSS-TTHHHHHHHHHHHHTT---HHHHHHT-S--SSPPPPTTSGGGHHHHHHHTSGGGS-S-----GGGPPPPHHHHHHHHHHHHHHTTS---------TTS-HHHHHHHHHHHHHHHHHHHHHTSSSGGGGEEEEEEEEEEETTEEEEEEEEPGGG-S-------SSHHHHHHHHHHTT-GGGS-GGGTTT----